Protein AF-A0A1H3SQE4-F1 (afdb_monomer_lite)

Radius of gyration: 28.83 Å; chains: 1; bounding box: 76×45×90 Å

Structure (mmCIF, N/CA/C/O backbone):
data_AF-A0A1H3SQE4-F1
#
_entry.id   AF-A0A1H3SQE4-F1
#
loop_
_atom_site.group_PDB
_atom_site.id
_atom_site.type_symbol
_atom_site.label_atom_id
_atom_site.label_alt_id
_atom_site.label_comp_id
_atom_site.label_asym_id
_atom_site.label_entity_id
_atom_site.label_seq_id
_atom_site.pdbx_PDB_ins_code
_atom_site.Cartn_x
_atom_site.Cartn_y
_atom_site.Cartn_z
_atom_site.occupancy
_atom_site.B_iso_or_equiv
_atom_site.auth_seq_id
_atom_site.auth_comp_id
_atom_site.auth_asym_id
_atom_site.auth_atom_id
_atom_site.pdbx_PDB_model_num
ATOM 1 N N . MET A 1 1 ? -21.180 -12.578 -6.111 1.00 83.44 1 MET A N 1
ATOM 2 C CA . MET A 1 1 ? -20.802 -11.579 -7.140 1.00 83.44 1 MET A CA 1
ATOM 3 C C . MET A 1 1 ? -21.033 -10.144 -6.654 1.00 83.44 1 MET A C 1
ATOM 5 O O . MET A 1 1 ? -21.928 -9.912 -5.852 1.00 83.44 1 MET A O 1
ATOM 9 N N . HIS A 1 2 ? -20.222 -9.181 -7.110 1.00 86.62 2 HIS A N 1
ATOM 10 C CA . HIS A 1 2 ? -20.328 -7.755 -6.744 1.00 86.62 2 HIS A CA 1
ATOM 11 C C . HIS A 1 2 ? -20.465 -6.895 -8.002 1.00 86.62 2 HIS A C 1
ATOM 13 O O . HIS A 1 2 ? -19.474 -6.661 -8.702 1.00 86.62 2 HIS A O 1
ATOM 19 N N . VAL A 1 3 ? -21.669 -6.400 -8.275 1.00 84.12 3 VAL A N 1
ATOM 20 C CA . VAL A 1 3 ? -21.997 -5.694 -9.519 1.00 84.12 3 VAL A CA 1
ATOM 21 C C . VAL A 1 3 ? -21.951 -4.180 -9.316 1.00 84.12 3 VAL A C 1
ATOM 23 O O . VAL A 1 3 ? -22.663 -3.661 -8.452 1.00 84.12 3 VAL A O 1
ATOM 26 N N . PRO A 1 4 ? -21.132 -3.443 -10.087 1.00 83.62 4 PRO A N 1
ATOM 27 C CA . PRO A 1 4 ? -21.186 -1.990 -10.089 1.00 83.62 4 PRO A CA 1
ATOM 28 C C . PRO A 1 4 ? -22.434 -1.515 -10.838 1.00 83.62 4 PRO A C 1
ATOM 30 O O . PRO A 1 4 ? -22.678 -1.924 -11.972 1.00 83.62 4 PRO A O 1
ATOM 33 N N . LEU A 1 5 ? -23.201 -0.628 -10.210 1.00 80.50 5 LEU A N 1
ATOM 34 C CA . LEU A 1 5 ? -24.327 0.062 -10.835 1.00 80.50 5 LEU A CA 1
ATOM 35 C C . LEU A 1 5 ? -23.960 1.537 -11.018 1.00 80.50 5 LEU A C 1
ATOM 37 O O . LEU A 1 5 ? -23.384 2.150 -10.120 1.00 80.50 5 LEU A O 1
ATOM 41 N N . ALA A 1 6 ? -24.287 2.104 -12.177 1.00 76.00 6 ALA A N 1
ATOM 42 C CA . ALA A 1 6 ? -24.036 3.506 -12.499 1.00 76.00 6 ALA A CA 1
ATOM 43 C C . ALA A 1 6 ? -25.198 4.110 -13.295 1.00 76.00 6 ALA A C 1
ATOM 45 O O . ALA A 1 6 ? -25.864 3.414 -14.065 1.00 76.00 6 ALA A O 1
ATOM 46 N N . THR A 1 7 ? -25.418 5.417 -13.149 1.00 72.75 7 THR A N 1
ATOM 47 C CA . THR A 1 7 ? -26.447 6.137 -13.917 1.00 72.75 7 THR A CA 1
ATOM 48 C C . THR A 1 7 ? -26.094 6.224 -15.401 1.00 72.75 7 THR A C 1
ATOM 50 O O . THR A 1 7 ? -24.940 6.425 -15.788 1.00 72.75 7 THR A O 1
ATOM 53 N N . ARG A 1 8 ? -27.097 6.065 -16.269 1.00 65.31 8 ARG A N 1
ATOM 54 C CA . ARG A 1 8 ? -26.907 6.128 -17.721 1.00 65.31 8 ARG A CA 1
ATOM 55 C C . ARG A 1 8 ? -26.590 7.564 -18.168 1.00 65.31 8 ARG A C 1
ATOM 57 O O . ARG A 1 8 ? -27.352 8.481 -17.894 1.00 65.31 8 ARG A O 1
ATOM 64 N N . GLY A 1 9 ? -25.489 7.755 -18.901 1.00 54.75 9 GLY A N 1
ATOM 65 C CA . GLY A 1 9 ? -25.169 9.021 -19.586 1.00 54.75 9 GLY A CA 1
ATOM 66 C C . GLY A 1 9 ? -24.426 10.081 -18.763 1.00 54.75 9 GLY A C 1
ATOM 67 O O . GLY A 1 9 ? -24.120 11.141 -19.302 1.00 54.75 9 GLY A O 1
ATOM 68 N N . ARG A 1 10 ? -24.090 9.810 -17.495 1.00 49.00 10 ARG A N 1
ATOM 69 C CA . ARG A 1 10 ? -23.266 10.703 -16.669 1.00 49.00 10 ARG A CA 1
ATOM 70 C C . ARG A 1 10 ? -21.958 9.997 -16.324 1.00 49.00 10 ARG A C 1
ATOM 72 O O . ARG A 1 10 ? -21.957 9.045 -15.545 1.00 49.00 10 ARG A O 1
ATOM 79 N N . ASP A 1 11 ? -20.848 10.440 -16.911 1.00 43.34 11 ASP A N 1
ATOM 80 C CA . ASP A 1 11 ? -19.529 9.929 -16.534 1.00 43.34 11 ASP A CA 1
ATOM 81 C C . ASP A 1 11 ? -19.298 10.209 -15.038 1.00 43.34 11 ASP A C 1
ATOM 83 O O . ASP A 1 11 ? -19.205 11.358 -14.610 1.00 43.34 11 ASP A O 1
ATOM 87 N N . GLY A 1 12 ? -19.276 9.143 -14.231 1.00 50.44 12 GLY A N 1
ATOM 88 C CA . GLY A 1 12 ? -19.008 9.208 -12.792 1.00 50.44 12 GLY A CA 1
ATOM 89 C C . GLY A 1 12 ? -20.213 9.448 -11.870 1.00 50.44 12 GLY A C 1
ATOM 90 O O . GLY A 1 12 ? -19.998 9.725 -10.693 1.00 50.44 12 GLY A O 1
ATOM 91 N N . GLY A 1 13 ? -21.461 9.350 -12.346 1.00 52.50 13 GLY A N 1
ATOM 92 C CA . GLY A 1 13 ? -22.640 9.493 -11.478 1.00 52.50 13 GLY A CA 1
ATOM 93 C C . GLY A 1 13 ? -22.903 8.251 -10.616 1.00 52.50 13 GLY A C 1
ATOM 94 O O . GLY A 1 13 ? -23.201 7.187 -11.164 1.00 52.50 13 GLY A O 1
ATOM 95 N N . GLU A 1 14 ? -22.830 8.393 -9.286 1.00 62.41 14 GLU A N 1
ATOM 96 C CA . GLU A 1 14 ? -23.226 7.354 -8.318 1.00 62.41 14 GLU A CA 1
ATOM 97 C C . GLU A 1 14 ? -24.650 6.856 -8.598 1.00 62.41 14 GLU A C 1
ATOM 99 O O . GLU A 1 14 ? -25.535 7.649 -8.931 1.00 62.41 14 GLU A O 1
ATOM 104 N N . ALA A 1 15 ? -24.878 5.543 -8.478 1.00 64.06 15 ALA A N 1
ATOM 105 C CA . ALA A 1 15 ? -26.232 5.008 -8.555 1.00 64.06 15 ALA A CA 1
ATOM 106 C C . ALA A 1 15 ? -27.072 5.593 -7.404 1.00 64.06 15 ALA A C 1
ATOM 108 O O . ALA A 1 15 ? -26.621 5.566 -6.253 1.00 64.06 15 ALA A O 1
ATOM 109 N N . PRO A 1 16 ? -28.288 6.105 -7.664 1.00 74.31 16 PRO A N 1
ATOM 110 C CA . PRO A 1 16 ? -29.170 6.566 -6.610 1.00 74.31 16 PRO A CA 1
ATOM 111 C C . PRO A 1 16 ? -29.445 5.403 -5.659 1.00 74.31 16 PRO A C 1
ATOM 113 O O . PRO A 1 16 ? -29.990 4.375 -6.057 1.00 74.31 16 PRO A O 1
ATOM 116 N N . LYS A 1 17 ? -29.068 5.574 -4.386 1.00 79.81 17 LYS A N 1
ATOM 117 C CA . LYS A 1 17 ? -29.170 4.540 -3.343 1.00 79.81 17 LYS A CA 1
ATOM 118 C C . LYS A 1 17 ? -30.525 3.818 -3.355 1.00 79.81 17 LYS A C 1
ATOM 120 O O . LYS A 1 17 ? -30.561 2.598 -3.290 1.00 79.81 17 LYS A O 1
ATOM 125 N N . ARG A 1 18 ? -31.620 4.572 -3.507 1.00 83.19 18 ARG A N 1
ATOM 126 C CA . ARG A 1 18 ? -32.992 4.038 -3.535 1.00 83.19 18 ARG A CA 1
ATOM 127 C C . ARG A 1 18 ? -33.244 3.072 -4.694 1.00 83.19 18 ARG A C 1
ATOM 129 O O . ARG A 1 18 ? -33.886 2.051 -4.497 1.00 83.19 18 ARG A O 1
ATOM 136 N N . GLU A 1 19 ? -32.750 3.387 -5.889 1.00 84.56 19 GLU A N 1
ATOM 137 C CA . GLU A 1 19 ? -32.930 2.542 -7.077 1.00 84.56 19 GLU A CA 1
ATOM 138 C C . GLU A 1 19 ? -32.110 1.256 -6.953 1.00 84.56 19 GLU A C 1
ATOM 140 O O . GLU A 1 19 ? -32.604 0.168 -7.239 1.00 84.56 19 GLU A O 1
ATOM 145 N N . ALA A 1 20 ? -30.879 1.362 -6.447 1.00 84.62 20 ALA A N 1
ATOM 146 C CA . ALA A 1 20 ? -30.032 0.202 -6.200 1.00 84.62 20 ALA A CA 1
ATOM 147 C C . ALA A 1 20 ? -30.594 -0.719 -5.098 1.00 84.62 20 ALA A C 1
ATOM 149 O O . ALA A 1 20 ? -30.540 -1.942 -5.227 1.00 84.62 20 ALA A O 1
ATOM 150 N N . GLU A 1 21 ? -31.169 -0.146 -4.035 1.00 86.12 21 GLU A N 1
ATOM 151 C CA . GLU A 1 21 ? -31.864 -0.893 -2.979 1.00 86.12 21 GLU A CA 1
ATOM 152 C C . GLU A 1 21 ? -33.134 -1.579 -3.496 1.00 86.12 21 GLU A C 1
ATOM 154 O O . GLU A 1 21 ? -33.384 -2.730 -3.141 1.00 86.12 21 GLU A O 1
ATOM 159 N N . ALA A 1 22 ? -33.898 -0.926 -4.376 1.00 86.69 22 ALA A N 1
ATOM 160 C CA . ALA A 1 22 ? -35.074 -1.526 -5.003 1.00 86.69 22 ALA A CA 1
ATOM 161 C C . ALA A 1 22 ? -34.704 -2.742 -5.872 1.00 86.69 22 ALA A C 1
ATOM 163 O O . ALA A 1 22 ? -35.339 -3.791 -5.761 1.00 86.69 22 ALA A O 1
ATOM 164 N N . ILE A 1 23 ? -33.632 -2.644 -6.671 1.00 86.62 23 ILE A N 1
ATOM 165 C CA . ILE A 1 23 ? -33.110 -3.778 -7.454 1.00 86.62 23 ILE A CA 1
ATOM 166 C C . ILE A 1 23 ? -32.680 -4.921 -6.526 1.00 86.62 23 ILE A C 1
ATOM 168 O O . ILE A 1 23 ? -32.975 -6.084 -6.798 1.00 86.62 23 ILE A O 1
ATOM 172 N N . ALA A 1 24 ? -32.010 -4.611 -5.412 1.00 88.00 24 ALA A N 1
ATOM 173 C CA . ALA A 1 24 ? -31.601 -5.623 -4.443 1.00 88.00 24 ALA A CA 1
ATOM 174 C C . ALA A 1 24 ? -32.800 -6.358 -3.823 1.00 88.00 24 ALA A C 1
ATOM 176 O O . ALA A 1 24 ? -32.787 -7.584 -3.739 1.00 88.00 24 ALA A O 1
ATOM 177 N N . GLN A 1 25 ? -33.850 -5.625 -3.441 1.00 87.62 25 GLN A N 1
ATOM 178 C CA . GLN A 1 25 ? -35.083 -6.203 -2.899 1.00 87.62 25 GLN A CA 1
ATOM 179 C C . GLN A 1 25 ? -35.808 -7.079 -3.925 1.00 87.62 25 GLN A C 1
ATOM 181 O O . GLN A 1 25 ? -36.270 -8.164 -3.580 1.00 87.62 25 GLN A O 1
ATOM 186 N N . GLN A 1 26 ? -35.863 -6.649 -5.189 1.00 87.50 26 GLN A N 1
ATOM 187 C CA . GLN A 1 26 ? -36.436 -7.447 -6.273 1.00 87.50 26 GLN A CA 1
ATOM 188 C C . GLN A 1 26 ? -35.680 -8.772 -6.459 1.00 87.50 26 GLN A C 1
ATOM 190 O O . GLN A 1 26 ? -36.299 -9.824 -6.605 1.00 87.50 26 GLN A O 1
ATOM 195 N N . LEU A 1 27 ? -34.345 -8.734 -6.434 1.00 86.44 27 LEU A N 1
ATOM 196 C CA . LEU A 1 27 ? -33.504 -9.921 -6.614 1.00 86.44 27 LEU A CA 1
ATOM 197 C C . LEU A 1 27 ? -33.542 -10.867 -5.415 1.00 86.44 27 LEU A C 1
ATOM 199 O O . LEU A 1 27 ? -33.447 -12.074 -5.608 1.00 86.44 27 LEU A O 1
ATOM 203 N N . ALA A 1 28 ? -33.713 -10.347 -4.198 1.00 85.06 28 ALA A N 1
ATOM 204 C CA . ALA A 1 28 ? -33.830 -11.166 -2.993 1.00 85.06 28 ALA A CA 1
ATOM 205 C C . ALA A 1 28 ? -35.051 -12.109 -3.021 1.00 85.06 28 ALA A C 1
ATOM 207 O O . ALA A 1 28 ? -35.060 -13.107 -2.310 1.00 85.06 28 ALA A O 1
ATOM 208 N N . GLY A 1 29 ? -36.067 -11.813 -3.842 1.00 81.88 29 GLY A N 1
ATOM 209 C CA . GLY A 1 29 ? -37.226 -12.685 -4.061 1.00 81.88 29 GLY A CA 1
ATOM 210 C C . GLY A 1 29 ? -37.044 -13.749 -5.152 1.00 81.88 29 GLY A C 1
ATOM 211 O O . GLY A 1 29 ? -37.969 -14.522 -5.393 1.00 81.88 29 GLY A O 1
ATOM 212 N N . HIS A 1 30 ? -35.901 -13.791 -5.844 1.00 84.56 30 HIS A N 1
ATOM 213 C CA . HIS A 1 30 ? -35.669 -14.718 -6.954 1.00 84.56 30 HIS A CA 1
ATOM 214 C C . HIS A 1 30 ? -35.151 -16.076 -6.459 1.00 84.56 30 HIS A C 1
ATOM 216 O O . HIS A 1 30 ? -34.243 -16.132 -5.637 1.00 84.56 30 HIS A O 1
ATOM 222 N N . SER A 1 31 ? -35.652 -17.178 -7.029 1.00 82.81 31 SER A N 1
ATOM 223 C CA . SER A 1 31 ? -35.279 -18.564 -6.667 1.00 82.81 31 SER A CA 1
ATOM 224 C C . SER A 1 31 ? -33.780 -18.879 -6.724 1.00 82.81 31 SER A C 1
ATOM 226 O O . SER A 1 31 ? -33.304 -19.773 -6.033 1.00 82.81 31 SER A O 1
ATOM 228 N N . ASP A 1 32 ? -33.047 -18.150 -7.561 1.00 83.75 32 ASP A N 1
ATOM 229 C CA . ASP A 1 32 ? -31.644 -18.396 -7.894 1.00 83.75 32 ASP A CA 1
ATOM 230 C C . ASP A 1 32 ? -30.703 -17.569 -6.998 1.00 83.75 32 ASP A C 1
ATOM 232 O O . ASP A 1 32 ? -29.484 -17.738 -7.040 1.00 83.75 32 ASP A O 1
ATOM 236 N N . VAL A 1 33 ? -31.260 -16.692 -6.155 1.00 85.88 33 VAL A N 1
ATOM 237 C CA . VAL A 1 33 ? -30.529 -15.745 -5.315 1.00 85.88 33 VAL A CA 1
ATOM 238 C C . VAL A 1 33 ? -30.731 -16.100 -3.846 1.00 85.88 33 VAL A C 1
ATOM 240 O O . VAL A 1 33 ? -31.835 -16.058 -3.317 1.00 85.88 33 VAL A O 1
ATOM 243 N N . ARG A 1 34 ? -29.632 -16.405 -3.155 1.00 86.06 34 ARG A N 1
ATOM 244 C CA . ARG A 1 34 ? -29.616 -16.636 -1.707 1.00 86.06 34 ARG A CA 1
ATOM 245 C C . ARG A 1 34 ? -29.625 -15.328 -0.921 1.00 86.06 34 ARG A C 1
ATOM 247 O O . ARG A 1 34 ? -30.224 -15.247 0.147 1.00 86.06 34 ARG A O 1
ATOM 254 N N . LEU A 1 35 ? -28.907 -14.325 -1.419 1.00 87.25 35 LEU A N 1
ATOM 255 C CA . LEU A 1 35 ? -28.771 -13.030 -0.767 1.00 87.25 35 LEU A CA 1
ATOM 256 C C . LEU A 1 35 ? -28.560 -11.934 -1.810 1.00 87.25 35 LEU A C 1
ATOM 258 O O . LEU A 1 35 ? -27.693 -12.067 -2.671 1.00 87.25 35 LEU A O 1
ATOM 262 N N . ALA A 1 36 ? -29.295 -10.829 -1.698 1.00 90.06 36 ALA A N 1
ATOM 263 C CA . ALA A 1 36 ? -29.045 -9.619 -2.472 1.00 90.06 36 ALA A CA 1
ATOM 264 C C . ALA A 1 36 ? -29.189 -8.380 -1.587 1.00 90.06 36 ALA A C 1
ATOM 266 O O . ALA A 1 36 ? -30.202 -8.203 -0.914 1.00 90.06 36 ALA A O 1
ATOM 267 N N . TYR A 1 37 ? -28.175 -7.516 -1.582 1.00 90.25 37 TYR A N 1
ATOM 268 C CA . TYR A 1 37 ? -28.231 -6.235 -0.880 1.00 90.25 37 TYR A CA 1
ATOM 269 C C . TYR A 1 37 ? -27.316 -5.198 -1.540 1.00 90.25 37 TYR A C 1
ATOM 271 O O . TYR A 1 37 ? -26.331 -5.523 -2.208 1.00 90.25 37 TYR A O 1
ATOM 279 N N . TRP A 1 38 ? -27.645 -3.922 -1.356 1.00 89.69 38 TRP A N 1
ATOM 280 C CA . TRP A 1 38 ? -26.792 -2.820 -1.786 1.00 89.69 38 TRP A CA 1
ATOM 281 C C . TRP A 1 38 ? -25.756 -2.504 -0.706 1.00 89.69 38 TRP A C 1
ATOM 283 O O . TRP A 1 38 ? -26.117 -2.202 0.431 1.00 89.69 38 TRP A O 1
ATOM 293 N N . ASN A 1 39 ? -24.469 -2.537 -1.058 1.00 88.06 39 ASN A N 1
ATOM 294 C CA . ASN A 1 39 ? -23.399 -2.084 -0.176 1.00 88.06 39 ASN A CA 1
ATOM 295 C C . ASN A 1 39 ? -23.022 -0.636 -0.538 1.00 88.06 39 ASN A C 1
ATOM 297 O O . ASN A 1 39 ? -22.370 -0.415 -1.564 1.00 88.06 39 ASN A O 1
ATOM 301 N N . PRO A 1 40 ? -23.391 0.360 0.286 1.00 81.44 40 PRO A N 1
ATOM 302 C CA . PRO A 1 40 ? -23.194 1.764 -0.054 1.00 81.44 40 PRO A CA 1
ATOM 303 C C . PRO A 1 40 ? -21.739 2.237 0.074 1.00 81.44 40 PRO A C 1
ATOM 305 O O . PRO A 1 40 ? -21.406 3.247 -0.536 1.00 81.44 40 PRO A O 1
ATOM 308 N N . GLY A 1 41 ? -20.861 1.549 0.812 1.00 82.00 41 GLY A N 1
ATOM 309 C CA . GLY A 1 41 ? -19.436 1.903 0.838 1.00 82.00 41 GLY A CA 1
ATOM 310 C C . GLY A 1 41 ? -18.655 1.308 -0.333 1.00 82.00 41 GLY A C 1
ATOM 311 O O . GLY A 1 41 ? -17.775 1.963 -0.878 1.00 82.00 41 GLY A O 1
ATOM 312 N N . LEU A 1 42 ? -19.015 0.103 -0.793 1.00 83.25 42 LEU A N 1
ATOM 313 C CA . LEU A 1 42 ? -18.479 -0.438 -2.051 1.00 83.25 42 LEU A CA 1
ATOM 314 C C . LEU A 1 42 ? -19.148 0.172 -3.290 1.00 83.25 42 LEU A C 1
ATOM 316 O O . LEU A 1 42 ? -18.587 0.073 -4.381 1.00 83.25 42 LEU A O 1
ATOM 320 N N . GLN A 1 43 ? -20.332 0.777 -3.132 1.00 82.38 43 GLN A N 1
ATOM 321 C CA . GLN A 1 43 ? -21.195 1.234 -4.227 1.00 82.38 43 GLN A CA 1
ATOM 322 C C . GLN A 1 43 ? -21.466 0.106 -5.228 1.00 82.38 43 GLN A C 1
ATOM 324 O O . GLN A 1 43 ? -21.367 0.270 -6.448 1.00 82.38 43 GLN A O 1
ATOM 329 N N . ARG A 1 44 ? -21.748 -1.081 -4.685 1.00 87.31 44 ARG A N 1
ATOM 330 C CA . ARG A 1 44 ? -22.017 -2.283 -5.466 1.00 87.31 44 ARG A CA 1
ATOM 331 C C . ARG A 1 44 ? -23.205 -3.039 -4.918 1.00 87.31 44 ARG A C 1
ATOM 333 O O . ARG A 1 44 ? -23.407 -3.136 -3.709 1.00 87.31 44 ARG A O 1
ATOM 340 N N . LEU A 1 45 ? -23.941 -3.623 -5.849 1.00 87.75 45 LEU A N 1
ATOM 341 C CA . LEU A 1 45 ? -24.945 -4.622 -5.563 1.00 87.75 45 LEU A CA 1
ATOM 342 C C . LEU A 1 45 ? -24.226 -5.947 -5.293 1.00 87.75 45 LEU A C 1
ATOM 344 O O . LEU A 1 45 ? -23.534 -6.480 -6.165 1.00 87.75 45 LEU A O 1
ATOM 348 N N . VAL A 1 46 ? -24.354 -6.454 -4.073 1.00 88.75 46 VAL A N 1
ATOM 349 C CA . VAL A 1 46 ? -23.803 -7.746 -3.668 1.00 88.75 46 VAL A CA 1
ATOM 350 C C . VAL A 1 46 ? -24.899 -8.782 -3.853 1.00 88.75 46 VAL A C 1
ATOM 352 O O . VAL A 1 46 ? -25.966 -8.658 -3.258 1.00 88.75 46 VAL A O 1
ATOM 355 N N . VAL A 1 47 ? -24.637 -9.782 -4.692 1.00 87.38 47 VAL A N 1
ATOM 356 C CA . VAL A 1 47 ? -25.559 -10.890 -4.967 1.00 87.38 47 VAL A CA 1
ATOM 357 C C . VAL A 1 47 ? -24.831 -12.200 -4.714 1.00 87.38 47 VAL A C 1
ATOM 359 O O . VAL A 1 47 ? -23.717 -12.396 -5.199 1.00 87.38 47 VAL A O 1
ATOM 362 N N . GLN A 1 48 ? -25.438 -13.100 -3.959 1.00 86.75 48 GLN A N 1
ATOM 363 C CA . GLN A 1 48 ? -24.964 -14.460 -3.749 1.00 86.75 48 GLN A CA 1
ATOM 364 C C . GLN A 1 48 ? -25.998 -15.408 -4.347 1.00 86.75 48 GLN A C 1
ATOM 366 O O . GLN A 1 48 ? -27.145 -15.412 -3.900 1.00 86.75 48 GLN A O 1
ATOM 371 N N . GLY A 1 49 ? -25.612 -16.167 -5.374 1.00 83.38 49 GLY A N 1
ATOM 372 C CA . GLY A 1 49 ? -26.462 -17.216 -5.928 1.00 83.38 49 GLY A CA 1
ATOM 373 C C . GLY A 1 49 ? -26.553 -18.422 -4.994 1.00 83.38 49 GLY A C 1
ATOM 374 O O . GLY A 1 49 ? -25.772 -18.552 -4.048 1.00 83.38 49 GLY A O 1
ATOM 375 N N . VAL A 1 50 ? -27.524 -19.298 -5.252 1.00 85.06 50 VAL A N 1
ATOM 376 C CA . VAL A 1 50 ? -27.642 -20.590 -4.550 1.00 85.06 50 VAL A CA 1
ATOM 377 C C . VAL A 1 50 ? -26.475 -21.519 -4.913 1.00 85.06 50 VAL A C 1
ATOM 379 O O . VAL A 1 50 ? -25.961 -22.228 -4.050 1.00 85.06 50 VAL A O 1
ATOM 382 N N . ASP A 1 51 ? -26.027 -21.448 -6.166 1.00 84.19 51 ASP A N 1
ATOM 383 C CA . ASP A 1 51 ? -24.826 -22.087 -6.696 1.00 84.19 51 ASP A CA 1
ATOM 384 C C . ASP A 1 51 ? -24.119 -21.162 -7.716 1.00 84.19 51 ASP A C 1
ATOM 386 O O . ASP A 1 51 ? -24.555 -20.031 -7.985 1.00 84.19 51 ASP A O 1
ATOM 390 N N . ASP A 1 52 ? -22.998 -21.624 -8.273 1.00 78.12 52 ASP A N 1
ATOM 391 C CA . ASP A 1 52 ? -22.217 -20.853 -9.246 1.00 78.12 52 ASP A CA 1
ATOM 392 C C . ASP A 1 52 ? -22.999 -20.615 -10.552 1.00 78.12 52 ASP A C 1
ATOM 394 O O . ASP A 1 52 ? -23.005 -19.503 -11.081 1.00 78.12 52 ASP A O 1
ATOM 398 N N . ALA A 1 53 ? -23.749 -21.612 -11.033 1.00 80.38 53 ALA A N 1
ATOM 399 C CA . ALA A 1 53 ? -24.527 -21.503 -12.270 1.00 80.38 53 ALA A CA 1
ATOM 400 C C . ALA A 1 53 ? -25.697 -20.506 -12.145 1.00 80.38 53 ALA A C 1
ATOM 402 O O . ALA A 1 53 ? -26.033 -19.797 -13.095 1.00 80.38 53 ALA A O 1
ATOM 403 N N . ALA A 1 54 ? -26.324 -20.441 -10.973 1.00 80.44 54 ALA A N 1
ATOM 404 C CA . ALA A 1 54 ? -27.354 -19.478 -10.608 1.00 80.44 54 ALA A CA 1
ATOM 405 C C . ALA A 1 54 ? -26.781 -18.061 -10.507 1.00 80.44 54 ALA A C 1
ATOM 407 O O . ALA A 1 54 ? -27.426 -17.101 -10.927 1.00 80.44 54 ALA A O 1
ATOM 408 N N . THR A 1 55 ? -25.545 -17.927 -10.018 1.00 78.25 55 THR A N 1
ATOM 409 C CA . THR A 1 55 ? -24.837 -16.640 -9.992 1.00 78.25 55 THR A CA 1
ATOM 410 C C . THR A 1 55 ? -24.606 -16.101 -11.408 1.00 78.25 55 THR A C 1
ATOM 412 O O . THR A 1 55 ? -24.826 -14.913 -11.641 1.00 78.25 55 THR A O 1
ATOM 415 N N . ASP A 1 56 ? -24.244 -16.957 -12.367 1.00 77.94 56 ASP A N 1
ATOM 416 C CA . ASP A 1 56 ? -24.066 -16.552 -13.768 1.00 77.94 56 ASP A CA 1
ATOM 417 C C . ASP A 1 56 ? -25.390 -16.119 -14.419 1.00 77.94 56 ASP A C 1
ATOM 419 O O . ASP A 1 56 ? -25.455 -15.060 -15.046 1.00 77.94 56 ASP A O 1
ATOM 423 N N . ARG A 1 57 ? -26.484 -16.865 -14.204 1.00 80.06 57 ARG A N 1
ATOM 424 C CA . ARG A 1 57 ? -27.828 -16.475 -14.686 1.00 80.06 57 ARG A CA 1
ATOM 425 C C . ARG A 1 57 ? -28.335 -15.176 -14.052 1.00 80.06 57 ARG A C 1
ATOM 427 O O . ARG A 1 57 ? -29.066 -14.407 -14.685 1.00 80.06 57 ARG A O 1
ATOM 434 N N . ALA A 1 58 ? -27.942 -14.900 -12.809 1.00 79.44 58 ALA A N 1
ATOM 435 C CA . ALA A 1 58 ? -28.306 -13.666 -12.127 1.00 79.44 58 ALA A CA 1
ATOM 436 C C . ALA A 1 58 ? -27.702 -12.424 -12.808 1.00 79.44 58 ALA A C 1
ATOM 438 O O . ALA A 1 58 ? -28.304 -11.357 -12.724 1.00 79.44 58 ALA A O 1
ATOM 439 N N . VAL A 1 59 ? -26.578 -12.537 -13.531 1.00 80.69 59 VAL A N 1
ATOM 440 C CA . VAL A 1 59 ? -25.939 -11.404 -14.234 1.00 80.69 59 VAL A CA 1
ATOM 441 C C . VAL A 1 59 ? -26.890 -10.755 -15.241 1.00 80.69 59 VAL A C 1
ATOM 443 O O . VAL A 1 59 ? -27.089 -9.539 -15.198 1.00 80.69 59 VAL A O 1
ATOM 446 N N . ASP A 1 60 ? -27.503 -11.553 -16.117 1.00 81.19 60 ASP A N 1
ATOM 447 C CA . ASP A 1 60 ? -28.422 -11.055 -17.148 1.00 81.19 60 ASP A CA 1
ATOM 448 C C . ASP A 1 60 ? -29.681 -10.448 -16.521 1.00 81.19 60 ASP A C 1
ATOM 450 O O . ASP A 1 60 ? -30.165 -9.395 -16.948 1.00 81.19 60 ASP A O 1
ATOM 454 N N . THR A 1 61 ? -30.159 -11.065 -15.439 1.00 83.12 61 THR A N 1
ATOM 455 C CA . THR A 1 61 ? -31.304 -10.583 -14.656 1.00 83.12 61 THR A CA 1
ATOM 456 C C . THR A 1 61 ? -31.002 -9.229 -14.006 1.00 83.12 61 THR A C 1
ATOM 458 O O . THR A 1 61 ? -31.810 -8.303 -14.088 1.00 83.12 61 THR A O 1
ATOM 461 N N . ILE A 1 62 ? -29.808 -9.070 -13.424 1.00 84.56 62 ILE A N 1
ATOM 462 C CA . ILE A 1 62 ? -29.332 -7.808 -12.842 1.00 84.56 62 ILE A CA 1
ATOM 463 C C . ILE A 1 62 ? -29.199 -6.737 -13.926 1.00 84.56 62 ILE A C 1
ATOM 465 O O . ILE A 1 62 ? -29.619 -5.600 -13.715 1.00 84.56 62 ILE A O 1
ATOM 469 N N . ALA A 1 63 ? -28.639 -7.074 -15.090 1.00 83.75 63 ALA A N 1
ATOM 470 C CA . ALA A 1 63 ? -28.487 -6.134 -16.196 1.00 83.75 63 ALA A CA 1
ATOM 471 C C . ALA A 1 63 ? -29.848 -5.659 -16.737 1.00 83.75 63 ALA A C 1
ATOM 473 O O . ALA A 1 63 ? -30.020 -4.469 -17.020 1.00 83.75 63 ALA A O 1
ATOM 474 N N . ALA A 1 64 ? -30.827 -6.563 -16.837 1.00 85.25 64 ALA A N 1
ATOM 475 C CA . ALA A 1 64 ? -32.193 -6.234 -17.229 1.00 85.25 64 ALA A CA 1
ATOM 476 C C . ALA A 1 64 ? -32.883 -5.328 -16.196 1.00 85.25 64 ALA A C 1
ATOM 478 O O . ALA A 1 64 ? -33.425 -4.287 -16.577 1.00 85.25 64 ALA A O 1
ATOM 479 N N . ALA A 1 65 ? -32.803 -5.669 -14.905 1.00 85.06 65 ALA A N 1
ATOM 480 C CA . ALA A 1 65 ? -33.357 -4.862 -13.816 1.00 85.06 65 ALA A CA 1
ATOM 481 C C . ALA A 1 65 ? -32.709 -3.468 -13.755 1.00 85.06 65 ALA A C 1
ATOM 483 O O . ALA A 1 65 ? -33.405 -2.456 -13.717 1.00 85.06 65 ALA A O 1
ATOM 484 N N . ALA A 1 66 ? -31.378 -3.394 -13.868 1.00 84.75 66 ALA A N 1
ATOM 485 C CA . ALA A 1 66 ? -30.652 -2.129 -13.929 1.00 84.75 66 ALA A CA 1
ATOM 486 C C . ALA A 1 66 ? -31.145 -1.260 -15.094 1.00 84.75 66 ALA A C 1
ATOM 488 O O . ALA A 1 66 ? -31.454 -0.086 -14.899 1.00 84.75 66 ALA A O 1
ATOM 489 N N . LYS A 1 67 ? -31.297 -1.840 -16.291 1.00 85.12 67 LYS A N 1
ATOM 490 C CA . LYS A 1 67 ? -31.772 -1.116 -17.477 1.00 85.12 67 LYS A CA 1
ATOM 491 C C . LYS A 1 67 ? -33.197 -0.578 -17.303 1.00 85.12 67 LYS A C 1
ATOM 493 O O . LYS A 1 67 ? -33.468 0.527 -17.772 1.00 85.12 67 LYS A O 1
ATOM 498 N N . GLN A 1 68 ? -34.083 -1.329 -16.643 1.00 83.44 68 GLN A N 1
ATOM 499 C CA . GLN A 1 68 ? -35.454 -0.899 -16.331 1.00 83.44 68 GLN A CA 1
ATOM 500 C C . GLN A 1 68 ? -35.475 0.287 -15.360 1.00 83.44 68 GLN A C 1
ATOM 502 O O . GLN A 1 68 ? -36.274 1.203 -15.534 1.00 83.44 68 GLN A O 1
ATOM 507 N N . SER A 1 69 ? -34.548 0.320 -14.402 1.00 81.12 69 SER A N 1
ATOM 508 C CA . SER A 1 69 ? -34.377 1.431 -13.458 1.00 81.12 69 SER A CA 1
ATOM 509 C C . SER A 1 69 ? -33.518 2.586 -13.995 1.00 81.12 69 SER A C 1
ATOM 511 O O . SER A 1 69 ? -33.159 3.476 -13.237 1.00 81.12 69 SER A O 1
ATOM 513 N N . GLY A 1 70 ? -33.147 2.597 -15.283 1.00 80.69 70 GLY A N 1
ATOM 514 C CA . GLY A 1 70 ? -32.305 3.657 -15.865 1.00 80.69 70 GLY A CA 1
ATOM 515 C C . GLY A 1 70 ? -30.819 3.592 -15.472 1.00 80.69 70 GLY A C 1
ATOM 516 O O . GLY A 1 70 ? -30.052 4.515 -15.767 1.00 80.69 70 GLY A O 1
ATOM 517 N N . LEU A 1 71 ? -30.395 2.490 -14.856 1.00 82.56 71 LEU A N 1
ATOM 518 C CA . LEU A 1 71 ? -29.020 2.198 -14.472 1.00 82.56 71 LEU A CA 1
ATOM 519 C C . LEU A 1 71 ? -28.316 1.330 -15.522 1.00 82.56 71 LEU A C 1
ATOM 521 O O . LEU A 1 71 ? -28.916 0.712 -16.403 1.00 82.56 71 LEU A O 1
ATOM 525 N N . THR A 1 72 ? -26.994 1.297 -15.433 1.00 79.94 72 THR A N 1
ATOM 526 C CA . THR A 1 72 ? -26.117 0.491 -16.279 1.00 79.94 72 THR A CA 1
ATOM 527 C C . THR A 1 72 ? -25.097 -0.240 -15.422 1.00 79.94 72 THR A C 1
ATOM 529 O O . THR A 1 72 ? -24.614 0.296 -14.423 1.00 79.94 72 THR A O 1
ATOM 532 N N . VAL A 1 73 ? -24.754 -1.460 -15.830 1.00 74.00 73 VAL A N 1
ATOM 533 C CA . VAL A 1 73 ? -23.611 -2.187 -15.278 1.00 74.00 73 VAL A CA 1
ATOM 534 C C . VAL A 1 73 ? -22.369 -1.683 -16.007 1.00 74.00 73 VAL A C 1
ATOM 536 O O . VAL A 1 73 ? -22.142 -2.039 -17.162 1.00 74.00 73 VAL A O 1
ATOM 539 N N . ARG A 1 74 ? -21.598 -0.794 -15.376 1.00 67.19 74 ARG A N 1
ATOM 540 C CA . ARG A 1 74 ? -20.381 -0.215 -15.969 1.00 67.19 74 ARG A CA 1
ATOM 541 C C . ARG A 1 74 ? -19.204 -0.367 -15.009 1.00 67.19 74 ARG A C 1
ATOM 543 O O . ARG A 1 74 ? -19.339 -0.111 -13.814 1.00 67.19 74 ARG A O 1
ATOM 550 N N . GLU A 1 75 ? -18.041 -0.763 -15.530 1.00 59.53 75 GLU A N 1
ATOM 551 C CA . GLU A 1 75 ? -16.791 -0.703 -14.766 1.00 59.53 75 GLU A CA 1
ATOM 552 C C . GLU A 1 75 ? -16.507 0.754 -14.360 1.00 59.53 75 GLU A C 1
ATOM 554 O O . GLU A 1 75 ? -16.556 1.664 -15.187 1.00 59.53 75 GLU A O 1
ATOM 559 N N . GLN A 1 76 ? -16.255 0.987 -13.069 1.00 56.50 76 GLN A N 1
ATOM 560 C CA . GLN A 1 76 ? -15.958 2.324 -12.552 1.00 56.50 76 GLN A CA 1
ATOM 561 C C . GLN A 1 76 ? -14.630 2.844 -13.121 1.00 56.50 76 GLN A C 1
ATOM 563 O O . GLN A 1 76 ? -13.582 2.223 -12.937 1.00 56.50 76 GLN A O 1
ATOM 568 N N . ASP A 1 77 ? -14.669 4.030 -13.733 1.00 51.38 77 ASP A N 1
ATOM 569 C CA . ASP A 1 77 ? -13.481 4.767 -14.157 1.00 51.38 77 ASP A CA 1
ATOM 570 C C . ASP A 1 77 ? -12.985 5.726 -13.055 1.00 51.38 77 ASP A C 1
ATOM 572 O O . ASP A 1 77 ? -13.670 6.652 -12.621 1.00 51.38 77 ASP A O 1
ATOM 576 N N . GLY A 1 78 ? -11.732 5.525 -12.640 1.00 53.78 78 GLY A N 1
ATOM 577 C CA . GLY A 1 78 ? -10.781 6.584 -12.273 1.00 53.78 78 GLY A CA 1
ATOM 578 C C . GLY A 1 78 ? -10.860 7.256 -10.894 1.00 53.78 78 GLY A C 1
ATOM 579 O O . GLY A 1 78 ? -9.796 7.607 -10.381 1.00 53.78 78 GLY A O 1
ATOM 580 N N . ALA A 1 79 ? -12.040 7.456 -10.295 1.00 51.00 79 ALA A N 1
ATOM 581 C CA . ALA A 1 79 ? -12.176 8.320 -9.107 1.00 51.00 79 ALA A CA 1
ATOM 582 C C . ALA A 1 79 ? -12.083 7.599 -7.744 1.00 51.00 79 ALA A C 1
ATOM 584 O O . ALA A 1 79 ? -11.581 8.185 -6.785 1.00 51.00 79 ALA A O 1
ATOM 585 N N . ARG A 1 80 ? -12.527 6.338 -7.653 1.00 59.97 80 ARG A N 1
ATOM 586 C CA . ARG A 1 80 ? -12.481 5.514 -6.429 1.00 59.97 80 ARG A CA 1
ATOM 587 C C . ARG A 1 80 ? -11.460 4.374 -6.542 1.00 59.97 80 ARG A C 1
ATOM 589 O O . ARG A 1 80 ? -11.097 3.999 -7.662 1.00 59.97 80 ARG A O 1
ATOM 596 N N . PRO A 1 81 ? -10.982 3.812 -5.413 1.00 62.41 81 PRO A N 1
ATOM 597 C CA . PRO A 1 81 ? -10.176 2.597 -5.446 1.00 62.41 81 PRO A CA 1
ATOM 598 C C . PRO A 1 81 ? -10.949 1.480 -6.157 1.00 62.41 81 PRO A C 1
ATOM 600 O O . PRO A 1 81 ? -12.144 1.300 -5.911 1.00 62.41 81 PRO A O 1
ATOM 603 N N . ALA A 1 82 ? -10.269 0.721 -7.025 1.00 73.56 82 ALA A N 1
ATOM 604 C CA . ALA A 1 82 ? -10.865 -0.439 -7.692 1.00 73.56 82 ALA A CA 1
ATOM 605 C C . ALA A 1 82 ? -11.466 -1.397 -6.655 1.00 73.56 82 ALA A C 1
ATOM 607 O O . ALA A 1 82 ? -11.065 -1.382 -5.494 1.00 73.56 82 ALA A O 1
ATOM 608 N N . HIS A 1 83 ? -12.440 -2.219 -7.030 1.00 83.00 83 HIS A N 1
ATOM 609 C CA . HIS A 1 83 ? -13.049 -3.165 -6.090 1.00 83.00 83 HIS A CA 1
ATOM 610 C C . HIS A 1 83 ? -12.002 -4.143 -5.522 1.00 83.00 83 HIS A C 1
ATOM 612 O O . HIS A 1 83 ? -11.084 -4.510 -6.252 1.00 83.00 83 HIS A O 1
ATOM 618 N N . PRO A 1 84 ? -12.068 -4.534 -4.231 1.00 84.88 84 PRO A N 1
ATOM 619 C CA . PRO A 1 84 ? -10.963 -5.274 -3.621 1.00 84.88 84 PRO A CA 1
ATOM 620 C C . PRO A 1 84 ? -10.781 -6.693 -4.181 1.00 84.88 84 PRO A C 1
ATOM 622 O O . PRO A 1 84 ? -9.678 -7.224 -4.119 1.00 84.88 84 PRO A O 1
ATOM 625 N N . GLY A 1 85 ? -11.831 -7.278 -4.761 1.00 83.88 85 GLY A N 1
ATOM 626 C CA . GLY A 1 85 ? -11.787 -8.549 -5.490 1.00 83.88 85 GLY A CA 1
ATOM 627 C C . GLY A 1 85 ? -11.628 -8.396 -7.007 1.00 83.88 85 GLY A C 1
ATOM 628 O O . GLY A 1 85 ? -11.835 -9.360 -7.738 1.00 83.88 85 GLY A O 1
ATOM 629 N N . ASP A 1 86 ? -11.316 -7.198 -7.512 1.00 84.19 86 ASP A N 1
ATOM 630 C CA . ASP A 1 86 ? -11.132 -6.974 -8.945 1.00 84.19 86 ASP A CA 1
ATOM 631 C C . ASP A 1 86 ? -9.823 -7.600 -9.449 1.00 84.19 86 ASP A C 1
ATOM 633 O O . ASP A 1 86 ? -8.726 -7.302 -8.974 1.00 84.19 86 ASP A O 1
ATOM 637 N N . LEU A 1 87 ? -9.936 -8.427 -10.487 1.00 87.00 87 LEU A N 1
ATOM 638 C CA . LEU A 1 87 ? -8.804 -9.063 -11.154 1.00 87.00 87 LEU A CA 1
ATOM 639 C C . LEU A 1 87 ? -8.114 -8.142 -12.172 1.00 87.00 87 LEU A C 1
ATOM 641 O O . LEU A 1 87 ? -7.133 -8.555 -12.788 1.00 87.00 87 LEU A O 1
ATOM 645 N N . GLY A 1 88 ? -8.596 -6.913 -12.382 1.00 85.56 88 GLY A N 1
ATOM 646 C CA . GLY A 1 88 ? -8.024 -5.960 -13.337 1.00 85.56 88 GLY A CA 1
ATOM 647 C C . GLY A 1 88 ? -6.518 -5.741 -13.156 1.00 85.56 88 GLY A C 1
ATOM 648 O O . GLY A 1 88 ? -5.762 -5.857 -14.122 1.00 85.56 88 GLY A O 1
ATOM 649 N N . ASP A 1 89 ? -6.061 -5.505 -11.924 1.00 87.00 89 ASP A N 1
ATOM 650 C CA . ASP A 1 89 ? -4.634 -5.302 -11.635 1.00 87.00 89 ASP A CA 1
ATOM 651 C C . ASP A 1 89 ? -3.816 -6.588 -11.847 1.00 87.00 89 ASP A C 1
ATOM 653 O O . ASP A 1 89 ? -2.715 -6.535 -12.398 1.00 87.00 89 ASP A O 1
ATOM 657 N N . VAL A 1 90 ? -4.380 -7.750 -11.486 1.00 92.06 90 VAL A N 1
ATOM 658 C CA . VAL A 1 90 ? -3.775 -9.076 -11.718 1.00 92.06 90 VAL A CA 1
ATOM 659 C C . VAL A 1 90 ? -3.589 -9.315 -13.216 1.00 92.06 90 VAL A C 1
ATOM 661 O O . VAL A 1 90 ? -2.495 -9.662 -13.657 1.00 92.06 90 VAL A O 1
ATOM 664 N N . ARG A 1 91 ? -4.627 -9.067 -14.023 1.00 91.44 91 ARG A N 1
ATOM 665 C CA . ARG A 1 91 ? -4.586 -9.223 -15.484 1.00 91.44 91 ARG A CA 1
ATOM 666 C C . ARG A 1 91 ? -3.545 -8.301 -16.114 1.00 91.44 91 ARG A C 1
ATOM 668 O O . ARG A 1 91 ? -2.751 -8.762 -16.927 1.00 91.44 91 ARG A O 1
ATOM 675 N N . ILE A 1 92 ? -3.500 -7.027 -15.718 1.00 88.81 92 ILE A N 1
ATOM 676 C CA . ILE A 1 92 ? -2.524 -6.058 -16.246 1.00 88.81 92 ILE A CA 1
ATOM 677 C C . ILE A 1 92 ? -1.091 -6.468 -15.885 1.00 88.81 92 ILE A C 1
ATOM 679 O O . ILE A 1 92 ? -0.207 -6.442 -16.748 1.00 88.81 92 ILE A O 1
ATOM 683 N N . ALA A 1 93 ? -0.845 -6.862 -14.633 1.00 90.44 93 ALA A N 1
ATOM 684 C CA . ALA A 1 93 ? 0.473 -7.310 -14.199 1.00 90.44 93 ALA A CA 1
ATOM 685 C C . ALA A 1 93 ? 0.897 -8.597 -14.932 1.00 90.44 93 ALA A C 1
ATOM 687 O O . ALA A 1 93 ? 2.009 -8.653 -15.458 1.00 90.44 93 ALA A O 1
ATOM 688 N N . ALA A 1 94 ? -0.005 -9.575 -15.070 1.00 94.50 94 ALA A N 1
ATOM 689 C CA . ALA A 1 94 ? 0.237 -10.822 -15.798 1.00 94.50 94 ALA A CA 1
ATOM 690 C C . ALA A 1 94 ? 0.517 -10.589 -17.291 1.00 94.50 94 ALA A C 1
ATOM 692 O O . ALA A 1 94 ? 1.493 -11.118 -17.822 1.00 94.50 94 ALA A O 1
ATOM 693 N N . MET A 1 95 ? -0.274 -9.742 -17.962 1.00 93.94 95 MET A N 1
ATOM 694 C CA . MET A 1 95 ? -0.028 -9.346 -19.354 1.00 93.94 95 MET A CA 1
ATOM 695 C C . MET A 1 95 ? 1.334 -8.668 -19.511 1.00 93.94 95 MET A C 1
ATOM 697 O O . MET A 1 95 ? 2.058 -8.952 -20.460 1.00 93.94 95 MET A O 1
ATOM 701 N N . THR A 1 96 ? 1.718 -7.803 -18.569 1.00 92.44 96 THR A N 1
ATOM 702 C CA . THR A 1 96 ? 3.024 -7.130 -18.609 1.00 92.44 96 THR A CA 1
ATOM 703 C C . THR A 1 96 ? 4.176 -8.127 -18.451 1.00 92.44 96 THR A C 1
ATOM 705 O O . THR A 1 96 ? 5.158 -8.041 -19.186 1.00 92.44 96 THR A O 1
ATOM 708 N N . VAL A 1 97 ? 4.052 -9.100 -17.539 1.00 95.62 97 VAL A N 1
ATOM 709 C CA . VAL A 1 97 ? 5.017 -10.205 -17.394 1.00 95.62 97 VAL A CA 1
ATOM 710 C C . VAL A 1 97 ? 5.118 -11.001 -18.697 1.00 95.62 97 VAL A C 1
ATOM 712 O O . VAL A 1 97 ? 6.224 -11.209 -19.187 1.00 95.62 97 VAL A O 1
ATOM 715 N N . ALA A 1 98 ? 3.988 -11.385 -19.298 1.00 95.75 98 ALA A N 1
ATOM 716 C CA . ALA A 1 98 ? 3.963 -12.132 -20.555 1.00 95.75 98 ALA A CA 1
ATOM 717 C C . ALA A 1 98 ? 4.633 -11.359 -21.706 1.00 95.75 98 ALA A C 1
ATOM 719 O O . ALA A 1 98 ? 5.498 -11.905 -22.391 1.00 95.75 98 ALA A O 1
ATOM 720 N N . LEU A 1 99 ? 4.300 -10.073 -21.875 1.00 94.31 99 LEU A N 1
ATOM 721 C CA . LEU A 1 99 ? 4.905 -9.196 -22.883 1.00 94.31 99 LEU A CA 1
ATOM 722 C C . LEU A 1 99 ? 6.420 -9.075 -22.698 1.00 94.31 99 LEU A C 1
ATOM 724 O O . LEU A 1 99 ? 7.169 -9.178 -23.671 1.00 94.31 99 LEU A O 1
ATOM 728 N N . ASN A 1 100 ? 6.891 -8.891 -21.462 1.00 94.00 100 ASN A N 1
ATOM 729 C CA . ASN A 1 100 ? 8.323 -8.819 -21.196 1.00 94.00 100 ASN A CA 1
ATOM 730 C C . ASN A 1 100 ? 9.019 -10.154 -21.475 1.00 94.00 100 ASN A C 1
ATOM 732 O O . ASN A 1 100 ? 10.099 -10.142 -22.055 1.00 94.00 100 ASN A O 1
ATOM 736 N N . THR A 1 101 ? 8.413 -11.293 -21.128 1.00 94.69 101 THR A N 1
ATOM 737 C CA . THR A 1 101 ? 8.957 -12.625 -21.441 1.00 94.69 101 THR A CA 1
ATOM 738 C C . THR A 1 101 ? 9.088 -12.834 -22.949 1.00 94.69 101 THR A C 1
ATOM 740 O O . THR A 1 101 ? 10.150 -13.243 -23.412 1.00 94.69 101 THR A O 1
ATOM 743 N N . VAL A 1 102 ? 8.068 -12.465 -23.734 1.00 96.00 102 VAL A N 1
ATOM 744 C CA . VAL A 1 102 ? 8.149 -12.467 -25.207 1.00 96.00 102 VAL A CA 1
ATOM 745 C C . VAL A 1 102 ? 9.285 -11.563 -25.689 1.00 96.00 102 VAL A C 1
ATOM 747 O O . VAL A 1 102 ? 10.076 -11.966 -26.541 1.00 96.00 102 VAL A O 1
ATOM 750 N N . GLY A 1 103 ? 9.417 -10.366 -25.115 1.00 93.62 103 GLY A N 1
ATOM 751 C CA . GLY A 1 103 ? 10.512 -9.448 -25.422 1.00 93.62 103 GLY A CA 1
ATOM 752 C C . GLY A 1 103 ? 11.896 -10.021 -25.091 1.00 93.62 103 GLY A C 1
ATOM 753 O O . GLY A 1 103 ? 12.822 -9.843 -25.879 1.00 93.62 103 GLY A O 1
ATOM 754 N N . VAL A 1 104 ? 12.053 -10.722 -23.959 1.00 94.19 104 VAL A N 1
ATOM 755 C CA . VAL A 1 104 ? 13.306 -11.398 -23.576 1.00 94.19 104 VAL A CA 1
ATOM 756 C C . VAL A 1 104 ? 13.648 -12.453 -24.617 1.00 94.19 104 VAL A C 1
ATOM 758 O O . VAL A 1 104 ? 14.766 -12.453 -25.128 1.00 94.19 104 VAL A O 1
ATOM 761 N N . THR A 1 105 ? 12.684 -13.301 -24.983 1.00 94.12 105 THR A N 1
ATOM 762 C CA . THR A 1 105 ? 12.868 -14.325 -26.017 1.00 94.12 105 THR A CA 1
ATOM 763 C C . THR A 1 105 ? 13.267 -13.693 -27.347 1.00 94.12 105 THR A C 1
ATOM 765 O O . THR A 1 105 ? 14.264 -14.104 -27.933 1.00 94.12 105 THR A O 1
ATOM 768 N N . ALA A 1 106 ? 12.574 -12.640 -27.791 1.00 93.19 106 ALA A N 1
ATOM 769 C CA . ALA A 1 106 ? 12.911 -11.920 -29.018 1.00 93.19 106 ALA A CA 1
ATOM 770 C C . ALA A 1 106 ? 14.320 -11.302 -28.970 1.00 93.19 106 ALA A C 1
ATOM 772 O O . ALA A 1 106 ? 15.056 -11.380 -29.952 1.00 93.19 106 ALA A O 1
ATOM 773 N N . ALA A 1 107 ? 14.729 -10.740 -27.828 1.00 91.62 107 ALA A N 1
ATOM 774 C CA . ALA A 1 107 ? 16.072 -10.195 -27.638 1.00 91.62 107 ALA A CA 1
ATOM 775 C C . ALA A 1 107 ? 17.157 -11.277 -27.715 1.00 91.62 107 ALA A C 1
ATOM 777 O O . ALA A 1 107 ? 18.190 -11.063 -28.352 1.00 91.62 107 ALA A O 1
ATOM 778 N N . VAL A 1 108 ? 16.938 -12.430 -27.075 1.00 91.62 108 VAL A N 1
ATOM 779 C CA . VAL A 1 108 ? 17.883 -13.556 -27.097 1.00 91.62 108 VAL A CA 1
ATOM 780 C C . VAL A 1 108 ? 17.968 -14.164 -28.495 1.00 91.62 108 VAL A C 1
ATOM 782 O O . VAL A 1 108 ? 19.068 -14.298 -29.023 1.00 91.62 108 VAL A O 1
ATOM 785 N N . VAL A 1 109 ? 16.826 -14.459 -29.122 1.00 93.25 109 VAL A N 1
ATOM 786 C CA . VAL A 1 109 ? 16.759 -15.023 -30.478 1.00 93.25 109 VAL A CA 1
ATOM 787 C C . VAL A 1 109 ? 17.363 -14.063 -31.498 1.00 93.25 109 VAL A C 1
ATOM 789 O O . VAL A 1 109 ? 18.199 -14.474 -32.293 1.00 93.25 109 VAL A O 1
ATOM 792 N N . GLY A 1 110 ? 17.026 -12.771 -31.446 1.00 90.62 110 GLY A N 1
ATOM 793 C CA . GLY A 1 110 ? 17.599 -11.772 -32.350 1.00 90.62 110 GLY A CA 1
ATOM 794 C C . GLY A 1 110 ? 19.118 -11.661 -32.222 1.00 90.62 110 GLY A C 1
ATOM 795 O O . GLY A 1 110 ? 19.808 -11.514 -33.228 1.00 90.62 110 GLY A O 1
ATOM 796 N N . ARG A 1 111 ? 19.651 -11.814 -31.002 1.00 87.19 111 ARG A N 1
ATOM 797 C CA . ARG A 1 111 ? 21.096 -11.849 -30.752 1.00 87.19 111 ARG A CA 1
ATOM 798 C C . ARG A 1 111 ? 21.748 -13.139 -31.257 1.00 87.19 111 ARG A C 1
ATOM 800 O O . ARG A 1 111 ? 22.849 -13.074 -31.794 1.00 87.19 111 ARG A O 1
ATOM 807 N N . MET A 1 112 ? 21.084 -14.288 -31.105 1.00 91.12 112 MET A N 1
ATOM 808 C CA . MET A 1 112 ? 21.545 -15.580 -31.637 1.00 91.12 112 MET A CA 1
ATOM 809 C C . MET A 1 112 ? 21.555 -15.601 -33.170 1.00 91.12 112 MET A C 1
ATOM 811 O O . MET A 1 112 ? 22.487 -16.126 -33.767 1.00 91.12 112 MET A O 1
ATOM 815 N N . LEU A 1 113 ? 20.554 -14.981 -33.797 1.00 94.00 113 LEU A N 1
ATOM 816 C CA . LEU A 1 113 ? 20.434 -14.838 -35.249 1.00 94.00 113 LEU A CA 1
ATOM 817 C C . LEU A 1 113 ? 21.256 -13.668 -35.820 1.00 94.00 113 LEU A C 1
ATOM 819 O O . LEU A 1 113 ? 21.147 -13.380 -37.008 1.00 94.00 113 LEU A O 1
ATOM 823 N N . LEU A 1 114 ? 22.057 -12.980 -34.994 1.00 89.00 114 LEU A N 1
ATOM 824 C CA . LEU A 1 114 ? 22.899 -11.840 -35.388 1.00 89.00 114 LEU A CA 1
ATOM 825 C C . LEU A 1 114 ? 22.129 -10.715 -36.110 1.00 89.00 114 LEU A C 1
ATOM 827 O O . LEU A 1 114 ? 22.683 -10.013 -36.957 1.00 89.00 114 LEU A O 1
ATOM 831 N N . LEU A 1 115 ? 20.852 -10.515 -35.767 1.00 91.69 115 LEU A N 1
ATOM 832 C CA . LEU A 1 115 ? 20.042 -9.446 -36.347 1.00 91.69 115 LEU A CA 1
ATOM 833 C C . LEU A 1 115 ? 20.572 -8.070 -35.907 1.00 91.69 115 LEU A C 1
ATOM 835 O O . LEU A 1 115 ? 21.018 -7.919 -34.764 1.00 91.69 115 LEU A O 1
ATOM 839 N N . PRO A 1 116 ? 20.494 -7.036 -36.763 1.00 88.81 116 PRO A N 1
ATOM 840 C CA . PRO A 1 116 ? 20.873 -5.685 -36.371 1.00 88.81 116 PRO A CA 1
ATOM 841 C C . PRO A 1 116 ? 19.916 -5.150 -35.285 1.00 88.81 116 PRO A C 1
ATOM 843 O O . PRO A 1 116 ? 18.696 -5.233 -35.450 1.00 88.81 116 PRO A O 1
ATOM 846 N N . PRO A 1 117 ? 20.426 -4.593 -34.168 1.00 87.62 117 PRO A N 1
ATOM 847 C CA . PRO A 1 117 ? 19.579 -4.048 -33.112 1.00 87.62 117 PRO A CA 1
ATOM 848 C C . PRO A 1 117 ? 18.946 -2.716 -33.529 1.00 87.62 117 PRO A C 1
ATOM 850 O O . PRO A 1 117 ? 19.481 -1.985 -34.366 1.00 87.62 117 PRO A O 1
ATOM 853 N N . LEU A 1 118 ? 17.842 -2.348 -32.870 1.00 88.94 118 LEU A N 1
ATOM 854 C CA . LEU A 1 118 ? 17.217 -1.038 -33.073 1.00 88.94 118 LEU A CA 1
ATOM 855 C C . LEU A 1 118 ? 18.202 0.135 -32.869 1.00 88.94 118 LEU A C 1
ATOM 857 O O . LEU A 1 118 ? 19.014 0.109 -31.930 1.00 88.94 118 LEU A O 1
ATOM 861 N N . PRO A 1 119 ? 18.073 1.218 -33.663 1.00 88.44 119 PRO A N 1
ATOM 862 C CA . PRO A 1 119 ? 18.859 2.433 -33.483 1.00 88.44 119 PRO A CA 1
ATOM 863 C C . PRO A 1 119 ? 18.731 3.026 -32.072 1.00 88.44 119 PRO A C 1
ATOM 865 O O . PRO A 1 119 ? 17.657 3.037 -31.467 1.00 88.44 119 PRO A O 1
ATOM 868 N N . ARG A 1 120 ? 19.823 3.607 -31.555 1.00 85.19 120 ARG A N 1
ATOM 869 C CA . ARG A 1 120 ? 19.884 4.160 -30.184 1.00 85.19 120 ARG A CA 1
ATOM 870 C C . ARG A 1 120 ? 18.845 5.255 -29.916 1.00 85.19 120 ARG A C 1
ATOM 872 O O . ARG A 1 120 ? 18.357 5.357 -28.794 1.00 85.19 120 ARG A O 1
ATOM 879 N N . TRP A 1 121 ? 18.474 6.042 -30.925 1.00 85.44 121 TRP A N 1
ATOM 880 C CA . TRP A 1 121 ? 17.469 7.100 -30.779 1.00 85.44 121 TRP A CA 1
ATOM 881 C C . TRP A 1 121 ? 16.075 6.541 -30.454 1.00 85.44 121 TRP A C 1
ATOM 883 O O . TRP A 1 121 ? 15.353 7.156 -29.676 1.00 85.44 121 TRP A O 1
ATOM 893 N N . VAL A 1 122 ? 15.727 5.345 -30.951 1.00 89.81 122 VAL A N 1
ATOM 894 C CA . VAL A 1 122 ? 14.457 4.668 -30.626 1.00 89.81 122 VAL A CA 1
ATOM 895 C C . VAL A 1 122 ? 14.423 4.306 -29.139 1.00 89.81 122 VAL A C 1
ATOM 897 O O . VAL A 1 122 ? 13.416 4.503 -28.457 1.00 89.81 122 VAL A O 1
ATOM 900 N N . LYS A 1 123 ? 15.557 3.838 -28.598 1.00 85.88 123 LYS A N 1
ATOM 901 C CA . LYS A 1 123 ? 15.707 3.542 -27.164 1.00 85.88 123 LYS A CA 1
ATOM 902 C C . LYS A 1 123 ? 15.574 4.813 -26.316 1.00 85.88 123 LYS A C 1
ATOM 904 O O . LYS A 1 123 ? 14.846 4.805 -25.326 1.00 85.88 123 LYS A O 1
ATOM 909 N N . ALA A 1 124 ? 16.210 5.909 -26.732 1.00 85.81 124 ALA A N 1
ATOM 910 C CA . ALA A 1 124 ? 16.100 7.206 -26.063 1.00 85.81 124 ALA A CA 1
ATOM 911 C C . ALA A 1 124 ? 14.665 7.761 -26.091 1.00 85.81 124 ALA A C 1
ATOM 913 O O . ALA A 1 124 ? 14.159 8.214 -25.065 1.00 85.81 124 ALA A O 1
ATOM 914 N N . ALA A 1 125 ? 13.972 7.648 -27.227 1.00 88.62 125 ALA A N 1
ATOM 915 C CA . ALA A 1 125 ? 12.571 8.039 -27.359 1.00 88.62 125 ALA A CA 1
ATOM 916 C C . ALA A 1 125 ? 11.664 7.249 -26.399 1.00 88.62 125 ALA A C 1
ATOM 918 O O . ALA A 1 125 ? 10.790 7.831 -25.761 1.00 88.62 125 ALA A O 1
ATOM 919 N N . ASN A 1 126 ? 11.912 5.947 -26.216 1.00 89.81 126 ASN A N 1
ATOM 920 C CA . ASN A 1 126 ? 11.191 5.130 -25.235 1.00 89.81 126 ASN A CA 1
ATOM 921 C C . ASN A 1 126 ? 11.443 5.584 -23.784 1.00 89.81 126 ASN A C 1
ATOM 923 O O . ASN A 1 126 ? 10.520 5.585 -22.970 1.00 89.81 126 ASN A O 1
ATOM 927 N N . VAL A 1 127 ? 12.670 5.999 -23.443 1.00 85.75 127 VAL A N 1
ATOM 928 C CA . VAL A 1 127 ? 12.964 6.582 -22.119 1.00 85.75 127 VAL A CA 1
ATOM 929 C C . VAL A 1 127 ? 12.165 7.872 -21.917 1.00 85.75 127 VAL A C 1
ATOM 931 O O . VAL A 1 127 ? 11.490 8.008 -20.900 1.00 85.75 127 VAL A O 1
ATOM 934 N N . LEU A 1 128 ? 12.143 8.772 -22.903 1.00 85.00 128 LEU A N 1
ATOM 935 C CA . LEU A 1 128 ? 11.357 10.009 -22.826 1.00 85.00 128 LEU A CA 1
ATOM 936 C C . LEU A 1 128 ? 9.854 9.736 -22.728 1.00 85.00 128 LEU A C 1
ATOM 938 O O . LEU A 1 128 ? 9.184 10.321 -21.884 1.00 85.00 128 LEU A O 1
ATOM 942 N N . LEU A 1 129 ? 9.327 8.800 -23.517 1.00 87.88 129 LEU A N 1
ATOM 943 C CA . LEU A 1 129 ? 7.925 8.388 -23.446 1.00 87.88 129 LEU A CA 1
ATOM 944 C C . LEU A 1 129 ? 7.545 7.887 -22.042 1.00 87.88 129 LEU A C 1
ATOM 946 O O . LEU A 1 129 ? 6.459 8.192 -21.546 1.00 87.88 129 LEU A O 1
ATOM 950 N N . ARG A 1 130 ? 8.429 7.116 -21.390 1.00 83.31 130 ARG A N 1
ATOM 951 C CA . ARG A 1 130 ? 8.169 6.544 -20.058 1.00 83.31 130 ARG A CA 1
ATOM 952 C C . ARG A 1 130 ? 8.324 7.552 -18.927 1.00 83.31 130 ARG A C 1
ATOM 954 O O . ARG A 1 130 ? 7.553 7.467 -17.968 1.00 83.31 130 ARG A O 1
ATOM 961 N N . GLU A 1 131 ? 9.315 8.433 -19.008 1.00 84.19 131 GLU A N 1
ATOM 962 C CA . GLU A 1 131 ? 9.718 9.280 -17.881 1.00 84.19 131 GLU A CA 1
ATOM 963 C C . GLU A 1 131 ? 9.192 10.720 -17.983 1.00 84.19 131 GLU A C 1
ATOM 965 O O . GLU A 1 131 ? 8.987 11.367 -16.958 1.00 84.19 131 GLU A O 1
ATOM 970 N N . HIS A 1 132 ? 8.898 11.228 -19.184 1.00 83.88 132 HIS A N 1
ATOM 971 C CA . HIS A 1 132 ? 8.473 12.616 -19.349 1.00 83.88 132 HIS A CA 1
ATOM 972 C C . HIS A 1 132 ? 7.019 12.834 -18.871 1.00 83.88 132 HIS A C 1
ATOM 974 O O . HIS A 1 132 ? 6.096 12.137 -19.314 1.00 83.88 132 HIS A O 1
ATOM 980 N N . PRO A 1 133 ? 6.754 13.833 -18.004 1.00 79.06 133 PRO A N 1
ATOM 981 C CA . PRO A 1 133 ? 5.446 14.012 -17.372 1.00 79.06 133 PRO A CA 1
ATOM 982 C C . PRO A 1 133 ? 4.327 14.329 -18.372 1.00 79.06 133 PRO A C 1
ATOM 984 O O . PRO A 1 133 ? 3.198 13.870 -18.196 1.00 79.06 133 PRO A O 1
ATOM 987 N N . VAL A 1 134 ? 4.627 15.071 -19.444 1.00 83.88 134 VAL A N 1
ATOM 988 C CA . VAL A 1 134 ? 3.636 15.430 -20.476 1.00 83.88 134 VAL A CA 1
ATOM 989 C C . VAL A 1 134 ? 3.170 14.196 -21.245 1.00 83.88 134 VAL A C 1
ATOM 991 O O . VAL A 1 134 ? 1.968 14.017 -21.417 1.00 83.88 134 VAL A O 1
ATOM 994 N N . ALA A 1 135 ? 4.094 13.307 -21.620 1.00 83.06 135 ALA A N 1
ATOM 995 C CA . ALA A 1 135 ? 3.782 12.088 -22.362 1.00 83.06 135 ALA A CA 1
ATOM 996 C C . ALA A 1 135 ? 2.905 11.131 -21.538 1.00 83.06 135 ALA A C 1
ATOM 998 O O . ALA A 1 135 ? 1.950 10.537 -22.036 1.00 83.06 135 ALA A O 1
ATOM 999 N N . ARG A 1 136 ? 3.171 11.037 -20.229 1.00 81.75 136 ARG A N 1
ATOM 1000 C CA . ARG A 1 136 ? 2.337 10.247 -19.312 1.00 81.75 136 ARG A CA 1
ATOM 1001 C C . ARG A 1 136 ? 0.926 10.820 -19.189 1.00 81.75 136 ARG A C 1
ATOM 1003 O O . ARG A 1 136 ? -0.035 10.056 -19.135 1.00 81.75 136 ARG A O 1
ATOM 1010 N N . ARG A 1 137 ? 0.789 12.150 -19.135 1.00 83.81 137 ARG A N 1
ATOM 1011 C CA . ARG A 1 137 ? -0.517 12.824 -19.048 1.00 83.81 137 ARG A CA 1
ATOM 1012 C C . ARG A 1 137 ? -1.322 12.662 -20.336 1.00 83.81 137 ARG A C 1
ATOM 1014 O O . ARG A 1 137 ? -2.507 12.360 -20.252 1.00 83.81 137 ARG A O 1
ATOM 1021 N N . THR A 1 138 ? -0.702 12.826 -21.502 1.00 86.06 138 THR A N 1
ATOM 1022 C CA . THR A 1 138 ? -1.381 12.677 -22.800 1.00 86.06 138 THR A CA 1
ATOM 1023 C C . THR A 1 138 ? -1.845 11.241 -23.022 1.00 86.06 138 THR A C 1
ATOM 1025 O O . THR A 1 138 ? -3.010 11.030 -23.347 1.00 86.06 138 THR A O 1
ATOM 1028 N N . LEU A 1 139 ? -0.994 10.249 -22.737 1.00 84.56 139 LEU A N 1
ATOM 1029 C CA . LEU A 1 139 ? -1.359 8.838 -22.877 1.00 84.56 139 LEU A CA 1
ATOM 1030 C C . LEU A 1 139 ? -2.493 8.436 -21.922 1.00 84.56 139 LEU A C 1
ATOM 1032 O O . LEU A 1 139 ? -3.399 7.709 -22.317 1.00 84.56 139 LEU A O 1
ATOM 1036 N N . ARG A 1 140 ? -2.483 8.949 -20.684 1.00 83.19 140 ARG A N 1
ATOM 1037 C CA . ARG A 1 140 ? -3.577 8.730 -19.724 1.00 83.19 140 ARG A CA 1
ATOM 1038 C C . ARG A 1 140 ? -4.893 9.369 -20.157 1.00 83.19 140 ARG A C 1
ATOM 1040 O O . ARG A 1 140 ? -5.935 8.776 -19.915 1.00 83.19 140 ARG A O 1
ATOM 1047 N N . ARG A 1 141 ? -4.853 10.555 -20.775 1.00 84.38 141 ARG A N 1
ATOM 1048 C CA . ARG A 1 141 ? -6.053 11.218 -21.314 1.00 84.38 141 ARG A CA 1
ATOM 1049 C C . ARG A 1 141 ? -6.639 10.456 -22.502 1.00 84.38 141 ARG A C 1
ATOM 1051 O O . ARG A 1 141 ? -7.851 10.399 -22.620 1.00 84.38 141 ARG A O 1
ATOM 1058 N N . ALA A 1 142 ? -5.791 9.877 -23.352 1.00 83.62 142 ALA A N 1
ATOM 1059 C CA . ALA A 1 142 ? -6.229 9.192 -24.567 1.00 83.62 142 ALA A CA 1
ATOM 1060 C C . ALA A 1 142 ? -6.686 7.741 -24.332 1.00 83.62 142 ALA A C 1
ATOM 1062 O O . ALA A 1 142 ? -7.688 7.320 -24.892 1.00 83.62 142 ALA A O 1
ATOM 1063 N N . ALA A 1 143 ? -5.954 6.970 -23.520 1.00 81.69 143 ALA A N 1
ATOM 1064 C CA . ALA A 1 143 ? -6.161 5.524 -23.361 1.00 81.69 143 ALA A CA 1
ATOM 1065 C C . ALA A 1 143 ? -6.672 5.116 -21.964 1.00 81.69 143 ALA A C 1
ATOM 1067 O O . ALA A 1 143 ? -6.708 3.929 -21.632 1.00 81.69 143 ALA A O 1
ATOM 1068 N N . GLY A 1 144 ? -7.001 6.085 -21.106 1.00 82.06 144 GLY A N 1
ATOM 1069 C CA . GLY A 1 144 ? -7.347 5.839 -19.707 1.00 82.06 144 GLY A CA 1
ATOM 1070 C C . GLY A 1 144 ? -6.177 5.282 -18.881 1.00 82.06 144 GLY A C 1
ATOM 1071 O O . GLY A 1 144 ? -5.049 5.117 -19.354 1.00 82.06 144 GLY A O 1
ATOM 1072 N N . ARG A 1 145 ? -6.426 4.979 -17.600 1.00 78.00 145 ARG A N 1
ATOM 1073 C CA . ARG A 1 145 ? -5.381 4.478 -16.685 1.00 78.00 145 ARG A CA 1
ATOM 1074 C C . ARG A 1 145 ? -4.873 3.097 -17.111 1.00 78.00 145 ARG A C 1
ATOM 1076 O O . ARG A 1 145 ? -3.669 2.942 -17.305 1.00 78.00 145 ARG A O 1
ATOM 1083 N N . ARG A 1 146 ? -5.777 2.127 -17.292 1.00 78.56 146 ARG A N 1
ATOM 1084 C CA . ARG A 1 146 ? -5.441 0.731 -17.631 1.00 78.56 146 ARG A CA 1
ATOM 1085 C C . ARG A 1 146 ? -4.841 0.603 -19.033 1.00 78.56 146 ARG A C 1
ATOM 1087 O O . ARG A 1 146 ? -3.771 0.017 -19.183 1.00 78.56 146 ARG A O 1
ATOM 1094 N N . GLY A 1 147 ? -5.462 1.227 -20.038 1.00 81.56 147 GLY A N 1
ATOM 1095 C CA . GLY A 1 147 ? -4.960 1.199 -21.415 1.00 81.56 147 GLY A CA 1
ATOM 1096 C C . GLY A 1 147 ? -3.578 1.843 -21.553 1.00 81.56 147 GLY A C 1
ATOM 1097 O O . GLY A 1 147 ? -2.707 1.280 -22.215 1.00 81.56 147 GLY A O 1
ATOM 1098 N N . SER A 1 148 ? -3.316 2.955 -20.849 1.00 85.94 148 SER A N 1
ATOM 1099 C CA . SER A 1 148 ? -1.987 3.589 -20.866 1.00 85.94 148 SER A CA 1
ATOM 1100 C C . SER A 1 148 ? -0.866 2.680 -20.343 1.00 85.94 148 SER A C 1
ATOM 1102 O O . SER A 1 148 ? 0.253 2.731 -20.858 1.00 85.94 148 SER A O 1
ATOM 1104 N N . GLU A 1 149 ? -1.147 1.826 -19.354 1.00 85.69 149 GLU A N 1
ATOM 1105 C CA . GLU A 1 149 ? -0.167 0.872 -18.825 1.00 85.69 149 GLU A CA 1
ATOM 1106 C C . GLU A 1 149 ? 0.126 -0.249 -19.828 1.00 85.69 149 GLU A C 1
ATOM 1108 O O . GLU A 1 149 ? 1.298 -0.548 -20.056 1.00 85.69 149 GLU A O 1
ATOM 1113 N N . ILE A 1 150 ? -0.899 -0.795 -20.494 1.00 87.44 150 ILE A N 1
ATOM 1114 C CA . ILE A 1 150 ? -0.742 -1.844 -21.517 1.00 87.44 150 ILE A CA 1
ATOM 1115 C C . ILE A 1 150 ? 0.030 -1.318 -22.732 1.00 87.44 150 ILE A C 1
ATOM 1117 O O . ILE A 1 150 ? 0.984 -1.957 -23.181 1.00 87.44 150 ILE A O 1
ATOM 1121 N N . VAL A 1 151 ? -0.326 -0.133 -23.242 1.00 91.00 151 VAL A N 1
ATOM 1122 C CA . VAL A 1 151 ? 0.386 0.497 -24.368 1.00 91.00 151 VAL A CA 1
ATOM 1123 C C . VAL A 1 151 ? 1.854 0.707 -24.006 1.00 91.00 151 VAL A C 1
ATOM 1125 O O . VAL A 1 151 ? 2.750 0.336 -24.763 1.00 91.00 151 VAL A O 1
ATOM 1128 N N . ARG A 1 152 ? 2.124 1.239 -22.809 1.00 88.75 152 ARG A N 1
ATOM 1129 C CA . ARG A 1 152 ? 3.491 1.479 -22.343 1.00 88.75 152 ARG A CA 1
ATOM 1130 C C . ARG A 1 152 ? 4.275 0.182 -22.147 1.00 88.75 152 ARG A C 1
ATOM 1132 O O . ARG A 1 152 ? 5.453 0.153 -22.494 1.00 88.75 152 ARG A O 1
ATOM 1139 N N . ALA A 1 153 ? 3.653 -0.866 -21.606 1.00 89.12 153 ALA A N 1
ATOM 1140 C CA . ALA A 1 153 ? 4.258 -2.189 -21.464 1.00 89.12 153 ALA A CA 1
ATOM 1141 C C . ALA A 1 153 ? 4.619 -2.786 -22.829 1.00 89.12 153 ALA A C 1
ATOM 1143 O O . ALA A 1 153 ? 5.749 -3.220 -23.028 1.00 89.12 153 ALA A O 1
ATOM 1144 N N . THR A 1 154 ? 3.700 -2.713 -23.791 1.00 94.06 154 THR A N 1
ATOM 1145 C CA . THR A 1 154 ? 3.888 -3.234 -25.152 1.00 94.06 154 THR A CA 1
ATOM 1146 C C . THR A 1 154 ? 5.022 -2.512 -25.876 1.00 94.06 154 THR A C 1
ATOM 1148 O O . THR A 1 154 ? 5.945 -3.153 -26.374 1.00 94.06 154 THR A O 1
ATOM 1151 N N . VAL A 1 155 ? 5.016 -1.172 -25.875 1.00 93.75 155 VAL A N 1
ATOM 1152 C CA . VAL A 1 155 ? 6.099 -0.367 -26.468 1.00 93.75 155 VAL A CA 1
ATOM 1153 C C . VAL A 1 155 ? 7.428 -0.654 -25.771 1.00 93.75 155 VAL A C 1
ATOM 1155 O O . VAL A 1 155 ? 8.460 -0.795 -26.427 1.00 93.75 155 VAL A O 1
ATOM 1158 N N . HIS A 1 156 ? 7.423 -0.786 -24.441 1.00 91.62 156 HIS A N 1
ATOM 1159 C CA . HIS A 1 156 ? 8.630 -1.103 -23.690 1.00 91.62 156 HIS A CA 1
ATOM 1160 C C . HIS A 1 156 ? 9.201 -2.477 -24.068 1.00 91.62 156 HIS A C 1
ATOM 1162 O O . HIS A 1 156 ? 10.399 -2.562 -24.354 1.00 91.62 156 HIS A O 1
ATOM 1168 N N . ALA A 1 157 ? 8.358 -3.509 -24.125 1.00 93.00 157 ALA A N 1
ATOM 1169 C CA . ALA A 1 157 ? 8.731 -4.861 -24.521 1.00 93.00 157 ALA A CA 1
ATOM 1170 C C . ALA A 1 157 ? 9.260 -4.906 -25.961 1.00 93.00 157 ALA A C 1
ATOM 1172 O O . ALA A 1 157 ? 10.344 -5.435 -26.193 1.00 93.00 157 ALA A O 1
ATOM 1173 N N . ALA A 1 158 ? 8.566 -4.271 -26.911 1.00 94.19 158 ALA A N 1
ATOM 1174 C CA . ALA A 1 158 ? 8.974 -4.228 -28.314 1.00 94.19 158 ALA A CA 1
ATOM 1175 C C . ALA A 1 158 ? 10.324 -3.517 -28.507 1.00 94.19 158 ALA A C 1
ATOM 1177 O O . ALA A 1 158 ? 11.235 -4.071 -29.121 1.00 94.19 158 ALA A O 1
ATOM 1178 N N . VAL A 1 159 ? 10.493 -2.317 -27.934 1.00 93.44 159 VAL A N 1
ATOM 1179 C CA . VAL A 1 159 ? 11.726 -1.524 -28.094 1.00 93.44 159 VAL A CA 1
ATOM 1180 C C . VAL A 1 159 ? 12.936 -2.219 -27.471 1.00 93.44 159 VAL A C 1
ATOM 1182 O O . VAL A 1 159 ? 14.023 -2.169 -28.040 1.00 93.44 159 VAL A O 1
ATOM 1185 N N . ASN A 1 160 ? 12.789 -2.864 -26.310 1.00 89.56 160 ASN A N 1
ATOM 1186 C CA . ASN A 1 160 ? 13.920 -3.545 -25.665 1.00 89.56 160 ASN A CA 1
ATOM 1187 C C . ASN A 1 160 ? 14.133 -4.968 -26.202 1.00 89.56 160 ASN A C 1
ATOM 1189 O O . ASN A 1 160 ? 15.272 -5.427 -26.210 1.00 89.56 160 ASN A O 1
ATOM 1193 N N . GLY A 1 161 ? 13.086 -5.625 -26.708 1.00 91.31 161 GLY A N 1
ATOM 1194 C CA . GLY A 1 161 ? 13.170 -6.917 -27.388 1.00 91.31 161 GLY A CA 1
ATOM 1195 C C . GLY A 1 161 ? 13.931 -6.797 -28.705 1.00 91.31 161 GLY A C 1
ATOM 1196 O O . GLY A 1 161 ? 15.016 -7.351 -28.857 1.00 91.31 161 GLY A O 1
ATOM 1197 N N . LEU A 1 162 ? 13.433 -5.957 -29.616 1.00 92.81 162 LEU A N 1
ATOM 1198 C CA . LEU A 1 162 ? 14.103 -5.643 -30.888 1.00 92.81 162 LEU A CA 1
ATOM 1199 C C . LEU A 1 162 ? 15.420 -4.873 -30.682 1.00 92.81 162 LEU A C 1
ATOM 1201 O O . LEU A 1 162 ? 16.332 -4.917 -31.505 1.00 92.81 162 LEU A O 1
ATOM 1205 N N . GLY A 1 163 ? 15.542 -4.163 -29.560 1.00 89.25 163 GLY A N 1
ATOM 1206 C CA . GLY A 1 163 ? 16.776 -3.514 -29.128 1.00 89.25 163 GLY A CA 1
ATOM 1207 C C . GLY A 1 163 ? 17.825 -4.463 -28.541 1.00 89.25 163 GLY A C 1
ATOM 1208 O O . GLY A 1 163 ? 18.924 -3.987 -28.251 1.00 89.25 163 GLY A O 1
ATOM 1209 N N . GLN A 1 164 ? 17.500 -5.750 -28.369 1.00 89.31 164 GLN A N 1
ATOM 1210 C CA . GLN A 1 164 ? 18.353 -6.799 -27.798 1.00 89.31 164 GLN A CA 1
ATOM 1211 C C . GLN A 1 164 ? 18.890 -6.479 -26.387 1.00 89.31 164 GLN A C 1
ATOM 1213 O O . GLN A 1 164 ? 20.067 -6.692 -26.090 1.00 89.31 164 GLN A O 1
ATOM 1218 N N . GLU A 1 165 ? 18.022 -5.984 -25.493 1.00 88.75 165 GLU A N 1
ATOM 1219 C CA . GLU A 1 165 ? 18.334 -5.617 -24.097 1.00 88.75 165 GLU A CA 1
ATOM 1220 C C . GLU A 1 165 ? 17.693 -6.590 -23.077 1.00 88.75 165 GLU A C 1
ATOM 1222 O O . GLU A 1 165 ? 16.818 -6.194 -22.295 1.00 88.75 165 GLU A O 1
ATOM 1227 N N . PRO A 1 166 ? 18.108 -7.873 -23.034 1.00 89.62 166 PRO A N 1
ATOM 1228 C CA . PRO A 1 166 ? 17.436 -8.890 -22.225 1.00 89.62 166 PRO A CA 1
ATOM 1229 C C . PRO A 1 166 ? 17.511 -8.593 -20.723 1.00 89.62 166 PRO A C 1
ATOM 1231 O O . PRO A 1 166 ? 16.537 -8.805 -20.013 1.00 89.62 166 PRO A O 1
ATOM 1234 N N . VAL A 1 167 ? 18.620 -8.025 -20.229 1.00 90.06 167 VAL A N 1
ATOM 1235 C CA . VAL A 1 167 ? 18.783 -7.690 -18.800 1.00 90.06 167 VAL A CA 1
ATOM 1236 C C . VAL A 1 167 ? 17.765 -6.638 -18.348 1.00 90.06 167 VAL A C 1
ATOM 1238 O O . VAL A 1 167 ? 17.215 -6.742 -17.257 1.00 90.06 167 VAL A O 1
ATOM 1241 N N . THR A 1 168 ? 17.480 -5.637 -19.187 1.00 89.81 168 THR A N 1
ATOM 1242 C CA . THR A 1 168 ? 16.456 -4.624 -18.879 1.00 89.81 168 THR A CA 1
ATOM 1243 C C . THR A 1 168 ? 15.077 -5.257 -18.744 1.00 89.81 168 THR A C 1
ATOM 1245 O O . THR A 1 168 ? 14.360 -4.945 -17.795 1.00 89.81 168 THR A O 1
ATOM 1248 N N . LEU A 1 169 ? 14.719 -6.139 -19.678 1.00 91.94 169 LEU A N 1
ATOM 1249 C CA . LEU A 1 169 ? 13.424 -6.808 -19.660 1.00 91.94 169 LEU A CA 1
ATOM 1250 C C . LEU A 1 169 ? 13.311 -7.787 -18.496 1.00 91.94 169 LEU A C 1
ATOM 1252 O O . LEU A 1 169 ? 12.292 -7.773 -17.826 1.00 91.94 169 LEU A O 1
ATOM 1256 N N . LEU A 1 170 ? 14.362 -8.554 -18.192 1.00 93.69 170 LEU A N 1
ATOM 1257 C CA . LEU A 1 170 ? 14.393 -9.451 -17.035 1.00 93.69 170 LEU A CA 1
ATOM 1258 C C . LEU A 1 170 ? 14.157 -8.699 -15.722 1.00 93.69 170 LEU A C 1
ATOM 1260 O O . LEU A 1 170 ? 13.347 -9.137 -14.910 1.00 93.69 170 LEU A O 1
ATOM 1264 N N . LEU A 1 171 ? 14.815 -7.553 -15.516 1.00 93.75 171 LEU A N 1
ATOM 1265 C CA . LEU A 1 171 ? 14.603 -6.743 -14.313 1.00 93.75 171 LEU A CA 1
ATOM 1266 C C . LEU A 1 171 ? 13.166 -6.213 -14.220 1.00 93.75 171 LEU A C 1
ATOM 1268 O O . LEU A 1 171 ? 12.581 -6.242 -13.137 1.00 93.75 171 LEU A O 1
ATOM 1272 N N . ASP A 1 172 ? 12.589 -5.745 -15.332 1.00 93.00 172 ASP A N 1
ATOM 1273 C CA . ASP A 1 172 ? 11.183 -5.321 -15.360 1.00 93.00 172 ASP A CA 1
ATOM 1274 C C . ASP A 1 172 ? 10.266 -6.528 -15.082 1.00 93.00 172 ASP A C 1
ATOM 1276 O O . ASP A 1 172 ? 9.408 -6.433 -14.213 1.00 93.00 172 ASP A O 1
ATOM 1280 N N . THR A 1 173 ? 10.504 -7.698 -15.689 1.00 95.75 173 THR A N 1
ATOM 1281 C CA . THR A 1 173 ? 9.765 -8.944 -15.411 1.00 95.75 173 THR A CA 1
ATOM 1282 C C . THR A 1 173 ? 9.788 -9.315 -13.934 1.00 95.75 173 THR A C 1
ATOM 1284 O O . THR A 1 173 ? 8.731 -9.605 -13.385 1.00 95.75 173 THR A O 1
ATOM 1287 N N . VAL A 1 174 ? 10.947 -9.271 -13.266 1.00 96.56 174 VAL A N 1
ATOM 1288 C CA . VAL A 1 174 ? 11.053 -9.575 -11.826 1.00 96.56 174 VAL A CA 1
ATOM 1289 C C . VAL A 1 174 ? 10.205 -8.607 -10.999 1.00 96.56 174 VAL A C 1
ATOM 1291 O O . VAL A 1 174 ? 9.437 -9.037 -10.139 1.00 96.56 174 VAL A O 1
ATOM 1294 N N . LEU A 1 175 ? 10.281 -7.302 -11.283 1.00 95.19 175 LEU A N 1
ATOM 1295 C CA . LEU A 1 175 ? 9.459 -6.307 -10.590 1.00 95.19 175 LEU A CA 1
ATOM 1296 C C . LEU A 1 175 ? 7.957 -6.532 -10.838 1.00 95.19 175 LEU A C 1
ATOM 1298 O O . LEU A 1 175 ? 7.153 -6.441 -9.912 1.00 95.19 175 LEU A O 1
ATOM 1302 N N . ARG A 1 176 ? 7.570 -6.839 -12.081 1.00 94.69 176 ARG A N 1
ATOM 1303 C CA . ARG A 1 176 ? 6.173 -7.080 -12.468 1.00 94.69 176 ARG A CA 1
ATOM 1304 C C . ARG A 1 176 ? 5.626 -8.389 -11.914 1.00 94.69 176 ARG A C 1
ATOM 1306 O O . ARG A 1 176 ? 4.456 -8.432 -11.558 1.00 94.69 176 ARG A O 1
ATOM 1313 N N . ALA A 1 177 ? 6.460 -9.414 -11.771 1.00 96.62 177 ALA A N 1
ATOM 1314 C CA . ALA A 1 177 ? 6.103 -10.647 -11.082 1.00 96.62 177 ALA A CA 1
ATOM 1315 C C . ALA A 1 177 ? 5.818 -10.387 -9.595 1.00 96.62 177 ALA A C 1
ATOM 1317 O O . ALA A 1 177 ? 4.843 -10.915 -9.066 1.00 96.62 177 ALA A O 1
ATOM 1318 N N . ASN A 1 178 ? 6.597 -9.515 -8.941 1.00 96.19 178 ASN A N 1
ATOM 1319 C CA . ASN A 1 178 ? 6.316 -9.107 -7.563 1.00 96.19 178 ASN A CA 1
ATOM 1320 C C . ASN A 1 178 ? 4.973 -8.356 -7.446 1.00 96.19 178 ASN A C 1
ATOM 1322 O O . ASN A 1 178 ? 4.151 -8.684 -6.600 1.00 96.19 178 ASN A O 1
ATOM 1326 N N . GLN A 1 179 ? 4.698 -7.410 -8.352 1.00 95.50 179 GLN A N 1
ATOM 1327 C CA . GLN A 1 179 ? 3.411 -6.691 -8.405 1.00 95.50 179 GLN A CA 1
ATOM 1328 C C . GLN A 1 179 ? 2.223 -7.609 -8.733 1.00 95.50 179 GLN A C 1
ATOM 1330 O O . GLN A 1 179 ? 1.119 -7.404 -8.235 1.00 95.50 179 GLN A O 1
ATOM 1335 N N . LEU A 1 180 ? 2.439 -8.636 -9.559 1.00 96.94 180 LEU A N 1
ATOM 1336 C CA . LEU A 1 180 ? 1.441 -9.669 -9.824 1.00 96.94 180 LEU A CA 1
ATOM 1337 C C . LEU A 1 180 ? 1.144 -10.478 -8.557 1.00 96.94 180 LEU A C 1
ATOM 1339 O O . LEU A 1 180 ? -0.023 -10.686 -8.230 1.00 96.94 180 LEU A O 1
ATOM 1343 N N . ALA A 1 181 ? 2.184 -10.901 -7.832 1.00 96.56 181 ALA A N 1
ATOM 1344 C CA . ALA A 1 181 ? 2.036 -11.618 -6.571 1.00 96.56 181 ALA A CA 1
ATOM 1345 C C . ALA A 1 181 ? 1.325 -10.760 -5.513 1.00 96.56 181 ALA A C 1
ATOM 1347 O O . ALA A 1 181 ? 0.424 -11.256 -4.840 1.00 96.56 181 ALA A O 1
ATOM 1348 N N . GLU A 1 182 ? 1.672 -9.477 -5.398 1.00 96.75 182 GLU A N 1
ATOM 1349 C CA . GLU A 1 182 ? 0.958 -8.503 -4.568 1.00 96.75 182 GLU A CA 1
ATOM 1350 C C . GLU A 1 182 ? -0.529 -8.444 -4.940 1.00 96.75 182 GLU A C 1
ATOM 1352 O O . GLU A 1 182 ? -1.381 -8.672 -4.086 1.00 96.75 182 GLU A O 1
ATOM 1357 N N . ALA A 1 183 ? -0.857 -8.185 -6.211 1.00 95.31 183 ALA A N 1
ATOM 1358 C CA . ALA A 1 183 ? -2.240 -8.070 -6.668 1.00 95.31 183 ALA A CA 1
ATOM 1359 C C . ALA A 1 183 ? -3.049 -9.350 -6.402 1.00 95.31 183 ALA A C 1
ATOM 1361 O O . ALA A 1 183 ? -4.177 -9.268 -5.920 1.00 95.31 183 ALA A O 1
ATOM 1362 N N . ALA A 1 184 ? -2.460 -10.524 -6.646 1.00 96.31 184 ALA A N 1
ATOM 1363 C CA . ALA A 1 184 ? -3.094 -11.805 -6.354 1.00 96.31 184 ALA A CA 1
ATOM 1364 C C . ALA A 1 184 ? -3.342 -12.000 -4.848 1.00 96.31 184 ALA A C 1
ATOM 1366 O O . ALA A 1 184 ? -4.429 -12.422 -4.462 1.00 96.31 184 ALA A O 1
ATOM 1367 N N . ASN A 1 185 ? -2.379 -11.643 -3.987 1.00 96.38 185 ASN A N 1
ATOM 1368 C CA . ASN A 1 185 ? -2.545 -11.747 -2.533 1.00 96.38 185 ASN A CA 1
ATOM 1369 C C . ASN A 1 185 ? -3.565 -10.737 -1.993 1.00 96.38 185 ASN A C 1
ATOM 1371 O O . ASN A 1 185 ? -4.286 -11.075 -1.066 1.00 96.38 185 ASN A O 1
ATOM 1375 N N . ARG A 1 186 ? -3.696 -9.539 -2.579 1.00 94.62 186 ARG A N 1
ATOM 1376 C CA . ARG A 1 186 ? -4.755 -8.580 -2.203 1.00 94.62 186 ARG A CA 1
ATOM 1377 C C . ARG A 1 186 ? -6.151 -9.137 -2.486 1.00 94.62 186 ARG A C 1
ATOM 1379 O O . ARG A 1 186 ? -7.025 -9.044 -1.629 1.00 94.62 186 ARG A O 1
ATOM 1386 N N . VAL A 1 187 ? -6.336 -9.748 -3.658 1.00 94.56 187 VAL A N 1
ATOM 1387 C CA . VAL A 1 187 ? -7.601 -10.401 -4.031 1.00 94.56 187 VAL A CA 1
ATOM 1388 C C . VAL A 1 187 ? -7.874 -11.605 -3.125 1.00 94.56 187 VAL A C 1
ATOM 1390 O O . VAL A 1 187 ? -8.981 -11.744 -2.611 1.00 94.56 187 VAL A O 1
ATOM 1393 N N . ALA A 1 188 ? -6.864 -12.440 -2.862 1.00 94.94 188 ALA A N 1
ATOM 1394 C CA . ALA A 1 188 ? -6.990 -13.575 -1.948 1.00 94.94 188 ALA A CA 1
ATOM 1395 C C . ALA A 1 188 ? -7.326 -13.133 -0.513 1.00 94.94 188 ALA A C 1
ATOM 1397 O O . ALA A 1 188 ? -8.213 -13.710 0.108 1.00 94.94 188 ALA A O 1
ATOM 1398 N N . ALA A 1 189 ? -6.675 -12.078 -0.016 1.00 94.12 189 ALA A N 1
ATOM 1399 C CA . ALA A 1 189 ? -6.953 -11.502 1.294 1.00 94.12 189 ALA A CA 1
ATOM 1400 C C . ALA A 1 189 ? -8.394 -10.998 1.381 1.00 94.12 189 ALA A C 1
ATOM 1402 O O . ALA A 1 189 ? -9.071 -11.298 2.355 1.00 94.12 189 ALA A O 1
ATOM 1403 N N . PHE A 1 190 ? -8.894 -10.307 0.348 1.00 93.81 190 PHE A N 1
ATOM 1404 C CA . PHE A 1 190 ? -10.300 -9.908 0.293 1.00 93.81 190 PHE A CA 1
ATOM 1405 C C . PHE A 1 190 ? -11.246 -11.104 0.333 1.00 93.81 190 PHE A C 1
ATOM 1407 O O . PHE A 1 190 ? -12.204 -11.077 1.095 1.00 93.81 190 PHE A O 1
ATOM 1414 N N . HIS A 1 191 ? -10.987 -12.144 -0.462 1.00 92.31 191 HIS A N 1
ATOM 1415 C CA . HIS A 1 191 ? -11.819 -13.346 -0.461 1.00 92.31 191 HIS A CA 1
ATOM 1416 C C . HIS A 1 191 ? -11.830 -14.045 0.902 1.00 92.31 191 HIS A C 1
ATOM 1418 O O . HIS A 1 191 ? -12.888 -14.497 1.323 1.00 92.31 191 HIS A O 1
ATOM 1424 N N . ALA A 1 192 ? -10.700 -14.070 1.614 1.00 91.75 192 ALA A N 1
ATOM 1425 C CA . ALA A 1 192 ? -10.603 -14.681 2.939 1.00 91.75 192 ALA A CA 1
ATOM 1426 C C . ALA A 1 192 ? -11.471 -13.979 3.999 1.00 91.75 192 ALA A C 1
ATOM 1428 O O . ALA A 1 192 ? -12.004 -14.643 4.881 1.00 91.75 192 ALA A O 1
ATOM 1429 N N . VAL A 1 193 ? -11.639 -12.655 3.904 1.00 90.19 193 VAL A N 1
ATOM 1430 C CA . VAL A 1 193 ? -12.458 -11.854 4.841 1.00 90.19 193 VAL A CA 1
ATOM 1431 C C . VAL A 1 193 ? -13.802 -11.433 4.236 1.00 90.19 193 VAL A C 1
ATOM 1433 O O . VAL A 1 193 ? -14.525 -10.624 4.818 1.00 90.19 193 VAL A O 1
ATOM 1436 N N . HIS A 1 194 ? -14.138 -11.935 3.044 1.00 89.69 194 HIS A N 1
ATOM 1437 C CA . HIS A 1 194 ? -15.289 -11.467 2.277 1.00 89.69 194 HIS A CA 1
ATOM 1438 C C . HIS A 1 194 ? -16.583 -11.641 3.066 1.00 89.69 194 HIS A C 1
ATOM 1440 O O . HIS A 1 194 ? -17.341 -10.686 3.181 1.00 89.69 194 HIS A O 1
ATOM 1446 N N . ASP A 1 195 ? -16.814 -12.820 3.638 1.00 86.00 195 ASP A N 1
ATOM 1447 C CA . ASP A 1 195 ? -18.077 -13.135 4.312 1.00 86.00 195 ASP A CA 1
ATOM 1448 C C . ASP A 1 195 ? -18.219 -12.410 5.660 1.00 86.00 195 ASP A C 1
ATOM 1450 O O . ASP A 1 195 ? -19.328 -12.094 6.087 1.00 86.00 195 ASP A O 1
ATOM 1454 N N . GLU A 1 196 ? -17.098 -12.070 6.299 1.00 86.75 196 GLU A N 1
ATOM 1455 C CA . GLU A 1 196 ? -17.065 -11.295 7.544 1.00 86.75 196 GLU A CA 1
ATOM 1456 C C . GLU A 1 196 ? -17.326 -9.799 7.296 1.00 86.75 196 GLU A C 1
ATOM 1458 O O . GLU A 1 196 ? -18.023 -9.128 8.065 1.00 86.75 196 GLU A O 1
ATOM 1463 N N . LEU A 1 197 ? -16.764 -9.251 6.215 1.00 85.81 197 LEU A N 1
ATOM 1464 C CA . LEU A 1 197 ? -16.853 -7.824 5.896 1.00 85.81 197 LEU A CA 1
ATOM 1465 C C . LEU A 1 197 ? -18.042 -7.483 4.986 1.00 85.81 197 LEU A C 1
ATOM 1467 O O . LEU A 1 197 ? -18.557 -6.367 5.015 1.00 85.81 197 LEU A O 1
ATOM 1471 N N . CYS A 1 198 ? -18.499 -8.413 4.155 1.00 87.12 198 CYS A N 1
ATOM 1472 C CA . CYS A 1 198 ? -19.599 -8.218 3.215 1.00 87.12 198 CYS A CA 1
ATOM 1473 C C . CYS A 1 198 ? -20.822 -9.021 3.662 1.00 87.12 198 CYS A C 1
ATOM 1475 O O . CYS A 1 198 ? -21.212 -9.990 3.015 1.00 87.12 198 CYS A O 1
ATOM 1477 N N . ALA A 1 199 ? -21.467 -8.554 4.733 1.00 85.81 199 ALA A N 1
ATOM 1478 C CA . ALA A 1 199 ? -22.763 -9.062 5.169 1.00 85.81 199 ALA A CA 1
ATOM 1479 C C . ALA A 1 199 ? -23.818 -7.939 5.244 1.00 85.81 199 ALA A C 1
ATOM 1481 O O . ALA A 1 199 ? -23.458 -6.779 5.459 1.00 85.81 199 ALA A O 1
ATOM 1482 N N . PRO A 1 200 ? -25.123 -8.252 5.110 1.00 82.69 200 PRO A N 1
ATOM 1483 C CA . PRO A 1 200 ? -26.202 -7.256 5.164 1.00 82.69 200 PRO A CA 1
ATOM 1484 C C . PRO A 1 200 ? -26.295 -6.535 6.511 1.00 82.69 200 PRO A C 1
ATOM 1486 O O . PRO A 1 200 ? -26.755 -5.400 6.583 1.00 82.69 200 PRO A O 1
ATOM 1489 N N . THR A 1 201 ? -25.864 -7.201 7.584 1.00 80.44 201 THR A N 1
ATOM 1490 C CA . THR A 1 201 ? -25.836 -6.668 8.950 1.00 80.44 201 THR A CA 1
ATOM 1491 C C . THR A 1 201 ? -24.681 -5.695 9.183 1.00 80.44 201 THR A C 1
ATOM 1493 O O . THR A 1 201 ? -24.697 -4.958 10.168 1.00 80.44 201 THR A O 1
ATOM 1496 N N . ARG A 1 202 ? -23.675 -5.669 8.298 1.00 80.94 202 ARG A N 1
ATOM 1497 C CA . ARG A 1 202 ? -22.512 -4.789 8.435 1.00 80.94 202 ARG A CA 1
ATOM 1498 C C . ARG A 1 202 ? -22.869 -3.397 7.947 1.00 80.94 202 ARG A C 1
ATOM 1500 O O . ARG A 1 202 ? -23.269 -3.199 6.799 1.00 80.94 202 ARG A O 1
ATOM 1507 N N . VAL A 1 203 ? -22.671 -2.408 8.812 1.00 78.38 203 VAL A N 1
ATOM 1508 C CA . VAL A 1 203 ? -22.858 -1.014 8.425 1.00 78.38 203 VAL A CA 1
ATOM 1509 C C . VAL A 1 203 ? -21.705 -0.614 7.515 1.00 78.38 203 VAL A C 1
ATOM 1511 O O . VAL A 1 203 ? -20.527 -0.759 7.843 1.00 78.38 2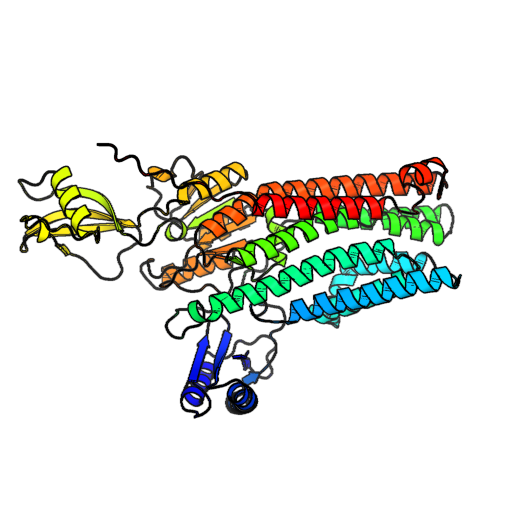03 VAL A O 1
ATOM 1514 N N . SER A 1 204 ? -22.048 -0.068 6.359 1.00 80.12 204 SER A N 1
ATOM 1515 C CA . SER A 1 204 ? -21.104 0.594 5.478 1.00 80.12 204 SER A CA 1
ATOM 1516 C C . SER A 1 204 ? -21.693 1.928 5.047 1.00 80.12 204 SER A C 1
ATOM 1518 O O . SER A 1 204 ? -22.914 2.079 4.987 1.00 80.12 204 SER A O 1
ATOM 1520 N N . ALA A 1 205 ? -20.842 2.911 4.785 1.00 73.25 205 ALA A N 1
ATOM 1521 C CA . ALA A 1 205 ? -21.261 4.236 4.363 1.00 73.25 205 ALA A CA 1
ATOM 1522 C C . ALA A 1 205 ? -20.477 4.630 3.111 1.00 73.25 205 ALA A C 1
ATOM 1524 O O . ALA A 1 205 ? -19.292 4.294 3.018 1.00 73.25 205 ALA A O 1
ATOM 1525 N N . PRO A 1 206 ? -21.111 5.342 2.165 1.00 70.56 206 PRO A N 1
ATOM 1526 C CA . PRO A 1 206 ? -20.363 5.978 1.097 1.00 70.56 206 PRO A CA 1
ATOM 1527 C C . PRO A 1 206 ? -19.450 7.023 1.727 1.00 70.56 206 PRO A C 1
ATOM 1529 O O . PRO A 1 206 ? -19.931 7.856 2.501 1.00 70.56 206 PRO A O 1
ATOM 1532 N N . ALA A 1 207 ? -18.154 7.004 1.416 1.00 65.69 207 ALA A N 1
ATOM 1533 C CA . ALA A 1 207 ? -17.322 8.111 1.845 1.00 65.69 207 ALA A CA 1
ATOM 1534 C C . ALA A 1 207 ? -17.564 9.329 0.942 1.00 65.69 207 ALA A C 1
ATOM 1536 O O . ALA A 1 207 ? -17.791 9.173 -0.270 1.00 65.69 207 ALA A O 1
ATOM 1537 N N . PRO A 1 208 ? -17.496 10.546 1.514 1.00 65.75 208 PRO A N 1
ATOM 1538 C CA . PRO A 1 208 ? -17.499 11.764 0.725 1.00 65.75 208 PRO A CA 1
ATOM 1539 C C . PRO A 1 208 ? -16.325 11.764 -0.267 1.00 65.75 208 PRO A C 1
ATOM 1541 O O . PRO A 1 208 ? -15.309 11.095 -0.043 1.00 65.75 208 PRO A O 1
ATOM 1544 N N . PRO A 1 209 ? -16.438 12.510 -1.379 1.00 66.56 209 PRO A N 1
ATOM 1545 C CA . PRO A 1 209 ? -15.359 12.608 -2.349 1.00 66.56 209 PRO A CA 1
ATOM 1546 C C . PRO A 1 209 ? -14.083 13.118 -1.674 1.00 66.56 209 PRO A C 1
ATOM 1548 O O . PRO A 1 209 ? -14.083 14.157 -1.015 1.00 66.56 209 PRO A O 1
ATOM 1551 N N . ARG A 1 210 ? -12.984 12.383 -1.872 1.00 72.75 210 ARG A N 1
ATOM 1552 C CA . ARG A 1 210 ? -11.660 12.760 -1.369 1.00 72.75 210 ARG A CA 1
ATOM 1553 C C . ARG A 1 210 ? -11.246 14.122 -1.920 1.00 72.75 210 ARG A C 1
ATOM 1555 O O . ARG A 1 210 ? -11.308 14.348 -3.133 1.00 72.75 210 ARG A O 1
ATOM 1562 N N . ARG A 1 211 ? -10.722 14.994 -1.054 1.00 71.12 211 ARG A N 1
ATOM 1563 C CA . ARG A 1 211 ? -10.050 16.229 -1.486 1.00 71.12 211 ARG A CA 1
ATOM 1564 C C . ARG A 1 211 ? -8.836 15.854 -2.343 1.00 71.12 211 ARG A C 1
ATOM 1566 O O . ARG A 1 211 ? -7.937 15.146 -1.895 1.00 71.12 211 ARG A O 1
ATOM 1573 N N . GLN A 1 212 ? -8.804 16.305 -3.596 1.00 65.62 212 GLN A N 1
ATOM 1574 C CA . GLN A 1 212 ? -7.635 16.095 -4.450 1.00 65.62 212 GLN A CA 1
ATOM 1575 C C . GLN A 1 212 ? -6.549 17.102 -4.075 1.00 65.62 212 GLN A C 1
ATOM 1577 O O . GLN A 1 212 ? -6.690 18.296 -4.330 1.00 65.62 212 GLN A O 1
ATOM 1582 N N . ARG A 1 213 ? -5.453 16.611 -3.495 1.00 73.06 213 ARG A N 1
ATOM 1583 C CA . ARG A 1 213 ? -4.256 17.402 -3.209 1.00 73.06 213 ARG A CA 1
ATOM 1584 C C . ARG A 1 213 ? -3.063 16.852 -3.997 1.00 73.06 213 ARG A C 1
ATOM 1586 O O . ARG A 1 213 ? -2.933 15.630 -4.113 1.00 73.06 213 ARG A O 1
ATOM 1593 N N . PRO A 1 214 ? -2.178 17.710 -4.536 1.00 71.88 214 PRO A N 1
ATOM 1594 C CA . PRO A 1 214 ? -0.868 17.261 -4.985 1.00 71.88 214 PRO A CA 1
ATOM 1595 C C . PRO A 1 214 ? -0.131 16.620 -3.806 1.00 71.88 214 PRO A C 1
ATOM 1597 O O . PRO A 1 214 ? 0.065 17.264 -2.779 1.00 71.88 214 PRO A O 1
ATOM 1600 N N . SER A 1 215 ? 0.260 15.354 -3.938 1.00 73.38 215 SER A N 1
ATOM 1601 C CA . SER A 1 215 ? 1.086 14.701 -2.924 1.00 73.38 215 SER A CA 1
ATOM 1602 C C . SER A 1 215 ? 2.431 15.413 -2.803 1.00 73.38 215 SER A C 1
ATOM 1604 O O . SER A 1 215 ? 2.985 15.853 -3.816 1.00 73.38 215 SER A O 1
ATOM 1606 N N . ARG A 1 216 ? 2.980 15.479 -1.585 1.00 82.19 216 ARG A N 1
ATOM 1607 C CA . ARG A 1 216 ? 4.359 15.925 -1.370 1.00 82.19 216 ARG A CA 1
ATOM 1608 C C . ARG A 1 216 ? 5.296 15.071 -2.218 1.00 82.19 216 ARG A C 1
ATOM 1610 O O . ARG A 1 216 ? 5.201 13.845 -2.209 1.00 82.19 216 ARG A O 1
ATOM 1617 N N . GLU A 1 217 ? 6.168 15.729 -2.972 1.00 82.88 217 GLU A N 1
ATOM 1618 C CA . GLU A 1 217 ? 7.099 15.021 -3.841 1.00 82.88 217 GLU A CA 1
ATOM 1619 C C . GLU A 1 217 ? 8.144 14.286 -3.008 1.00 82.88 217 GLU A C 1
ATOM 1621 O O . GLU A 1 217 ? 8.768 14.848 -2.105 1.00 82.88 217 GLU A O 1
ATOM 1626 N N . SER A 1 218 ? 8.338 13.020 -3.343 1.00 85.06 218 SER A N 1
ATOM 1627 C CA . SER A 1 218 ? 9.339 12.168 -2.710 1.00 85.06 218 SER A CA 1
ATOM 1628 C C . SER A 1 218 ? 10.744 12.438 -3.282 1.00 85.06 218 SER A C 1
ATOM 1630 O O . SER A 1 218 ? 10.900 13.018 -4.365 1.00 85.06 218 SER A O 1
ATOM 1632 N N . ALA A 1 219 ? 11.806 12.036 -2.576 1.00 85.50 219 ALA A N 1
ATOM 1633 C CA . ALA A 1 219 ? 13.188 12.270 -3.018 1.00 85.50 219 ALA A CA 1
ATOM 1634 C C . ALA A 1 219 ? 13.480 11.632 -4.392 1.00 85.50 219 ALA A C 1
ATOM 1636 O O . ALA A 1 219 ? 14.202 12.198 -5.222 1.00 85.50 219 ALA A O 1
ATOM 1637 N N . SER A 1 220 ? 12.885 10.468 -4.644 1.00 85.44 220 SER A N 1
ATOM 1638 C CA . SER A 1 220 ? 12.958 9.730 -5.900 1.00 85.44 220 SER A CA 1
ATOM 1639 C C . SER A 1 220 ? 12.219 10.441 -7.036 1.00 85.44 220 SER A C 1
ATOM 1641 O O . SER A 1 220 ? 12.722 10.460 -8.163 1.00 85.44 220 SER A O 1
ATOM 1643 N N . GLU A 1 221 ? 11.074 11.075 -6.768 1.00 87.44 221 GLU A N 1
ATOM 1644 C CA . GLU A 1 221 ? 10.320 11.870 -7.746 1.00 87.44 221 GLU A CA 1
ATOM 1645 C C . GLU A 1 221 ? 11.058 13.155 -8.121 1.00 87.44 221 GLU A C 1
ATOM 1647 O O . GLU A 1 221 ? 11.219 13.442 -9.313 1.00 87.44 221 GLU A O 1
ATOM 1652 N N . ILE A 1 222 ? 11.588 13.871 -7.124 1.00 88.62 222 ILE A N 1
ATOM 1653 C CA . ILE A 1 222 ? 12.421 15.060 -7.337 1.00 88.62 222 ILE A CA 1
ATOM 1654 C C . ILE A 1 222 ? 13.629 14.692 -8.199 1.00 88.62 222 ILE A C 1
ATOM 1656 O O . ILE A 1 222 ? 13.883 15.332 -9.221 1.00 88.62 222 ILE A O 1
ATOM 1660 N N . TYR A 1 223 ? 14.356 13.629 -7.833 1.00 89.56 223 TYR A N 1
ATOM 1661 C CA . TYR A 1 223 ? 15.502 13.169 -8.614 1.00 89.56 223 TYR A CA 1
ATOM 1662 C C . TYR A 1 223 ? 15.102 12.762 -10.035 1.00 89.56 223 TYR A C 1
ATOM 1664 O O . TYR A 1 223 ? 15.765 13.180 -10.980 1.00 89.56 223 TYR A O 1
ATOM 1672 N N . SER A 1 224 ? 14.012 12.003 -10.199 1.00 87.56 224 SER A N 1
ATOM 1673 C CA . SER A 1 224 ? 13.527 11.551 -11.509 1.00 87.56 224 SER A CA 1
ATOM 1674 C C . SER A 1 224 ? 13.216 12.719 -12.442 1.00 87.56 224 SER A C 1
ATOM 1676 O O . SER A 1 224 ? 13.613 12.697 -13.605 1.00 87.56 224 SER A O 1
ATOM 1678 N N . ARG A 1 225 ? 12.557 13.768 -11.935 1.00 87.88 225 ARG A N 1
ATOM 1679 C CA . ARG A 1 225 ? 12.284 14.982 -12.713 1.00 87.88 225 ARG A CA 1
ATOM 1680 C C . ARG A 1 225 ? 13.576 15.699 -13.101 1.00 87.88 225 ARG A C 1
ATOM 1682 O O . ARG A 1 225 ? 13.751 16.066 -14.261 1.00 87.88 225 ARG A O 1
ATOM 1689 N N . THR A 1 226 ? 14.483 15.882 -12.144 1.00 89.38 226 THR A N 1
ATOM 1690 C CA . THR A 1 226 ? 15.734 16.616 -12.362 1.00 89.38 226 THR A CA 1
ATOM 1691 C C . THR A 1 226 ? 16.660 15.894 -13.338 1.00 89.38 226 THR A C 1
ATOM 1693 O O . THR A 1 226 ? 17.200 16.528 -14.242 1.00 89.38 226 THR A O 1
ATOM 1696 N N . ILE A 1 227 ? 16.828 14.573 -13.206 1.00 89.88 227 ILE A N 1
ATOM 1697 C CA . ILE A 1 227 ? 17.773 13.819 -14.036 1.00 89.88 227 ILE A CA 1
ATOM 1698 C C . ILE A 1 227 ? 17.318 13.730 -15.494 1.00 89.88 227 ILE A C 1
ATOM 1700 O O . ILE A 1 227 ? 18.147 13.882 -16.385 1.00 89.88 227 ILE A O 1
ATOM 1704 N N . VAL A 1 228 ? 16.015 13.569 -15.754 1.00 85.62 228 VAL A N 1
ATOM 1705 C CA . VAL A 1 228 ? 15.467 13.530 -17.122 1.00 85.62 228 VAL A CA 1
ATOM 1706 C C . VAL A 1 228 ? 15.692 14.866 -17.831 1.00 85.62 228 VAL A C 1
ATOM 1708 O O . VAL A 1 228 ? 16.145 14.889 -18.976 1.00 85.62 228 VAL A O 1
ATOM 1711 N N . ASN A 1 229 ? 15.455 15.984 -17.138 1.00 87.56 229 ASN A N 1
ATOM 1712 C CA . ASN A 1 229 ? 15.728 17.317 -17.678 1.00 87.56 229 ASN A CA 1
ATOM 1713 C C . ASN A 1 229 ? 17.231 17.536 -17.908 1.00 87.56 229 ASN A C 1
ATOM 1715 O O . ASN A 1 229 ? 17.624 18.037 -18.959 1.00 87.56 229 ASN A O 1
ATOM 1719 N N . ALA A 1 230 ? 18.079 17.105 -16.969 1.00 86.94 230 ALA A N 1
ATOM 1720 C CA . ALA A 1 230 ? 19.530 17.170 -17.127 1.00 86.94 230 ALA A CA 1
ATOM 1721 C C . ALA A 1 230 ? 20.019 16.338 -18.328 1.00 86.94 230 ALA A C 1
ATOM 1723 O O . ALA A 1 230 ? 20.889 16.786 -19.071 1.00 86.94 230 ALA A O 1
ATOM 1724 N N . GLY A 1 231 ? 19.430 15.163 -18.568 1.00 84.88 231 GLY A N 1
ATOM 1725 C CA . GLY A 1 231 ? 19.727 14.326 -19.732 1.00 84.88 231 GLY A CA 1
ATOM 1726 C C . GLY A 1 231 ? 19.343 14.975 -21.060 1.00 84.88 231 GLY A C 1
ATOM 1727 O O . GLY A 1 231 ? 20.111 14.899 -22.017 1.00 84.88 231 GLY A O 1
ATOM 1728 N N . LEU A 1 232 ? 18.194 15.658 -21.115 1.00 87.56 232 LEU A N 1
ATOM 1729 C CA . LEU A 1 232 ? 17.777 16.443 -22.283 1.00 87.56 232 LEU A CA 1
ATOM 1730 C C . LEU A 1 232 ? 18.732 17.612 -22.556 1.00 87.56 232 LEU A C 1
ATOM 1732 O O . LEU A 1 232 ? 19.137 17.812 -23.700 1.00 87.56 232 LEU A O 1
ATOM 1736 N N . LEU A 1 233 ? 19.138 18.343 -21.514 1.00 88.00 233 LEU A N 1
ATOM 1737 C CA . LEU A 1 233 ? 20.120 19.424 -21.636 1.00 88.00 233 LEU A CA 1
ATOM 1738 C C . LEU A 1 233 ? 21.479 18.899 -22.117 1.00 88.00 233 LEU A C 1
ATOM 1740 O O . LEU A 1 233 ? 22.064 19.469 -23.035 1.00 88.00 233 LEU A O 1
ATOM 1744 N N . ALA A 1 234 ? 21.953 17.781 -21.562 1.00 84.06 234 ALA A N 1
ATOM 1745 C CA . ALA A 1 234 ? 23.193 17.140 -21.993 1.00 84.06 234 ALA A CA 1
ATOM 1746 C C . ALA A 1 234 ? 23.124 16.666 -23.455 1.00 84.06 234 ALA A C 1
ATOM 1748 O O . ALA A 1 234 ? 24.098 16.796 -24.199 1.00 84.06 234 ALA A O 1
ATOM 1749 N N . ALA A 1 235 ? 21.971 16.151 -23.889 1.00 85.00 235 ALA A N 1
ATOM 1750 C CA . ALA A 1 235 ? 21.741 15.752 -25.272 1.00 85.00 235 ALA A CA 1
ATOM 1751 C C . ALA A 1 235 ? 21.766 16.953 -26.232 1.00 85.00 235 ALA A C 1
ATOM 1753 O O . ALA A 1 235 ? 22.420 16.877 -27.272 1.00 85.00 235 ALA A O 1
ATOM 1754 N N . ALA A 1 236 ? 21.116 18.063 -25.867 1.00 86.88 236 ALA A N 1
ATOM 1755 C CA . ALA A 1 236 ? 21.128 19.298 -26.649 1.00 86.88 236 ALA A CA 1
ATOM 1756 C C . ALA A 1 236 ? 22.541 19.898 -26.742 1.00 86.88 236 ALA A C 1
ATOM 1758 O O . ALA A 1 236 ? 23.005 20.199 -27.839 1.00 86.88 236 ALA A O 1
ATOM 1759 N N . ALA A 1 237 ? 23.259 19.990 -25.618 1.00 85.50 237 ALA A N 1
ATOM 1760 C CA . ALA A 1 237 ? 24.639 20.472 -25.585 1.00 85.50 237 ALA A CA 1
ATOM 1761 C C . ALA A 1 237 ? 25.569 19.604 -26.448 1.00 85.50 237 ALA A C 1
ATOM 1763 O O . ALA A 1 237 ? 26.358 20.131 -27.229 1.00 85.50 237 ALA A O 1
ATOM 1764 N N . SER A 1 238 ? 25.429 18.275 -26.370 1.00 81.00 238 SER A N 1
ATOM 1765 C CA . SER A 1 238 ? 26.202 17.350 -27.208 1.00 81.00 238 SER A CA 1
ATOM 1766 C C . SER A 1 238 ? 25.945 17.589 -28.695 1.00 81.00 238 SER A C 1
ATOM 1768 O O . SER A 1 238 ? 26.890 17.570 -29.472 1.00 81.00 238 SER A O 1
ATOM 1770 N N . TRP A 1 239 ? 24.690 17.843 -29.086 1.00 81.12 239 TRP A N 1
ATOM 1771 C CA . TRP A 1 239 ? 24.318 18.103 -30.479 1.00 81.12 239 TRP A CA 1
ATOM 1772 C C . TRP A 1 239 ? 24.872 19.433 -31.010 1.00 81.12 239 TRP A C 1
ATOM 1774 O O . TRP A 1 239 ? 25.306 19.481 -32.157 1.00 81.12 239 TRP A O 1
ATOM 1784 N N . VAL A 1 240 ? 24.912 20.478 -30.173 1.00 86.56 240 VAL A N 1
ATOM 1785 C CA . VAL A 1 240 ? 25.521 21.778 -30.514 1.00 86.56 240 VAL A CA 1
ATOM 1786 C C . VAL A 1 240 ? 27.035 21.656 -30.701 1.00 86.56 240 VAL A C 1
ATOM 1788 O O . VAL A 1 240 ? 27.580 22.234 -31.635 1.00 86.56 240 VAL A O 1
ATOM 1791 N N . VAL A 1 241 ? 27.714 20.897 -29.833 1.00 83.62 241 VAL A N 1
ATOM 1792 C CA . VAL A 1 241 ? 29.169 20.686 -29.923 1.00 83.62 241 VAL A CA 1
ATOM 1793 C C . VAL A 1 241 ? 29.528 19.820 -31.133 1.00 83.62 241 VAL A C 1
ATOM 1795 O O . VAL A 1 241 ? 30.483 20.120 -31.846 1.00 83.62 241 VAL A O 1
ATOM 1798 N N . ALA A 1 242 ? 28.772 18.747 -31.374 1.00 78.38 242 ALA A N 1
ATOM 1799 C CA . ALA A 1 242 ? 28.923 17.891 -32.542 1.00 78.38 242 ALA A CA 1
ATOM 1800 C C . ALA A 1 242 ? 27.579 17.218 -32.881 1.00 78.38 242 ALA A C 1
ATOM 1802 O O . ALA A 1 242 ? 27.069 16.448 -32.059 1.00 78.38 242 ALA A O 1
ATOM 1803 N N . PRO A 1 243 ? 27.005 17.419 -34.083 1.00 75.88 243 PRO A N 1
ATOM 1804 C CA . PRO A 1 243 ? 25.685 16.895 -34.429 1.00 75.88 243 PRO A CA 1
ATOM 1805 C C . PRO A 1 243 ? 25.709 15.367 -34.607 1.00 75.88 243 PRO A C 1
ATOM 1807 O O . PRO A 1 243 ? 25.741 14.834 -35.713 1.00 75.88 243 PRO A O 1
ATOM 1810 N N . ASN A 1 244 ? 25.679 14.636 -33.489 1.00 81.56 244 ASN A N 1
ATOM 1811 C CA . ASN A 1 244 ? 25.688 13.180 -33.438 1.00 81.56 244 ASN A CA 1
ATOM 1812 C C . ASN A 1 244 ? 24.520 12.658 -32.590 1.00 81.56 244 ASN A C 1
ATOM 1814 O O . ASN A 1 244 ? 24.569 12.607 -31.357 1.00 81.56 244 ASN A O 1
ATOM 1818 N N . ILE A 1 245 ? 23.475 12.190 -33.277 1.00 84.88 245 ILE A N 1
ATOM 1819 C CA . ILE A 1 245 ? 22.257 11.660 -32.652 1.00 84.88 245 ILE A CA 1
ATOM 1820 C C . ILE A 1 245 ? 22.528 10.458 -31.734 1.00 84.88 245 ILE A C 1
ATOM 1822 O O . ILE A 1 245 ? 21.795 10.229 -30.774 1.00 84.88 245 ILE A O 1
ATOM 1826 N N . SER A 1 246 ? 23.599 9.696 -31.980 1.00 82.31 246 SER A N 1
ATOM 1827 C CA . SER A 1 246 ? 23.949 8.537 -31.155 1.00 82.31 246 SER A CA 1
ATOM 1828 C C . SER A 1 246 ? 24.514 8.936 -29.789 1.00 82.31 246 SER A C 1
ATOM 1830 O O . SER A 1 246 ? 24.286 8.221 -28.810 1.00 82.31 246 SER A O 1
ATOM 1832 N N . VAL A 1 247 ? 25.217 10.070 -29.703 1.00 80.69 247 VAL A N 1
ATOM 1833 C CA . VAL A 1 247 ? 25.742 10.628 -28.446 1.00 80.69 247 VAL A CA 1
ATOM 1834 C C . VAL A 1 247 ? 24.596 11.243 -27.646 1.00 80.69 247 VAL A C 1
ATOM 1836 O O . VAL A 1 247 ? 24.417 10.904 -26.477 1.00 80.69 247 VAL A O 1
ATOM 1839 N N . ALA A 1 248 ? 23.736 12.026 -28.305 1.00 83.88 248 ALA A N 1
ATOM 1840 C CA . ALA A 1 248 ? 22.524 12.576 -27.699 1.00 83.88 248 ALA A CA 1
ATOM 1841 C C . ALA A 1 248 ? 21.598 11.474 -27.139 1.00 83.88 248 ALA A C 1
ATOM 1843 O O . ALA A 1 248 ? 21.155 11.542 -25.992 1.00 83.88 248 ALA A O 1
ATOM 1844 N N . ALA A 1 249 ? 21.364 10.399 -27.901 1.00 84.31 249 ALA A N 1
ATOM 1845 C CA . ALA A 1 249 ? 20.546 9.267 -27.460 1.00 84.31 249 ALA A CA 1
ATOM 1846 C C . ALA A 1 249 ? 21.138 8.519 -26.251 1.00 84.31 249 ALA A C 1
ATOM 1848 O O . ALA A 1 249 ? 20.404 8.021 -25.391 1.00 84.31 249 ALA A O 1
ATOM 1849 N N . GLN A 1 250 ? 22.467 8.436 -26.169 1.00 81.69 250 GLN A N 1
ATOM 1850 C CA . GLN A 1 250 ? 23.146 7.837 -25.025 1.00 81.69 250 GLN A CA 1
ATOM 1851 C C . GLN A 1 250 ? 23.035 8.703 -23.768 1.00 81.69 250 GLN A C 1
ATOM 1853 O O . GLN A 1 250 ? 22.775 8.152 -22.701 1.00 81.69 250 GLN A O 1
ATOM 1858 N N . ALA A 1 251 ? 23.149 10.030 -23.889 1.00 83.69 251 ALA A N 1
ATOM 1859 C CA . ALA A 1 251 ? 22.947 10.954 -22.772 1.00 83.69 251 ALA A CA 1
ATOM 1860 C C . ALA A 1 251 ? 21.532 10.822 -22.176 1.00 83.69 251 ALA A C 1
ATOM 1862 O O . ALA A 1 251 ? 21.372 10.652 -20.966 1.00 83.69 251 ALA A O 1
ATOM 1863 N N . VAL A 1 252 ? 20.504 10.772 -23.033 1.00 86.31 252 VAL A N 1
ATOM 1864 C CA . VAL A 1 252 ? 19.113 10.533 -22.606 1.00 86.31 252 VAL A CA 1
ATOM 1865 C C . VAL A 1 252 ? 18.963 9.163 -21.938 1.00 86.31 252 VAL A C 1
ATOM 1867 O O . VAL A 1 252 ? 18.340 9.045 -20.886 1.00 86.31 252 VAL A O 1
ATOM 1870 N N . SER A 1 253 ? 19.573 8.114 -22.486 1.00 83.44 253 SER A N 1
ATOM 1871 C CA . SER A 1 253 ? 19.486 6.770 -21.896 1.00 83.44 253 SER A CA 1
ATOM 1872 C C . SER A 1 253 ? 20.195 6.676 -20.536 1.00 83.44 253 SER A C 1
ATOM 1874 O O . SER A 1 253 ? 19.711 5.985 -19.638 1.00 83.44 253 SER A O 1
ATOM 1876 N N . ALA A 1 254 ? 21.307 7.397 -20.361 1.00 83.19 254 ALA A N 1
ATOM 1877 C CA . ALA A 1 254 ? 22.046 7.487 -19.102 1.00 83.19 254 ALA A CA 1
ATOM 1878 C C . ALA A 1 254 ? 21.267 8.240 -18.009 1.00 83.19 254 ALA A C 1
ATOM 1880 O O . ALA A 1 254 ? 21.431 7.941 -16.829 1.00 83.19 254 ALA A O 1
ATOM 1881 N N . SER A 1 255 ? 20.368 9.153 -18.390 1.00 84.44 255 SER A N 1
ATOM 1882 C CA . SER A 1 255 ? 19.486 9.879 -17.462 1.00 84.44 255 SER A CA 1
ATOM 1883 C C . SER A 1 255 ? 18.279 9.087 -16.942 1.00 84.44 255 SER A C 1
ATOM 1885 O O . SER A 1 255 ? 17.344 9.661 -16.389 1.00 84.44 255 SER A O 1
ATOM 1887 N N . SER A 1 256 ? 18.254 7.764 -17.109 1.00 86.19 256 SER A N 1
ATOM 1888 C CA . SER A 1 256 ? 17.124 6.953 -16.661 1.00 86.19 256 SER A CA 1
ATOM 1889 C C . SER A 1 256 ? 17.089 6.831 -15.126 1.00 86.19 256 SER A C 1
ATOM 1891 O O . SER A 1 256 ? 18.012 6.258 -14.543 1.00 86.19 256 SER A O 1
ATOM 1893 N N . PRO A 1 257 ? 16.006 7.248 -14.440 1.00 89.19 257 PRO A N 1
ATOM 1894 C CA . PRO A 1 257 ? 15.894 7.155 -12.983 1.00 89.19 257 PRO A CA 1
ATOM 1895 C C . PRO A 1 257 ? 15.481 5.753 -12.503 1.00 89.19 257 PRO A C 1
ATOM 1897 O O . PRO A 1 257 ? 14.845 5.605 -11.459 1.00 89.19 257 PRO A O 1
ATOM 1900 N N . ARG A 1 258 ? 15.799 4.696 -13.264 1.00 90.19 258 ARG A N 1
ATOM 1901 C CA . ARG A 1 258 ? 15.305 3.334 -13.000 1.00 90.19 258 ARG A CA 1
ATOM 1902 C C . ARG A 1 258 ? 15.623 2.857 -11.594 1.00 90.19 258 ARG A C 1
ATOM 1904 O O . ARG A 1 258 ? 14.708 2.407 -10.918 1.00 90.19 258 ARG A O 1
ATOM 1911 N N . ALA A 1 259 ? 16.861 3.009 -11.129 1.00 91.38 259 ALA A N 1
ATOM 1912 C CA . ALA A 1 259 ? 17.231 2.577 -9.782 1.00 91.38 259 ALA A CA 1
ATOM 1913 C C . ALA A 1 259 ? 16.398 3.286 -8.700 1.00 91.38 259 ALA A C 1
ATOM 1915 O O . ALA A 1 259 ? 15.868 2.614 -7.818 1.00 91.38 259 ALA A O 1
ATOM 1916 N N . ALA A 1 260 ? 16.174 4.600 -8.838 1.00 93.00 260 ALA A N 1
ATOM 1917 C CA . ALA A 1 260 ? 15.351 5.391 -7.918 1.00 93.00 260 ALA A CA 1
ATOM 1918 C C . ALA A 1 260 ? 13.881 4.938 -7.889 1.00 93.00 260 ALA A C 1
ATOM 1920 O O . ALA A 1 260 ? 13.206 5.133 -6.886 1.00 93.00 260 ALA A O 1
ATOM 1921 N N . ARG A 1 261 ? 13.387 4.304 -8.963 1.00 90.81 261 ARG A N 1
ATOM 1922 C CA . ARG A 1 261 ? 12.017 3.776 -9.052 1.00 90.81 261 ARG A CA 1
ATOM 1923 C C . ARG A 1 261 ? 11.907 2.308 -8.640 1.00 90.81 261 ARG A C 1
ATOM 1925 O O . ARG A 1 261 ? 10.929 1.935 -7.997 1.00 90.81 261 ARG A O 1
ATOM 1932 N N . PHE A 1 262 ? 12.874 1.475 -9.022 1.00 94.38 262 PHE A N 1
ATOM 1933 C CA . PHE A 1 262 ? 12.833 0.023 -8.830 1.00 94.38 262 PHE A CA 1
ATOM 1934 C C . PHE A 1 262 ? 12.881 -0.357 -7.351 1.00 94.38 262 PHE A C 1
ATOM 1936 O O . PHE A 1 262 ? 12.104 -1.211 -6.939 1.00 94.38 262 PHE A O 1
ATOM 1943 N N . GLY A 1 263 ? 13.721 0.309 -6.550 1.00 95.19 263 GLY A N 1
ATOM 1944 C CA . GLY A 1 263 ? 13.813 0.031 -5.114 1.00 95.19 263 GLY A CA 1
ATOM 1945 C C . GLY A 1 263 ? 12.499 0.270 -4.366 1.00 95.19 263 GLY A C 1
ATOM 1946 O O . GLY A 1 263 ? 11.937 -0.690 -3.838 1.00 95.19 263 GLY A O 1
ATOM 1947 N N . PRO A 1 264 ? 11.945 1.498 -4.379 1.00 95.31 264 PRO A N 1
ATOM 1948 C CA . PRO A 1 264 ? 10.664 1.784 -3.736 1.00 95.31 264 PRO A CA 1
ATOM 1949 C C . PRO A 1 264 ? 9.512 0.936 -4.283 1.00 95.31 264 PRO A C 1
ATOM 1951 O O . PRO A 1 264 ? 8.701 0.450 -3.505 1.00 95.31 264 PRO A O 1
ATOM 1954 N N . SER A 1 265 ? 9.461 0.693 -5.600 1.00 95.62 265 SER A N 1
ATOM 1955 C CA . SER A 1 265 ? 8.399 -0.136 -6.196 1.00 95.62 265 SER A CA 1
ATOM 1956 C C . SER A 1 265 ? 8.475 -1.596 -5.736 1.00 95.62 265 SER A C 1
ATOM 1958 O O . SER A 1 265 ? 7.440 -2.218 -5.516 1.00 95.62 265 SER A O 1
ATOM 1960 N N . ALA A 1 266 ? 9.683 -2.152 -5.595 1.00 97.44 266 ALA A N 1
ATOM 1961 C CA . ALA A 1 266 ? 9.877 -3.514 -5.104 1.00 97.44 266 ALA A CA 1
ATOM 1962 C C . ALA A 1 266 ? 9.530 -3.636 -3.615 1.00 97.44 266 ALA A C 1
ATOM 1964 O O . ALA A 1 266 ? 8.872 -4.600 -3.231 1.00 97.44 266 ALA A O 1
ATOM 1965 N N . PHE A 1 267 ? 9.920 -2.642 -2.808 1.00 98.00 267 PHE A N 1
ATOM 1966 C CA . PHE A 1 267 ? 9.541 -2.552 -1.398 1.00 98.00 267 PHE A CA 1
ATOM 1967 C C . PHE A 1 267 ? 8.023 -2.481 -1.228 1.00 98.00 267 PHE A C 1
ATOM 1969 O O . PHE A 1 267 ? 7.462 -3.264 -0.476 1.00 98.00 267 PHE A O 1
ATOM 1976 N N . GLN A 1 268 ? 7.349 -1.589 -1.959 1.00 96.62 268 GLN A N 1
ATOM 1977 C CA . GLN A 1 268 ? 5.896 -1.407 -1.872 1.00 96.62 268 GLN A CA 1
ATOM 1978 C C . GLN A 1 268 ? 5.139 -2.672 -2.269 1.00 96.62 268 GLN A C 1
ATOM 1980 O O . GLN A 1 268 ? 4.238 -3.075 -1.543 1.00 96.62 268 GLN A O 1
ATOM 1985 N N . ALA A 1 269 ? 5.532 -3.315 -3.374 1.00 97.25 269 ALA A N 1
ATOM 1986 C CA . ALA A 1 269 ? 4.859 -4.524 -3.832 1.00 97.25 269 ALA A CA 1
ATOM 1987 C C . ALA A 1 269 ? 5.027 -5.690 -2.849 1.00 97.25 269 ALA A C 1
ATOM 1989 O O . ALA A 1 269 ? 4.062 -6.374 -2.514 1.00 97.25 269 ALA A O 1
ATOM 1990 N N . GLU A 1 270 ? 6.237 -5.882 -2.319 1.00 98.06 270 GLU A N 1
ATOM 1991 C CA . GLU A 1 270 ? 6.483 -6.926 -1.322 1.00 98.06 270 GLU A CA 1
ATOM 1992 C C . GLU A 1 270 ? 5.803 -6.609 0.021 1.00 98.06 270 GLU A C 1
ATOM 1994 O O . GLU A 1 270 ? 5.223 -7.501 0.632 1.00 98.06 270 GLU A O 1
ATOM 1999 N N . LEU A 1 271 ? 5.808 -5.345 0.461 1.00 98.12 271 LEU A N 1
ATOM 2000 C CA . LEU A 1 271 ? 5.105 -4.912 1.670 1.00 98.12 271 LEU A CA 1
ATOM 2001 C C . LEU A 1 271 ? 3.596 -5.121 1.527 1.00 98.12 271 LEU A C 1
ATOM 2003 O O . LEU A 1 271 ? 2.985 -5.702 2.415 1.00 98.12 271 LEU A O 1
ATOM 2007 N N . GLY A 1 272 ? 2.999 -4.699 0.409 1.00 97.00 272 GLY A N 1
ATOM 2008 C CA . GLY A 1 272 ? 1.576 -4.892 0.130 1.00 97.00 272 GLY A CA 1
ATOM 2009 C C . GLY A 1 272 ? 1.189 -6.371 0.102 1.00 97.00 272 GLY A C 1
ATOM 2010 O O . GLY A 1 272 ? 0.153 -6.749 0.649 1.00 97.00 272 GLY A O 1
ATOM 2011 N N . ARG A 1 273 ? 2.059 -7.225 -0.454 1.00 97.06 273 ARG A N 1
ATOM 2012 C CA . ARG A 1 273 ? 1.901 -8.683 -0.439 1.00 97.06 273 ARG A CA 1
ATOM 2013 C C . ARG A 1 273 ? 1.914 -9.238 0.989 1.00 97.06 273 ARG A C 1
ATOM 2015 O O . ARG A 1 273 ? 1.025 -10.012 1.329 1.00 97.06 273 ARG A O 1
ATOM 2022 N N . CYS A 1 274 ? 2.889 -8.856 1.814 1.00 96.62 274 CYS A N 1
ATOM 2023 C CA . CYS A 1 274 ? 2.991 -9.315 3.204 1.00 96.62 274 CYS A CA 1
ATOM 2024 C C . CYS A 1 274 ? 1.832 -8.800 4.070 1.00 96.62 274 CYS A C 1
ATOM 2026 O O . CYS A 1 274 ? 1.228 -9.577 4.798 1.00 96.62 274 CYS A O 1
ATOM 2028 N N . LEU A 1 275 ? 1.460 -7.524 3.935 1.00 96.62 275 LEU A N 1
ATOM 2029 C CA . LEU A 1 275 ? 0.305 -6.936 4.621 1.00 96.62 275 LEU A CA 1
ATOM 2030 C C . LEU A 1 275 ? -0.986 -7.697 4.294 1.00 96.62 275 LEU A C 1
ATOM 2032 O O . LEU A 1 275 ? -1.728 -8.058 5.204 1.00 96.62 275 LEU A O 1
ATOM 2036 N N . ALA A 1 276 ? -1.216 -8.016 3.017 1.00 95.38 276 ALA A N 1
ATOM 2037 C CA . ALA A 1 276 ? -2.368 -8.812 2.599 1.00 95.38 276 ALA A CA 1
ATOM 2038 C C . ALA A 1 276 ? -2.376 -10.213 3.237 1.00 95.38 276 ALA A C 1
ATOM 2040 O O . ALA A 1 276 ? -3.419 -10.669 3.699 1.00 95.38 276 ALA A O 1
ATOM 2041 N N . GLN A 1 277 ? -1.216 -10.871 3.319 1.00 94.44 277 GLN A N 1
ATOM 2042 C CA . GLN A 1 277 ? -1.075 -12.184 3.965 1.00 94.44 277 GLN A CA 1
ATOM 2043 C C . GLN A 1 277 ? -1.321 -12.145 5.478 1.00 94.44 277 GLN A C 1
ATOM 2045 O O . GLN A 1 277 ? -1.738 -13.145 6.053 1.00 94.44 277 GLN A O 1
ATOM 2050 N N . GLU A 1 278 ? -1.092 -11.001 6.115 1.00 92.56 278 GLU A N 1
ATOM 2051 C CA . GLU A 1 278 ? -1.274 -10.811 7.555 1.00 92.56 278 GLU A CA 1
ATOM 2052 C C . GLU A 1 278 ? -2.666 -10.285 7.940 1.00 92.56 278 GLU A C 1
ATOM 2054 O O . GLU A 1 278 ? -2.896 -9.974 9.107 1.00 92.56 278 GLU A O 1
ATOM 2059 N N . GLY A 1 279 ? -3.608 -10.185 6.995 1.00 92.06 279 GLY A N 1
ATOM 2060 C CA . GLY A 1 279 ? -4.963 -9.692 7.272 1.00 92.06 279 GLY A CA 1
ATOM 2061 C C . GLY A 1 279 ? -5.101 -8.167 7.202 1.00 92.06 279 GLY A C 1
ATOM 2062 O O . GLY A 1 279 ? -5.963 -7.582 7.855 1.00 92.06 279 GLY A O 1
ATOM 2063 N N . VAL A 1 280 ? -4.257 -7.494 6.415 1.00 95.62 280 VAL A N 1
ATOM 2064 C CA . VAL A 1 280 ? -4.429 -6.078 6.067 1.00 95.62 280 VAL A CA 1
ATOM 2065 C C . VAL A 1 280 ? -4.813 -5.962 4.596 1.00 95.62 280 VAL A C 1
ATOM 2067 O O . VAL A 1 280 ? -4.005 -6.159 3.689 1.00 95.62 280 VAL A O 1
ATOM 2070 N N . LEU A 1 281 ? -6.065 -5.595 4.343 1.00 95.00 281 LEU A N 1
ATOM 2071 C CA . LEU A 1 281 ? -6.589 -5.374 3.006 1.00 95.00 281 LEU A CA 1
ATOM 2072 C C . LEU A 1 281 ? -6.044 -4.058 2.431 1.00 95.00 281 LEU A C 1
ATOM 2074 O O . LEU A 1 281 ? -6.478 -2.964 2.796 1.00 95.00 281 LEU A O 1
ATOM 2078 N N . VAL A 1 282 ? -5.114 -4.167 1.481 1.00 94.69 282 VAL A N 1
ATOM 2079 C CA . VAL A 1 282 ? -4.560 -3.021 0.748 1.00 94.69 282 VAL A CA 1
ATOM 2080 C C . VAL A 1 282 ? -5.489 -2.646 -0.412 1.00 94.69 282 VAL A C 1
ATOM 2082 O O . VAL A 1 282 ? -5.543 -3.321 -1.442 1.00 94.69 282 VAL A O 1
ATOM 2085 N N . ARG A 1 283 ? -6.240 -1.553 -0.263 1.00 91.19 283 ARG A N 1
ATOM 2086 C CA . ARG A 1 283 ? -7.188 -1.064 -1.280 1.00 91.19 283 ARG A CA 1
ATOM 2087 C C . ARG A 1 283 ? -6.476 -0.263 -2.366 1.00 91.19 283 ARG A C 1
ATOM 2089 O O . ARG A 1 283 ? -6.725 -0.481 -3.550 1.00 91.19 283 ARG A O 1
ATOM 2096 N N . THR A 1 284 ? -5.567 0.622 -1.958 1.00 88.25 284 THR A N 1
ATOM 2097 C CA . THR A 1 284 ? -4.862 1.546 -2.858 1.00 88.25 284 THR A CA 1
ATOM 2098 C C . THR A 1 284 ? -3.347 1.328 -2.765 1.00 88.25 284 THR A C 1
ATOM 2100 O O . THR A 1 284 ? -2.668 2.072 -2.052 1.00 88.25 284 THR A O 1
ATOM 2103 N N . PRO A 1 285 ? -2.773 0.336 -3.474 1.00 89.50 285 PRO A N 1
ATOM 2104 C CA . PRO A 1 285 ? -1.344 0.025 -3.371 1.00 89.50 285 PRO A CA 1
ATOM 2105 C C . PRO A 1 285 ? -0.456 1.207 -3.784 1.00 89.50 285 PRO A C 1
ATOM 2107 O O . PRO A 1 285 ? 0.631 1.397 -3.245 1.00 89.50 285 PRO A O 1
ATOM 2110 N N . GLU A 1 286 ? -0.936 2.097 -4.663 1.00 87.81 286 GLU A N 1
ATOM 2111 C CA . GLU A 1 286 ? -0.175 3.288 -5.045 1.00 87.81 286 GLU A CA 1
ATOM 2112 C C . GLU A 1 286 ? 0.021 4.290 -3.906 1.00 87.81 286 GLU A C 1
ATOM 2114 O O . GLU A 1 286 ? 0.935 5.108 -3.997 1.00 87.81 286 GLU A O 1
ATOM 2119 N N . ARG A 1 287 ? -0.809 4.257 -2.853 1.00 90.38 287 ARG A N 1
ATOM 2120 C CA . ARG A 1 287 ? -0.653 5.123 -1.674 1.00 90.38 287 ARG A CA 1
ATOM 2121 C C . ARG A 1 287 ? 0.490 4.663 -0.769 1.00 90.38 287 ARG A C 1
ATOM 2123 O O . ARG A 1 287 ? 1.056 5.498 -0.073 1.00 90.38 287 ARG A O 1
ATOM 2130 N N . LEU A 1 288 ? 0.926 3.401 -0.856 1.00 93.19 288 LEU A N 1
ATOM 2131 C CA . LEU A 1 288 ? 2.081 2.903 -0.094 1.00 93.19 288 LEU A CA 1
ATOM 2132 C C . LEU A 1 288 ? 3.379 3.654 -0.422 1.00 93.19 288 LEU A C 1
ATOM 2134 O O . LEU A 1 288 ? 4.298 3.687 0.392 1.00 93.19 288 LEU A O 1
ATOM 2138 N N . ARG A 1 289 ? 3.463 4.320 -1.582 1.00 91.00 289 ARG A N 1
ATOM 2139 C CA . ARG A 1 289 ? 4.611 5.180 -1.909 1.00 91.00 289 ARG A CA 1
ATOM 2140 C C . ARG A 1 289 ? 4.760 6.389 -0.998 1.00 91.00 289 ARG A C 1
ATOM 2142 O O . ARG A 1 289 ? 5.869 6.886 -0.847 1.00 91.00 289 ARG A O 1
ATOM 2149 N N . LEU A 1 290 ? 3.661 6.846 -0.401 1.00 92.81 290 LEU A N 1
ATOM 2150 C CA . LEU A 1 290 ? 3.667 7.999 0.487 1.00 92.81 290 LEU A CA 1
ATOM 2151 C C . LEU A 1 290 ? 4.267 7.663 1.854 1.00 92.81 290 LEU A C 1
ATOM 2153 O O . LEU A 1 290 ? 4.656 8.586 2.559 1.00 92.81 290 LEU A O 1
ATOM 2157 N N . LEU A 1 291 ? 4.430 6.380 2.212 1.00 95.06 291 LEU A N 1
ATOM 2158 C CA . LEU A 1 291 ? 5.032 5.967 3.489 1.00 95.06 291 LEU A CA 1
ATOM 2159 C C . LEU A 1 291 ? 6.425 6.571 3.710 1.00 95.06 291 LEU A C 1
ATOM 2161 O O . LEU A 1 291 ? 6.778 6.909 4.834 1.00 95.06 291 LEU A O 1
ATOM 2165 N N . ALA A 1 292 ? 7.199 6.762 2.639 1.00 94.88 292 ALA A N 1
ATOM 2166 C CA . ALA A 1 292 ? 8.512 7.393 2.723 1.00 94.88 292 ALA A CA 1
ATOM 2167 C C . ALA A 1 292 ? 8.451 8.925 2.942 1.00 94.88 292 ALA A C 1
ATOM 2169 O O . ALA A 1 292 ? 9.451 9.555 3.279 1.00 94.88 292 ALA A O 1
ATOM 2170 N N . THR A 1 293 ? 7.278 9.534 2.780 1.00 94.62 293 THR A N 1
ATOM 2171 C CA . THR A 1 293 ? 7.050 10.978 2.948 1.00 94.62 293 THR A CA 1
ATOM 2172 C C . THR A 1 293 ? 6.189 11.336 4.155 1.00 94.62 293 THR A C 1
ATOM 2174 O O . THR A 1 293 ? 6.179 12.503 4.529 1.00 94.62 293 THR A O 1
ATOM 2177 N N . VAL A 1 294 ? 5.486 10.366 4.757 1.00 95.94 294 VAL A N 1
ATOM 2178 C CA . VAL A 1 294 ? 4.684 10.574 5.973 1.00 95.94 294 VAL A CA 1
ATOM 2179 C C . VAL A 1 294 ? 5.583 11.099 7.086 1.00 95.94 294 VAL A C 1
ATOM 2181 O O . VAL A 1 294 ? 6.648 10.533 7.341 1.00 95.94 294 VAL A O 1
ATOM 2184 N N . ASP A 1 295 ? 5.144 12.162 7.748 1.00 96.38 295 ASP A N 1
ATOM 2185 C CA . ASP A 1 295 ? 5.829 12.779 8.889 1.00 96.38 295 ASP A CA 1
ATOM 2186 C C . ASP A 1 295 ? 4.930 12.903 10.127 1.00 96.38 295 ASP A C 1
ATOM 2188 O O . ASP A 1 295 ? 5.430 13.132 11.226 1.00 96.38 295 ASP A O 1
ATOM 2192 N N . THR A 1 296 ? 3.625 12.681 9.968 1.00 97.56 296 THR A N 1
ATOM 2193 C CA . THR A 1 296 ? 2.637 12.857 11.031 1.00 97.56 296 THR A CA 1
ATOM 2194 C C . THR A 1 296 ? 1.660 11.690 11.039 1.00 97.56 296 THR A C 1
ATOM 2196 O O . THR A 1 296 ? 1.147 11.293 9.987 1.00 97.56 296 THR A O 1
ATOM 2199 N N . VAL A 1 297 ? 1.388 11.148 12.226 1.00 97.69 297 VAL A N 1
ATOM 2200 C CA . VAL A 1 297 ? 0.315 10.177 12.445 1.00 97.69 297 VAL A CA 1
ATOM 2201 C C . VAL A 1 297 ? -0.773 10.799 13.310 1.00 97.69 297 VAL A C 1
ATOM 2203 O O . VAL A 1 297 ? -0.497 11.355 14.369 1.00 97.69 297 VAL A O 1
ATOM 2206 N N . VAL A 1 298 ? -2.018 10.697 12.851 1.00 96.62 298 VAL A N 1
ATOM 2207 C CA . VAL A 1 298 ? -3.196 11.139 13.598 1.00 96.62 298 VAL A CA 1
ATOM 2208 C C . VAL A 1 298 ? -3.984 9.910 14.027 1.00 96.62 298 VAL A C 1
ATOM 2210 O O . VAL A 1 298 ? -4.432 9.113 13.197 1.00 96.62 298 VAL A O 1
ATOM 2213 N N . LEU A 1 299 ? -4.132 9.742 15.334 1.00 94.00 299 LEU A N 1
ATOM 2214 C CA . LEU A 1 299 ? -4.781 8.597 15.953 1.00 94.00 299 LEU A CA 1
ATOM 2215 C C . LEU A 1 299 ? -6.141 9.018 16.497 1.00 94.00 299 LEU A C 1
ATOM 2217 O O . LEU A 1 299 ? -6.253 10.009 17.217 1.00 94.00 299 LEU A O 1
ATOM 2221 N N . HIS A 1 300 ? -7.172 8.236 16.187 1.00 90.12 300 HIS A N 1
ATOM 2222 C CA . HIS A 1 300 ? -8.440 8.326 16.900 1.00 90.12 300 HIS A CA 1
ATOM 2223 C C . HIS A 1 300 ? -8.455 7.283 18.036 1.00 90.12 300 HIS A C 1
ATOM 2225 O O . HIS A 1 300 ? -8.181 6.109 17.753 1.00 90.12 300 HIS A O 1
ATOM 2231 N N . PRO A 1 301 ? -8.814 7.640 19.284 1.00 85.06 301 PRO A N 1
ATOM 2232 C CA . PRO A 1 301 ? -8.779 6.749 20.446 1.00 85.06 301 PRO A CA 1
ATOM 2233 C C . PRO A 1 301 ? -9.502 5.415 20.212 1.00 85.06 301 PRO A C 1
ATOM 2235 O O . PRO A 1 301 ? -8.989 4.363 20.591 1.00 85.06 301 PRO A O 1
ATOM 2238 N N . SER A 1 302 ? -10.583 5.426 19.424 1.00 83.31 302 SER A N 1
ATOM 2239 C CA . SER A 1 302 ? -11.310 4.222 18.985 1.00 83.31 302 SER A CA 1
ATOM 2240 C C . SER A 1 302 ? -10.442 3.107 18.380 1.00 83.31 302 SER A C 1
ATOM 2242 O O . SER A 1 302 ? -10.834 1.943 18.402 1.00 83.31 302 SER A O 1
ATOM 2244 N N . ALA A 1 303 ? -9.295 3.452 17.780 1.00 89.12 303 ALA A N 1
ATOM 2245 C CA . ALA A 1 303 ? -8.377 2.483 17.196 1.00 89.12 303 ALA A CA 1
ATOM 2246 C C . ALA A 1 303 ? -7.489 1.824 18.254 1.00 89.12 303 ALA A C 1
ATOM 2248 O O . ALA A 1 303 ? -7.063 0.694 18.046 1.00 89.12 303 ALA A O 1
ATOM 2249 N N . LEU A 1 304 ? -7.226 2.523 19.363 1.00 88.81 304 LEU A N 1
ATOM 2250 C CA . LEU A 1 304 ? -6.340 2.118 20.457 1.00 88.81 304 LEU A CA 1
ATOM 2251 C C . LEU A 1 304 ? -7.065 1.344 21.564 1.00 88.81 304 LEU A C 1
ATOM 2253 O O . LEU A 1 304 ? -6.420 0.771 22.432 1.00 88.81 304 LEU A O 1
ATOM 2257 N N . CYS A 1 305 ? -8.392 1.358 21.568 1.00 85.44 305 CYS A N 1
ATOM 2258 C CA . CYS A 1 305 ? -9.236 0.785 22.614 1.00 85.44 305 CYS A CA 1
ATOM 2259 C C . CYS A 1 305 ? -9.728 -0.610 22.236 1.00 85.44 305 CYS A C 1
ATOM 2261 O O . CYS A 1 305 ? -10.276 -0.725 21.161 1.00 85.44 305 CYS A O 1
ATOM 2263 N N . GLY A 1 306 ? -9.644 -1.643 23.072 1.00 82.00 306 GLY A N 1
ATOM 2264 C CA . GLY A 1 306 ? -10.161 -2.996 22.817 1.00 82.00 306 GLY A CA 1
ATOM 2265 C C . GLY A 1 306 ? -11.696 -3.137 22.852 1.00 82.00 306 GLY A C 1
ATOM 2266 O O . GLY A 1 306 ? -12.440 -2.189 22.607 1.00 82.00 306 GLY A O 1
ATOM 2267 N N . LYS A 1 307 ? -12.178 -4.360 23.133 1.00 79.50 307 LYS A N 1
ATOM 2268 C CA . LYS A 1 307 ? -13.616 -4.721 23.195 1.00 79.50 307 LYS A CA 1
ATOM 2269 C C . LYS A 1 307 ? -14.205 -4.720 24.612 1.00 79.50 307 LYS A C 1
ATOM 2271 O O . LYS A 1 307 ? -15.384 -5.013 24.776 1.00 79.50 307 LYS A O 1
ATOM 2276 N N . ARG A 1 308 ? -13.402 -4.475 25.649 1.00 82.69 308 ARG A N 1
ATOM 2277 C CA . ARG A 1 308 ? -13.838 -4.553 27.052 1.00 82.69 308 ARG A CA 1
ATOM 2278 C C . ARG A 1 308 ? -13.965 -3.166 27.656 1.00 82.69 308 ARG A C 1
ATOM 2280 O O . ARG A 1 308 ? -13.215 -2.260 27.302 1.00 82.69 308 ARG A O 1
ATOM 2287 N N . ARG A 1 309 ? -14.913 -3.007 28.575 1.00 84.69 309 ARG A N 1
ATOM 2288 C CA . ARG A 1 309 ? -15.050 -1.799 29.391 1.00 84.69 309 ARG A CA 1
ATOM 2289 C C . ARG A 1 309 ? -14.279 -1.969 30.692 1.00 84.69 309 ARG A C 1
ATOM 2291 O O . ARG A 1 309 ? -14.289 -3.050 31.272 1.00 84.69 309 ARG A O 1
ATOM 2298 N N . VAL A 1 310 ? -13.645 -0.896 31.141 1.00 86.94 310 VAL A N 1
ATOM 2299 C CA . VAL A 1 310 ? -12.910 -0.838 32.405 1.00 86.94 310 VAL A CA 1
ATOM 2300 C C . VAL A 1 310 ? -13.332 0.386 33.195 1.00 86.94 310 VAL A C 1
ATOM 2302 O O . VAL A 1 310 ? -13.739 1.408 32.633 1.00 86.94 310 VAL A O 1
ATOM 2305 N N . VAL A 1 311 ? -13.242 0.263 34.515 1.00 88.88 311 VAL A N 1
ATOM 2306 C CA . VAL A 1 311 ? -13.357 1.410 35.406 1.00 88.88 311 VAL A CA 1
ATOM 2307 C C . VAL A 1 311 ? -12.064 2.206 35.303 1.00 88.88 311 VAL A C 1
ATOM 2309 O O . VAL A 1 311 ? -10.981 1.631 35.317 1.00 88.88 311 VAL A O 1
ATOM 2312 N N . ARG A 1 312 ? -12.189 3.523 35.165 1.00 86.44 312 ARG A N 1
ATOM 2313 C CA . ARG A 1 312 ? -11.064 4.454 35.058 1.00 86.44 312 ARG A CA 1
ATOM 2314 C C . ARG A 1 312 ? -10.932 5.337 36.290 1.00 86.44 312 ARG A C 1
ATOM 2316 O O . ARG A 1 312 ? -9.826 5.632 36.728 1.00 86.44 312 ARG A O 1
ATOM 2323 N N . ASP A 1 313 ? -12.061 5.753 36.847 1.00 88.19 313 ASP A N 1
ATOM 2324 C CA . ASP A 1 313 ? -12.121 6.505 38.094 1.00 88.19 313 ASP A CA 1
ATOM 2325 C C . ASP A 1 313 ? -13.458 6.255 38.796 1.00 88.19 313 ASP A C 1
ATOM 2327 O O . ASP A 1 313 ? -14.435 5.847 38.169 1.00 88.19 313 ASP A O 1
ATOM 2331 N N . VAL A 1 314 ? -13.523 6.499 40.101 1.00 91.50 314 VAL A N 1
ATOM 2332 C CA . VAL A 1 314 ? -14.756 6.406 40.881 1.00 91.50 314 VAL A CA 1
ATOM 2333 C C . VAL A 1 314 ? -14.854 7.541 41.890 1.00 91.50 314 VAL A C 1
ATOM 2335 O O . VAL A 1 314 ? -13.886 7.902 42.558 1.00 91.50 314 VAL A O 1
ATOM 2338 N N . GLN A 1 315 ? -16.063 8.072 42.023 1.00 92.69 315 GLN A N 1
ATOM 2339 C CA . GLN A 1 315 ? -16.435 9.126 42.954 1.00 92.69 315 GLN A CA 1
ATOM 2340 C C . GLN A 1 315 ? -17.588 8.618 43.828 1.00 92.69 315 GLN A C 1
ATOM 2342 O O . GLN A 1 315 ? -18.745 8.671 43.398 1.00 92.69 315 GLN A O 1
ATOM 2347 N N . PRO A 1 316 ? -17.302 8.081 45.029 1.00 91.31 316 PRO A N 1
ATOM 2348 C CA . PRO A 1 316 ? -18.349 7.671 45.955 1.00 91.31 316 PRO A CA 1
ATOM 2349 C C . PRO A 1 316 ? -19.177 8.884 46.388 1.00 91.31 316 PRO A C 1
ATOM 2351 O O . PRO A 1 316 ? -18.654 9.985 46.545 1.00 91.31 316 PRO A O 1
ATOM 2354 N N . THR A 1 317 ? -20.487 8.693 46.527 1.00 88.25 317 THR A N 1
ATOM 2355 C CA . THR A 1 317 ? -21.431 9.757 46.920 1.00 88.25 317 THR A CA 1
ATOM 2356 C C . THR A 1 317 ? -22.254 9.362 48.145 1.00 88.25 317 THR A C 1
ATOM 2358 O O . THR A 1 317 ? -22.718 10.239 48.862 1.00 88.25 317 THR A O 1
ATOM 2361 N N . ALA A 1 318 ? -22.417 8.062 48.406 1.00 84.88 318 ALA A N 1
ATOM 2362 C CA . ALA A 1 318 ? -23.110 7.558 49.586 1.00 84.88 318 ALA A CA 1
ATOM 2363 C C . ALA A 1 318 ? -22.154 7.303 50.762 1.00 84.88 318 ALA A C 1
ATOM 2365 O O . ALA A 1 318 ? -21.039 6.806 50.577 1.00 84.88 318 ALA A O 1
ATOM 2366 N N . ASP A 1 319 ? -22.635 7.562 51.978 1.00 78.31 319 ASP A N 1
ATOM 2367 C CA . ASP A 1 319 ? -21.911 7.258 53.211 1.00 78.31 319 ASP A CA 1
ATOM 2368 C C . ASP A 1 319 ? -21.656 5.747 53.351 1.00 78.31 319 ASP A C 1
ATOM 2370 O O . ASP A 1 319 ? -22.497 4.909 53.019 1.00 78.31 319 ASP A O 1
ATOM 2374 N N . GLY A 1 320 ? -20.457 5.381 53.816 1.00 81.62 320 GLY A N 1
ATOM 2375 C CA . GLY A 1 320 ? -20.028 3.980 53.944 1.00 81.62 320 GLY A CA 1
ATOM 2376 C C . GLY A 1 320 ? -19.443 3.349 52.669 1.00 81.62 320 GLY A C 1
ATOM 2377 O O . GLY A 1 320 ? -19.020 2.189 52.706 1.00 81.62 320 GLY A O 1
ATOM 2378 N N . TRP A 1 321 ? -19.357 4.096 51.560 1.00 86.38 321 TRP A N 1
ATOM 2379 C CA . TRP A 1 321 ? -18.658 3.676 50.340 1.00 86.38 321 TRP A CA 1
ATOM 2380 C C . TRP A 1 321 ? -17.266 4.302 50.238 1.00 86.38 321 TRP A C 1
ATOM 2382 O O . TRP A 1 321 ? -17.120 5.504 50.037 1.00 86.38 321 TRP A O 1
ATOM 2392 N N . SER A 1 322 ? -16.220 3.474 50.322 1.00 89.56 322 SER A N 1
ATOM 2393 C CA . SER A 1 322 ? -14.855 3.905 50.001 1.00 89.56 322 SER A CA 1
ATOM 2394 C C . SER A 1 322 ? -14.611 3.883 48.488 1.00 89.56 322 SER A C 1
ATOM 2396 O O . SER A 1 322 ? -15.260 3.136 47.750 1.00 89.56 322 SER A O 1
ATOM 2398 N N . ARG A 1 323 ? -13.626 4.666 48.018 1.00 90.94 323 ARG A N 1
ATOM 2399 C CA . ARG A 1 323 ? -13.196 4.670 46.608 1.00 90.94 323 ARG A CA 1
ATOM 2400 C C . ARG A 1 323 ? -12.813 3.262 46.137 1.00 90.94 323 ARG A C 1
ATOM 2402 O O . ARG A 1 323 ? -13.281 2.818 45.099 1.00 90.94 323 ARG A O 1
ATOM 2409 N N . GLN A 1 324 ? -12.034 2.532 46.936 1.00 89.75 324 GLN A N 1
ATOM 2410 C CA . GLN A 1 324 ? -11.611 1.163 46.622 1.00 89.75 324 GLN A CA 1
ATOM 2411 C C . GLN A 1 324 ? -12.793 0.191 46.526 1.00 89.75 324 GLN A C 1
ATOM 2413 O O . GLN A 1 324 ? -12.858 -0.603 45.592 1.00 89.75 324 GLN A O 1
ATOM 2418 N N . ARG A 1 325 ? -13.757 0.279 47.451 1.00 89.12 325 ARG A N 1
ATOM 2419 C CA . ARG A 1 325 ? -14.934 -0.596 47.445 1.00 89.12 325 ARG A CA 1
ATOM 2420 C C . ARG A 1 325 ? -15.824 -0.341 46.231 1.00 89.12 325 ARG A C 1
ATOM 2422 O O . ARG A 1 325 ? -16.262 -1.286 45.581 1.00 89.12 325 ARG A O 1
ATOM 2429 N N . LEU A 1 326 ? -16.059 0.931 45.899 1.00 89.50 326 LEU A N 1
ATOM 2430 C CA . LEU A 1 326 ? -16.813 1.307 44.703 1.00 89.50 326 LEU A CA 1
ATOM 2431 C C . LEU A 1 326 ? -16.094 0.855 43.425 1.00 89.50 326 LEU A C 1
ATOM 2433 O O . LEU A 1 326 ? -16.742 0.341 42.519 1.00 89.50 326 LEU A O 1
ATOM 2437 N N . TRP A 1 327 ? -14.765 0.987 43.372 1.00 89.69 327 TRP A N 1
ATOM 2438 C CA . TRP A 1 327 ? -13.950 0.504 42.258 1.00 89.69 327 TRP A CA 1
ATOM 2439 C C . TRP A 1 327 ? -14.063 -1.007 42.067 1.00 89.69 327 TRP A C 1
ATOM 2441 O O . TRP A 1 327 ? -14.319 -1.460 40.954 1.00 89.69 327 TRP A O 1
ATOM 2451 N N . GLN A 1 328 ? -13.881 -1.790 43.135 1.00 89.25 328 GLN A N 1
ATOM 2452 C CA . GLN A 1 328 ? -13.947 -3.252 43.084 1.00 89.25 328 GLN A CA 1
ATOM 2453 C C . GLN A 1 328 ? -15.335 -3.729 42.647 1.00 89.25 328 GLN A C 1
ATOM 2455 O O . GLN A 1 328 ? -15.434 -4.536 41.723 1.00 89.25 328 GLN A O 1
ATOM 2460 N N . ALA A 1 329 ? -16.399 -3.173 43.235 1.00 86.69 329 ALA A N 1
ATOM 2461 C CA . ALA A 1 329 ? -17.771 -3.506 42.866 1.00 86.69 329 ALA A CA 1
ATOM 2462 C C . ALA A 1 329 ? -18.075 -3.139 41.401 1.00 86.69 329 ALA A C 1
ATOM 2464 O O . ALA A 1 329 ? -18.594 -3.962 40.651 1.00 86.69 329 ALA A O 1
ATOM 2465 N N . ALA A 1 330 ? -17.689 -1.941 40.953 1.00 87.81 330 ALA A N 1
ATOM 2466 C CA . ALA A 1 330 ? -17.896 -1.516 39.570 1.00 87.81 330 ALA A CA 1
ATOM 2467 C C . ALA A 1 330 ? -17.058 -2.328 38.564 1.00 87.81 330 ALA A C 1
ATOM 2469 O O . ALA A 1 330 ? -17.536 -2.654 37.480 1.00 87.81 330 ALA A O 1
ATOM 2470 N N . SER A 1 331 ? -15.829 -2.702 38.926 1.00 87.94 331 SER A N 1
ATOM 2471 C CA . SER A 1 331 ? -14.951 -3.528 38.087 1.00 87.94 331 SER A CA 1
ATOM 2472 C C . SER A 1 331 ? -15.468 -4.958 37.954 1.00 87.94 331 SER A C 1
ATOM 2474 O O . SER A 1 331 ? -15.372 -5.541 36.874 1.00 87.94 331 SER A O 1
ATOM 2476 N N . ALA A 1 332 ? -16.057 -5.504 39.023 1.00 84.50 332 ALA A N 1
ATOM 2477 C CA . ALA A 1 332 ? -16.722 -6.802 38.996 1.00 84.50 332 ALA A CA 1
ATOM 2478 C C . ALA A 1 332 ? -17.937 -6.793 38.055 1.00 84.50 332 ALA A C 1
ATOM 2480 O O . ALA A 1 332 ? -18.110 -7.729 37.285 1.00 84.50 332 ALA A O 1
ATOM 2481 N N . VAL A 1 333 ? -18.722 -5.706 38.033 1.00 84.50 333 VAL A N 1
ATOM 2482 C CA . VAL A 1 333 ? -19.854 -5.550 37.097 1.00 84.50 333 VAL A CA 1
ATOM 2483 C C . VAL A 1 333 ? -19.397 -5.515 35.630 1.00 84.50 333 VAL A C 1
ATOM 2485 O O . VAL A 1 333 ? -20.109 -6.006 34.756 1.00 84.50 333 VAL A O 1
ATOM 2488 N N . LEU A 1 334 ? -18.223 -4.944 35.338 1.00 81.44 334 LEU A N 1
ATOM 2489 C CA . LEU A 1 334 ? -17.696 -4.826 33.971 1.00 81.44 334 LEU A CA 1
ATOM 2490 C C . LEU A 1 334 ? -16.874 -6.043 33.499 1.00 81.44 334 LEU A C 1
ATOM 2492 O O . LEU A 1 334 ? -16.604 -6.162 32.301 1.00 81.44 334 LEU A O 1
ATOM 2496 N N . SER A 1 335 ? -16.472 -6.951 34.396 1.00 76.56 335 SER A N 1
ATOM 2497 C CA . SER A 1 335 ? -15.715 -8.159 34.040 1.00 76.56 335 SER A CA 1
ATOM 2498 C C . SER A 1 335 ? -16.632 -9.378 33.886 1.00 76.56 335 SER A C 1
ATOM 2500 O O . SER A 1 335 ? -17.248 -9.789 34.860 1.00 76.56 335 SER A O 1
ATOM 2502 N N . PRO A 1 336 ? -16.676 -10.039 32.714 1.00 54.25 336 PRO A N 1
ATOM 2503 C CA . PRO A 1 336 ? -17.528 -11.209 32.474 1.00 54.25 336 PRO A CA 1
ATOM 2504 C C . PRO A 1 336 ? -17.010 -12.507 33.123 1.00 54.25 336 PRO A C 1
ATOM 2506 O O . PRO A 1 336 ? -17.414 -13.594 32.720 1.00 54.25 336 PRO A O 1
ATOM 2509 N N . VAL A 1 337 ? -16.093 -12.432 34.093 1.00 52.38 337 VAL A N 1
ATOM 2510 C CA . VAL A 1 337 ? -15.654 -13.634 34.811 1.00 52.38 337 VAL A CA 1
ATOM 2511 C C . VAL A 1 337 ? -16.802 -14.049 35.719 1.00 52.38 337 VAL A C 1
ATOM 2513 O O . VAL A 1 337 ? -17.273 -13.233 36.506 1.00 52.38 337 VAL A O 1
ATOM 2516 N N . GLU A 1 338 ? -17.248 -15.301 35.603 1.00 45.34 338 GLU A N 1
ATOM 2517 C CA . GLU A 1 338 ? -18.184 -15.951 36.524 1.00 45.34 338 GLU A CA 1
ATOM 2518 C C . GLU A 1 338 ? -17.582 -15.989 37.938 1.00 45.34 338 GLU A C 1
ATOM 2520 O O . GLU A 1 338 ? -17.133 -17.021 38.435 1.00 45.34 338 GLU A O 1
ATOM 2525 N N . SER A 1 339 ? -17.532 -14.847 38.621 1.00 44.66 339 SER A N 1
ATOM 2526 C CA . SER A 1 339 ? -17.250 -14.799 40.042 1.00 44.66 339 SER A CA 1
ATOM 2527 C C . SER A 1 339 ? -18.496 -15.314 40.750 1.00 44.66 339 SER A C 1
ATOM 2529 O O . SER A 1 339 ? -19.412 -14.560 41.085 1.00 44.66 339 SER A O 1
ATOM 2531 N N . SER A 1 340 ? -18.533 -16.632 40.939 1.00 42.19 340 SER A N 1
ATOM 2532 C CA . SER A 1 340 ? -19.393 -17.316 41.899 1.00 42.19 340 SER A CA 1
ATOM 2533 C C . SER A 1 340 ? -19.061 -16.799 43.298 1.00 42.19 340 SER A C 1
ATOM 2535 O O . SER A 1 340 ? -18.253 -17.364 44.027 1.00 42.19 340 SER A O 1
ATOM 2537 N N . GLY A 1 341 ? -19.647 -15.661 43.646 1.00 42.09 341 GLY A N 1
ATOM 2538 C CA . GLY A 1 341 ? -19.475 -14.992 44.922 1.00 42.09 341 GLY A CA 1
ATOM 2539 C C . GLY A 1 341 ? -20.732 -14.197 45.214 1.00 42.09 341 GLY A C 1
ATOM 2540 O O . GLY A 1 341 ? -20.843 -13.032 44.845 1.00 42.09 341 GLY A O 1
ATOM 2541 N N . SER A 1 342 ? -21.699 -14.850 45.857 1.00 46.72 342 SER A N 1
ATOM 2542 C CA . SER A 1 342 ? -22.894 -14.219 46.413 1.00 46.72 342 SER A CA 1
ATOM 2543 C C . SER A 1 342 ? -22.492 -13.247 47.531 1.00 46.72 342 SER A C 1
ATOM 2545 O O . SER A 1 342 ? -22.565 -13.581 48.711 1.00 46.72 342 SER A O 1
ATOM 2547 N N . SER A 1 343 ? -22.059 -12.043 47.160 1.00 53.38 343 SER A N 1
ATOM 2548 C CA . SER A 1 343 ? -21.885 -10.899 48.057 1.00 53.38 343 SER A CA 1
ATOM 2549 C C . SER A 1 343 ? -22.877 -9.799 47.669 1.00 53.38 343 SER A C 1
ATOM 2551 O O . SER A 1 343 ? -23.293 -9.717 46.513 1.00 53.38 343 SER A O 1
ATOM 2553 N N . ALA A 1 344 ? -23.268 -8.936 48.613 1.00 50.28 344 ALA A N 1
ATOM 2554 C CA . ALA A 1 344 ? -24.209 -7.823 48.397 1.00 50.28 344 ALA A CA 1
ATOM 2555 C C . ALA A 1 344 ? -23.797 -6.875 47.241 1.00 50.28 344 ALA A C 1
ATOM 2557 O O . ALA A 1 344 ? -24.624 -6.160 46.681 1.00 50.28 344 ALA A O 1
ATOM 2558 N N . GLU A 1 345 ? -22.525 -6.926 46.845 1.00 53.25 345 GLU A N 1
ATOM 2559 C CA . GLU A 1 345 ? -21.906 -6.213 45.724 1.00 53.25 345 GLU A CA 1
ATOM 2560 C C . GLU A 1 345 ? -22.330 -6.750 44.339 1.00 53.25 345 GLU A C 1
ATOM 2562 O O . GLU A 1 345 ? -22.323 -5.994 43.370 1.00 53.25 345 GLU A O 1
ATOM 2567 N N . ALA A 1 346 ? -22.831 -7.991 44.248 1.00 56.81 346 ALA A N 1
ATOM 2568 C CA . ALA A 1 346 ? -23.371 -8.590 43.018 1.00 56.81 346 ALA A CA 1
ATOM 2569 C C . ALA A 1 346 ? -24.696 -7.953 42.540 1.00 56.81 346 ALA A C 1
ATOM 2571 O O . ALA A 1 346 ? -25.183 -8.264 41.454 1.00 56.81 346 ALA A O 1
ATOM 2572 N N . ARG A 1 347 ? -25.301 -7.061 43.341 1.00 65.06 347 ARG A N 1
ATOM 2573 C CA . ARG A 1 347 ? -26.527 -6.318 42.990 1.00 65.06 347 ARG A CA 1
ATOM 2574 C C . ARG A 1 347 ? -26.256 -4.914 42.450 1.00 65.06 347 ARG A C 1
ATOM 2576 O O . ARG A 1 347 ? -27.208 -4.192 42.149 1.00 65.06 347 ARG A O 1
ATOM 2583 N N . MET A 1 348 ? -24.987 -4.511 42.333 1.00 76.62 348 MET A N 1
ATOM 2584 C CA . MET A 1 348 ? -24.637 -3.216 41.757 1.00 76.62 348 MET A CA 1
ATOM 2585 C C . MET A 1 348 ? -25.041 -3.155 40.286 1.00 76.62 348 MET A C 1
ATOM 2587 O O . MET A 1 348 ? -24.679 -3.999 39.472 1.00 76.62 348 MET A O 1
ATOM 2591 N N . ARG A 1 349 ? -25.807 -2.120 39.948 1.00 80.69 349 ARG A N 1
ATOM 2592 C CA . ARG A 1 349 ? -26.207 -1.771 38.590 1.00 80.69 349 ARG A CA 1
ATOM 2593 C C . ARG A 1 349 ? -25.625 -0.417 38.240 1.00 80.69 349 ARG A C 1
ATOM 2595 O O . ARG A 1 349 ? -25.777 0.549 38.989 1.00 80.69 349 ARG A O 1
ATOM 2602 N N . LEU A 1 350 ? -24.983 -0.349 37.086 1.00 78.94 350 LEU A N 1
ATOM 2603 C CA . LEU A 1 350 ? -24.535 0.902 36.496 1.00 78.94 350 LEU A CA 1
ATOM 2604 C C . LEU A 1 350 ? -25.697 1.448 35.650 1.00 78.94 350 LEU A C 1
ATOM 2606 O O . LEU A 1 350 ? -26.036 0.889 34.609 1.00 78.94 350 LEU A O 1
ATOM 2610 N N . SER A 1 351 ? -26.372 2.477 36.161 1.00 70.25 351 SER A N 1
ATOM 2611 C CA . SER A 1 351 ? -27.561 3.096 35.567 1.00 70.25 351 SER A CA 1
ATOM 2612 C C . SER A 1 351 ? -27.172 4.329 34.729 1.00 70.25 351 SER A C 1
ATOM 2614 O O . SER A 1 351 ? -26.354 5.140 35.165 1.00 70.25 351 SER A O 1
ATOM 2616 N N . ARG A 1 352 ? -27.832 4.489 33.567 1.00 55.94 352 ARG A N 1
ATOM 2617 C CA . ARG A 1 352 ? -27.527 5.331 32.372 1.00 55.94 352 ARG A CA 1
ATOM 2618 C C . ARG A 1 352 ? -26.556 4.728 31.352 1.00 55.94 352 ARG A C 1
ATOM 2620 O O . ARG A 1 352 ? -25.446 4.387 31.724 1.00 55.94 352 ARG A O 1
ATOM 2627 N N . LEU A 1 353 ? -26.840 4.715 30.039 1.00 49.91 353 LEU A N 1
ATOM 2628 C CA . LEU A 1 353 ? -28.056 4.700 29.172 1.00 49.91 353 LEU A CA 1
ATOM 2629 C C . LEU A 1 353 ? -27.517 4.401 27.724 1.00 49.91 353 LEU A C 1
ATOM 2631 O O . LEU A 1 353 ? -26.299 4.441 27.544 1.00 49.91 353 LEU A O 1
ATOM 2635 N N . PRO A 1 354 ? -28.330 4.071 26.695 1.00 43.38 354 PRO A N 1
ATOM 2636 C CA . PRO A 1 354 ? -27.835 3.779 25.340 1.00 43.38 354 PRO A CA 1
ATOM 2637 C C . PRO A 1 354 ? -26.963 4.919 24.794 1.00 43.38 354 PRO A C 1
ATOM 2639 O O . PRO A 1 354 ? -27.287 6.081 25.025 1.00 43.38 354 PRO A O 1
ATOM 2642 N N . ASP A 1 355 ? -25.921 4.583 24.024 1.00 50.12 355 ASP A N 1
ATOM 2643 C CA . ASP A 1 355 ? -25.039 5.544 23.328 1.00 50.12 355 ASP A CA 1
ATOM 2644 C C . ASP A 1 355 ? -23.979 6.255 24.218 1.00 50.12 355 ASP A C 1
ATOM 2646 O O . ASP A 1 355 ? -23.619 7.399 23.947 1.00 50.12 355 ASP A O 1
ATOM 2650 N N . LEU A 1 356 ? -23.440 5.593 25.262 1.00 53.41 356 LEU A N 1
ATOM 2651 C CA . LEU A 1 356 ? -22.288 6.093 26.049 1.00 53.41 356 LEU A CA 1
ATOM 2652 C C . LEU A 1 356 ? -21.097 6.450 25.145 1.00 53.41 356 LEU A C 1
ATOM 2654 O O . LEU A 1 356 ? -20.711 5.656 24.281 1.00 53.41 356 LEU A O 1
ATOM 2658 N N . ALA A 1 357 ? -20.491 7.612 25.404 1.00 58.66 357 ALA A N 1
ATOM 2659 C CA . ALA A 1 357 ? -19.280 8.067 24.730 1.00 58.66 357 ALA A CA 1
ATOM 2660 C C . ALA A 1 357 ? -18.086 7.125 24.989 1.00 58.66 357 ALA A C 1
ATOM 2662 O O . ALA A 1 357 ? -18.166 6.132 25.722 1.00 58.66 357 ALA A O 1
ATOM 2663 N N . GLU A 1 358 ? -16.946 7.416 24.361 1.00 64.12 358 GLU A N 1
ATOM 2664 C CA . GLU A 1 358 ? -15.757 6.568 24.474 1.00 64.12 358 GLU A CA 1
ATOM 2665 C C . GLU A 1 358 ? -15.262 6.432 25.931 1.00 64.12 358 GLU A C 1
ATOM 2667 O O . GLU A 1 358 ? -14.889 5.331 26.355 1.00 64.12 358 GLU A O 1
ATOM 2672 N N . THR A 1 359 ? -15.387 7.522 26.695 1.00 73.44 359 THR A N 1
ATOM 2673 C CA . THR A 1 359 ? -15.179 7.637 28.143 1.00 73.44 359 THR A CA 1
ATOM 2674 C C . THR A 1 359 ? -16.358 8.426 28.728 1.00 73.44 359 THR A C 1
ATOM 2676 O O . THR A 1 359 ? -16.626 9.525 28.244 1.00 73.44 359 THR A O 1
ATOM 2679 N N . ASP A 1 360 ? -17.066 7.907 29.737 1.00 78.12 360 ASP A N 1
ATOM 2680 C CA . ASP A 1 360 ? -18.202 8.625 30.344 1.00 78.12 360 ASP A CA 1
ATOM 2681 C C . ASP A 1 360 ? -18.463 8.235 31.812 1.00 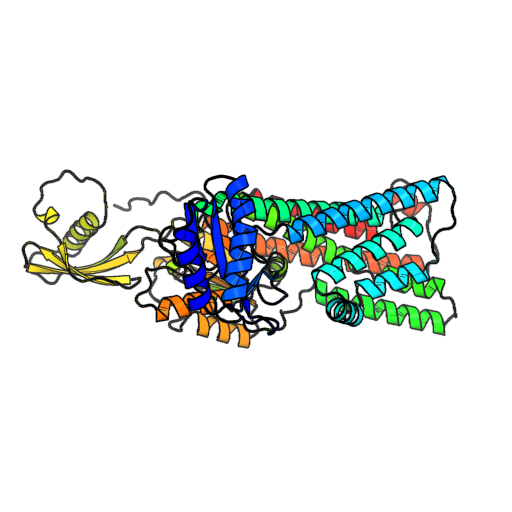78.12 360 ASP A C 1
ATOM 2683 O O . ASP A 1 360 ? -18.134 7.131 32.256 1.00 78.12 360 ASP A O 1
ATOM 2687 N N . TRP A 1 361 ? -19.054 9.153 32.579 1.00 85.12 361 TRP A N 1
ATOM 2688 C CA . TRP A 1 361 ? -19.451 8.934 33.969 1.00 85.12 361 TRP A CA 1
ATOM 2689 C C . TRP A 1 361 ? -20.814 8.248 34.042 1.00 85.12 361 TRP A C 1
ATOM 2691 O O . TRP A 1 361 ? -21.848 8.819 33.696 1.00 85.12 361 TRP A O 1
ATOM 2701 N N . VAL A 1 362 ? -20.832 7.046 34.606 1.00 87.50 362 VAL A N 1
ATOM 2702 C CA . VAL A 1 362 ? -22.043 6.260 34.841 1.00 87.50 362 VAL A CA 1
ATOM 2703 C C . VAL A 1 362 ? -22.413 6.292 36.320 1.00 87.50 362 VAL A C 1
ATOM 2705 O O . VAL A 1 362 ? -21.551 6.292 37.201 1.00 87.50 362 VAL A O 1
ATOM 2708 N N . THR A 1 363 ? -23.710 6.332 36.618 1.00 89.25 363 THR A N 1
ATOM 2709 C CA . THR A 1 363 ? -24.182 6.266 38.008 1.00 89.25 363 THR A CA 1
ATOM 2710 C C . THR A 1 363 ? -24.183 4.826 38.509 1.00 89.25 363 THR A C 1
ATOM 2712 O O . THR A 1 363 ? -24.793 3.958 37.893 1.00 89.25 363 THR A O 1
ATOM 2715 N N . ALA A 1 364 ? -23.512 4.557 39.627 1.00 88.75 364 ALA A N 1
ATOM 2716 C CA . ALA A 1 364 ? -23.569 3.266 40.299 1.00 88.75 364 ALA A CA 1
ATOM 2717 C C . ALA A 1 364 ? -24.710 3.261 41.316 1.00 88.75 364 ALA A C 1
ATOM 2719 O O . ALA A 1 364 ? -24.853 4.176 42.129 1.00 88.75 364 ALA A O 1
ATOM 2720 N N . THR A 1 365 ? -25.532 2.219 41.252 1.00 88.12 365 THR A N 1
ATOM 2721 C CA . THR A 1 365 ? -26.720 2.046 42.088 1.00 88.12 365 THR A CA 1
ATOM 2722 C C . THR A 1 365 ? -26.752 0.641 42.676 1.00 88.12 365 THR A C 1
ATOM 2724 O O . THR A 1 365 ? -26.428 -0.318 41.981 1.00 88.12 365 THR A O 1
ATOM 2727 N N . ILE A 1 366 ? -27.150 0.498 43.939 1.00 85.69 366 ILE A N 1
ATOM 2728 C CA . ILE A 1 366 ? -27.436 -0.797 44.579 1.00 85.69 366 ILE A CA 1
ATOM 2729 C C . ILE A 1 366 ? -28.833 -0.725 45.173 1.00 85.69 366 ILE A C 1
ATOM 2731 O O . ILE A 1 366 ? -29.138 0.227 45.892 1.00 85.69 366 ILE A O 1
ATOM 2735 N N . ASP A 1 367 ? -29.674 -1.713 44.853 1.00 79.44 367 ASP A N 1
ATOM 2736 C CA . ASP A 1 367 ? -31.048 -1.837 45.359 1.00 79.44 367 ASP A CA 1
ATOM 2737 C C . ASP A 1 367 ? -31.874 -0.530 45.217 1.00 79.44 367 ASP A C 1
ATOM 2739 O O . ASP A 1 367 ? -32.740 -0.221 46.027 1.00 79.44 367 ASP A O 1
ATOM 2743 N N . GLY A 1 368 ? -31.601 0.256 44.163 1.00 79.31 368 GLY A N 1
ATOM 2744 C CA . GLY A 1 368 ? -32.272 1.532 43.865 1.00 79.31 368 GLY A CA 1
ATOM 2745 C C . GLY A 1 368 ? -31.627 2.783 44.479 1.00 79.31 368 GLY A C 1
ATOM 2746 O O . GLY A 1 368 ? -32.002 3.896 44.118 1.00 79.31 368 GLY A O 1
ATOM 2747 N N . THR A 1 369 ? -30.624 2.628 45.341 1.00 83.75 369 THR A N 1
ATOM 2748 C CA . THR A 1 369 ? -29.883 3.729 45.981 1.00 83.75 369 THR A CA 1
ATOM 2749 C C . THR A 1 369 ? -28.597 4.059 45.225 1.00 83.75 369 THR A C 1
ATOM 2751 O O . THR A 1 369 ? -27.802 3.165 44.930 1.00 83.75 369 THR A O 1
ATOM 2754 N N . THR A 1 370 ? -28.363 5.339 44.927 1.00 87.69 370 THR A N 1
ATOM 2755 C CA . THR A 1 370 ? -27.132 5.811 44.269 1.00 87.69 370 THR A CA 1
ATOM 2756 C C . THR A 1 370 ? -25.950 5.733 45.228 1.00 87.69 370 THR A C 1
ATOM 2758 O O . THR A 1 370 ? -25.912 6.451 46.222 1.00 87.69 370 THR A O 1
ATOM 2761 N N . THR A 1 371 ? -24.971 4.885 44.918 1.00 88.50 371 THR A N 1
ATOM 2762 C CA . THR A 1 371 ? -23.765 4.688 45.738 1.00 88.50 371 THR A CA 1
ATOM 2763 C C . THR A 1 371 ? -22.624 5.622 45.324 1.00 88.50 371 THR A C 1
ATOM 2765 O O . THR A 1 371 ? -21.829 6.055 46.161 1.00 88.50 371 THR A O 1
ATOM 2768 N N . GLY A 1 372 ? -22.562 5.997 44.043 1.00 89.38 372 GLY A N 1
ATOM 2769 C CA . GLY A 1 372 ? -21.582 6.946 43.520 1.00 89.38 372 GLY A CA 1
ATOM 2770 C C . GLY A 1 372 ? -21.603 7.067 42.000 1.00 89.38 372 GLY A C 1
ATOM 2771 O O . GLY A 1 372 ? -22.507 6.567 41.329 1.00 89.38 372 GLY A O 1
ATOM 2772 N N . ARG A 1 373 ? -20.584 7.727 41.447 1.00 91.38 373 ARG A N 1
ATOM 2773 C CA . ARG A 1 373 ? -20.316 7.789 40.004 1.00 91.38 373 ARG A CA 1
ATOM 2774 C C . ARG A 1 373 ? -19.052 7.010 39.663 1.00 91.38 373 ARG A C 1
ATOM 2776 O O . ARG A 1 373 ? -18.092 7.011 40.426 1.00 91.38 373 ARG A O 1
ATOM 2783 N N . VAL A 1 374 ? -19.056 6.365 38.507 1.00 89.50 374 VAL A N 1
ATOM 2784 C CA . VAL A 1 374 ? -17.975 5.521 37.994 1.00 89.50 374 VAL A CA 1
ATOM 2785 C C . VAL A 1 374 ? -17.657 6.001 36.588 1.00 89.50 374 VAL A C 1
ATOM 2787 O O . VAL A 1 374 ? -18.526 5.987 35.723 1.00 89.50 374 VAL A O 1
ATOM 2790 N N . LEU A 1 375 ? -16.430 6.447 36.355 1.00 88.25 375 LEU A N 1
ATOM 2791 C CA . LEU A 1 375 ? -15.938 6.775 35.027 1.00 88.25 375 LEU A CA 1
ATOM 2792 C C . LEU A 1 375 ? -15.586 5.470 34.324 1.00 88.25 375 LEU A C 1
ATOM 2794 O O . LEU A 1 375 ? -14.696 4.743 34.768 1.00 88.25 375 LEU A O 1
ATOM 2798 N N . VAL A 1 376 ? -16.296 5.171 33.243 1.00 85.19 376 VAL A N 1
ATOM 2799 C CA . VAL A 1 376 ? -16.105 3.960 32.449 1.00 85.19 376 VAL A CA 1
ATOM 2800 C C . VAL A 1 376 ? -15.485 4.345 31.116 1.00 85.19 376 VAL A C 1
ATOM 2802 O O . VAL A 1 376 ? -15.954 5.261 30.442 1.00 85.19 376 VAL A O 1
ATOM 2805 N N . SER A 1 377 ? -14.445 3.624 30.714 1.00 83.12 377 SER A N 1
ATOM 2806 C CA . SER A 1 377 ? -13.832 3.750 29.392 1.00 83.12 377 SER A CA 1
ATOM 2807 C C . SER A 1 377 ? -13.667 2.383 28.742 1.00 83.12 377 SER A C 1
ATOM 2809 O O . SER A 1 377 ? -13.887 1.340 29.360 1.00 83.12 377 SER A O 1
ATOM 2811 N N . TRP A 1 378 ? -13.312 2.359 27.460 1.00 83.88 378 TRP A N 1
ATOM 2812 C CA . TRP A 1 378 ? -12.778 1.135 26.862 1.00 83.88 378 TRP A CA 1
ATOM 2813 C C . TRP A 1 378 ? -11.379 0.836 27.405 1.00 83.88 378 TRP A C 1
ATOM 2815 O O . TRP A 1 378 ? -10.584 1.755 27.608 1.00 83.88 378 TRP A O 1
ATOM 2825 N N . GLU A 1 379 ? -11.097 -0.448 27.610 1.00 85.81 379 GLU A N 1
ATOM 2826 C CA . GLU A 1 379 ? -9.757 -0.964 27.879 1.00 85.81 379 GLU A CA 1
ATOM 2827 C C . GLU A 1 379 ? -8.838 -0.621 26.708 1.00 85.81 379 GLU A C 1
ATOM 2829 O O . GLU A 1 379 ? -9.271 -0.663 25.555 1.00 85.81 379 GLU A O 1
ATOM 2834 N N . LEU A 1 380 ? -7.576 -0.296 26.972 1.00 86.44 380 LEU A N 1
ATOM 2835 C CA . LEU A 1 380 ? -6.589 -0.169 25.907 1.00 86.44 380 LEU A CA 1
ATOM 2836 C C . LEU A 1 380 ? -6.296 -1.530 25.283 1.00 86.44 380 LEU A C 1
ATOM 2838 O O . LEU A 1 380 ? -6.195 -2.549 25.961 1.00 86.44 380 LEU A O 1
ATOM 2842 N N . ASP A 1 381 ? -6.127 -1.538 23.970 1.00 88.25 381 ASP A N 1
ATOM 2843 C CA . ASP A 1 381 ? -5.592 -2.699 23.288 1.00 88.25 381 ASP A CA 1
ATOM 2844 C C . ASP A 1 381 ? -4.145 -2.949 23.759 1.00 88.25 381 ASP A C 1
ATOM 2846 O O . ASP A 1 381 ? -3.365 -1.993 23.866 1.00 88.25 381 ASP A O 1
ATOM 2850 N N . PRO A 1 382 ? -3.745 -4.209 24.002 1.00 88.62 382 PRO A N 1
ATOM 2851 C CA . PRO A 1 382 ? -2.394 -4.542 24.451 1.00 88.62 382 PRO A CA 1
ATOM 2852 C C . PRO A 1 382 ? -1.267 -4.011 23.551 1.00 88.62 382 PRO A C 1
ATOM 2854 O O . PRO A 1 382 ? -0.138 -3.840 24.014 1.00 88.62 382 PRO A O 1
ATOM 2857 N N . LEU A 1 383 ? -1.542 -3.757 22.266 1.00 91.25 383 LEU A N 1
ATOM 2858 C CA . LEU A 1 383 ? -0.577 -3.210 21.313 1.00 91.25 383 LEU A CA 1
ATOM 2859 C C . LEU A 1 383 ? -0.613 -1.682 21.193 1.00 91.25 383 LEU A C 1
ATOM 2861 O O . LEU A 1 383 ? 0.227 -1.139 20.475 1.00 91.25 383 LEU A O 1
ATOM 2865 N N . ALA A 1 384 ? -1.507 -0.970 21.888 1.00 91.25 384 ALA A N 1
ATOM 2866 C CA . ALA A 1 384 ? -1.628 0.488 21.789 1.00 91.25 384 ALA A CA 1
ATOM 2867 C C . ALA A 1 384 ? -0.295 1.205 22.077 1.00 91.25 384 ALA A C 1
ATOM 2869 O O . ALA A 1 384 ? 0.180 1.996 21.261 1.00 91.25 384 ALA A O 1
ATOM 2870 N N . ASP A 1 385 ? 0.365 0.856 23.184 1.00 90.69 385 ASP A N 1
ATOM 2871 C CA . ASP A 1 385 ? 1.674 1.405 23.564 1.00 90.69 385 ASP A CA 1
ATOM 2872 C C . ASP A 1 385 ? 2.764 1.057 22.532 1.00 90.69 385 ASP A C 1
ATOM 2874 O O . ASP A 1 385 ? 3.599 1.884 22.170 1.00 90.69 385 ASP A O 1
ATOM 2878 N N . ALA A 1 386 ? 2.734 -0.157 21.974 1.00 92.62 386 ALA A N 1
ATOM 2879 C CA . ALA A 1 386 ? 3.695 -0.567 20.955 1.00 92.62 386 ALA A CA 1
ATOM 2880 C C . ALA A 1 386 ? 3.496 0.162 19.615 1.00 92.62 386 ALA A C 1
ATOM 2882 O O . ALA A 1 386 ? 4.474 0.440 18.923 1.00 92.62 386 ALA A O 1
ATOM 2883 N N . VAL A 1 387 ? 2.253 0.484 19.254 1.00 94.88 387 VAL A N 1
ATOM 2884 C CA . VAL A 1 387 ? 1.896 1.285 18.074 1.00 94.88 387 VAL A CA 1
ATOM 2885 C C . VAL A 1 387 ? 2.390 2.720 18.232 1.00 94.88 387 VAL A C 1
ATOM 2887 O O . VAL A 1 387 ? 3.045 3.234 17.327 1.00 94.88 387 VAL A O 1
ATOM 2890 N N . LEU A 1 388 ? 2.180 3.335 19.398 1.00 93.75 388 LEU A N 1
ATOM 2891 C CA . LEU A 1 388 ? 2.718 4.665 19.698 1.00 93.75 388 LEU A CA 1
ATOM 2892 C C . LEU A 1 388 ? 4.252 4.677 19.686 1.00 93.75 388 LEU A C 1
ATOM 2894 O O . LEU A 1 388 ? 4.865 5.542 19.060 1.00 93.75 388 LEU A O 1
ATOM 2898 N N . ARG A 1 389 ? 4.892 3.670 20.293 1.00 93.69 389 ARG A N 1
ATOM 2899 C CA . ARG A 1 389 ? 6.353 3.511 20.240 1.00 93.69 389 ARG A CA 1
ATOM 2900 C C . ARG A 1 389 ? 6.864 3.311 18.813 1.00 93.69 389 ARG A C 1
ATOM 2902 O O . ARG A 1 389 ? 7.903 3.869 18.476 1.00 93.69 389 ARG A O 1
ATOM 2909 N N . ALA A 1 390 ? 6.155 2.562 17.968 1.00 95.56 390 ALA A N 1
ATOM 2910 C CA . ALA A 1 390 ? 6.514 2.399 16.559 1.00 95.56 390 ALA A CA 1
ATOM 2911 C C . ALA A 1 390 ? 6.407 3.722 15.782 1.00 95.56 390 ALA A C 1
ATOM 2913 O O . ALA A 1 390 ? 7.276 4.012 14.962 1.00 95.56 390 ALA A O 1
ATOM 2914 N N . ALA A 1 391 ? 5.396 4.550 16.069 1.00 96.31 391 ALA A N 1
ATOM 2915 C CA . ALA A 1 391 ? 5.281 5.889 15.493 1.00 96.31 391 ALA A CA 1
ATOM 2916 C C . ALA A 1 391 ? 6.453 6.800 15.906 1.00 96.31 391 ALA A C 1
ATOM 2918 O O . ALA A 1 391 ? 7.081 7.417 15.043 1.00 96.31 391 ALA A O 1
ATOM 2919 N N . HIS A 1 392 ? 6.814 6.801 17.193 1.00 93.69 392 HIS A N 1
ATOM 2920 C CA . HIS A 1 392 ? 7.981 7.528 17.714 1.00 93.69 392 HIS A CA 1
ATOM 2921 C C . HIS A 1 392 ? 9.301 7.040 17.111 1.00 93.69 392 HIS A C 1
ATOM 2923 O O . HIS A 1 392 ? 10.105 7.839 16.642 1.00 93.69 392 HIS A O 1
ATOM 2929 N N . GLN A 1 393 ? 9.516 5.724 17.034 1.00 93.62 393 GLN A N 1
ATOM 2930 C CA . GLN A 1 393 ? 10.691 5.137 16.371 1.00 93.62 393 GLN A CA 1
ATOM 2931 C C . GLN A 1 393 ? 10.750 5.485 14.879 1.00 93.62 393 GLN A C 1
ATOM 2933 O O . GLN A 1 393 ? 11.831 5.571 14.293 1.00 93.62 393 GLN A O 1
ATOM 2938 N N . ALA A 1 394 ? 9.591 5.719 14.262 1.00 96.06 394 ALA A N 1
ATOM 2939 C CA . ALA A 1 394 ? 9.484 6.231 12.909 1.00 96.06 394 ALA A CA 1
ATOM 2940 C C . ALA A 1 394 ? 9.648 7.756 12.801 1.00 96.06 394 ALA A C 1
ATOM 2942 O O . ALA A 1 394 ? 9.503 8.281 11.694 1.00 96.06 394 ALA A O 1
ATOM 2943 N N . ASN A 1 395 ? 10.012 8.453 13.883 1.00 95.50 395 ASN A N 1
ATOM 2944 C CA . ASN A 1 395 ? 10.142 9.911 13.966 1.00 95.50 395 ASN A CA 1
ATOM 2945 C C . ASN A 1 395 ? 8.897 10.632 13.425 1.00 95.50 395 ASN A C 1
ATOM 2947 O O . ASN A 1 395 ? 9.015 11.567 12.632 1.00 95.50 395 ASN A O 1
ATOM 2951 N N . LEU A 1 396 ? 7.709 10.128 13.764 1.00 97.38 396 LEU A N 1
ATOM 2952 C CA . LEU A 1 396 ? 6.445 10.766 13.416 1.00 97.38 396 LEU A CA 1
ATOM 2953 C C . LEU A 1 396 ? 6.005 11.697 14.534 1.00 97.38 396 LEU A C 1
ATOM 2955 O O . LEU A 1 396 ? 6.103 11.323 15.697 1.00 97.38 396 LEU A O 1
ATOM 2959 N N . ARG A 1 397 ? 5.430 12.843 14.164 1.00 96.69 397 ARG A N 1
ATOM 2960 C CA . ARG A 1 397 ? 4.607 13.631 15.084 1.00 96.69 397 ARG A CA 1
ATOM 2961 C C . ARG A 1 397 ? 3.333 12.843 15.385 1.00 96.69 397 ARG A C 1
ATOM 2963 O O . ARG A 1 397 ? 2.589 12.514 14.457 1.00 96.69 397 ARG A O 1
ATOM 2970 N N . VAL A 1 398 ? 3.094 12.522 16.651 1.00 96.12 398 VAL A N 1
ATOM 2971 C CA . VAL A 1 398 ? 1.948 11.730 17.109 1.00 96.12 398 VAL A CA 1
ATOM 2972 C C . VAL A 1 398 ? 0.862 12.654 17.647 1.00 96.12 398 VAL A C 1
ATOM 2974 O O . VAL A 1 398 ? 1.004 13.230 18.725 1.00 96.12 398 VAL A O 1
ATOM 2977 N N . VAL A 1 399 ? -0.239 12.765 16.903 1.00 94.88 399 VAL A N 1
ATOM 2978 C CA . VAL A 1 399 ? -1.400 13.584 17.273 1.00 94.88 399 VAL A CA 1
ATOM 2979 C C . VAL A 1 399 ? -2.563 12.678 17.669 1.00 94.88 399 VAL A C 1
ATOM 2981 O O . VAL A 1 399 ? -3.013 11.860 16.864 1.00 94.88 399 VAL A O 1
ATOM 2984 N N . LEU A 1 400 ? -3.073 12.818 18.893 1.00 91.69 400 LEU A N 1
ATOM 2985 C CA . LEU A 1 400 ? -4.280 12.129 19.357 1.00 91.69 400 LEU A CA 1
ATOM 2986 C C . LEU A 1 400 ? -5.484 13.076 19.276 1.00 91.69 400 LEU A C 1
ATOM 2988 O O . LEU A 1 400 ? -5.454 14.181 19.813 1.00 91.69 400 LEU A O 1
ATOM 2992 N N . VAL A 1 401 ? -6.554 12.639 18.616 1.00 88.69 401 VAL A N 1
ATOM 2993 C CA . VAL A 1 401 ? -7.815 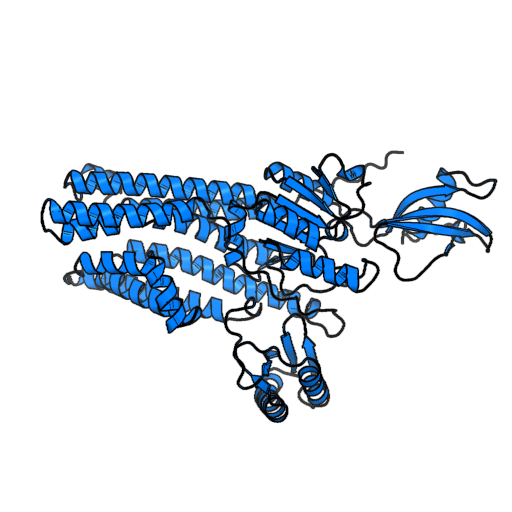13.393 18.517 1.00 88.69 401 VAL A CA 1
ATOM 2994 C C . VAL A 1 401 ? -8.763 12.999 19.651 1.00 88.69 401 VAL A C 1
ATOM 2996 O O . VAL A 1 401 ? -8.874 11.823 19.967 1.00 88.69 401 VAL A O 1
ATOM 2999 N N . GLY A 1 402 ? -9.499 13.941 20.233 1.00 79.12 402 GLY A N 1
ATOM 3000 C CA . GLY A 1 402 ? -10.505 13.673 21.263 1.00 79.12 402 GLY A CA 1
ATOM 3001 C C . GLY A 1 402 ? -9.998 13.888 22.690 1.00 79.12 402 GLY A C 1
ATOM 3002 O O . GLY A 1 402 ? -9.360 14.900 22.960 1.00 79.12 402 GLY A O 1
ATOM 3003 N N . ASP A 1 403 ? -10.360 12.976 23.607 1.00 65.94 403 ASP A N 1
ATOM 3004 C CA . ASP A 1 403 ? -10.140 13.101 25.061 1.00 65.94 403 ASP A CA 1
ATOM 3005 C C . ASP A 1 403 ? -8.638 13.258 25.391 1.00 65.94 403 ASP A C 1
ATOM 3007 O O . ASP A 1 403 ? -7.887 12.281 25.279 1.00 65.94 403 ASP A O 1
ATOM 3011 N N . PRO A 1 404 ? -8.184 14.472 25.762 1.00 56.34 404 PRO A N 1
ATOM 3012 C CA . PRO A 1 404 ? -6.768 14.774 25.957 1.00 56.34 404 PRO A CA 1
ATOM 3013 C C . PRO A 1 404 ? -6.214 14.150 27.240 1.00 56.34 404 PRO A C 1
ATOM 3015 O O . PRO A 1 404 ? -5.006 13.937 27.363 1.00 56.34 404 PRO A O 1
ATOM 3018 N N . ASP A 1 405 ? -7.087 13.797 28.182 1.00 59.41 405 ASP A N 1
ATOM 3019 C CA . ASP A 1 405 ? -6.686 13.203 29.439 1.00 59.41 405 ASP A CA 1
ATOM 3020 C C . ASP A 1 405 ? -6.584 11.693 29.246 1.00 59.41 405 ASP A C 1
ATOM 3022 O O . ASP A 1 405 ? -7.494 10.955 29.599 1.00 59.41 405 ASP A O 1
ATOM 3026 N N . ARG A 1 406 ? -5.469 11.190 28.710 1.00 68.31 406 ARG A N 1
ATOM 3027 C CA . ARG A 1 406 ? -5.076 9.774 28.846 1.00 68.31 406 ARG A CA 1
ATOM 3028 C C . ARG A 1 406 ? -3.666 9.674 29.423 1.00 68.31 406 ARG A C 1
ATOM 3030 O O . ARG A 1 406 ? -2.709 9.575 28.658 1.00 68.31 406 ARG A O 1
ATOM 3037 N N . PRO A 1 407 ? -3.514 9.663 30.762 1.00 66.62 407 PRO A N 1
ATOM 3038 C CA . PRO A 1 407 ? -2.198 9.710 31.403 1.00 66.62 407 PRO A CA 1
ATOM 3039 C C . PRO A 1 407 ? -1.317 8.515 31.019 1.00 66.62 407 PRO A C 1
ATOM 3041 O O . PRO A 1 407 ? -0.110 8.667 30.882 1.00 66.62 407 PRO A O 1
ATOM 3044 N N . GLU A 1 408 ? -1.925 7.353 30.767 1.00 71.12 408 GLU A N 1
ATOM 3045 C CA . GLU A 1 408 ? -1.237 6.131 30.330 1.00 71.12 408 GLU A CA 1
ATOM 3046 C C . GLU A 1 408 ? -0.538 6.282 28.971 1.00 71.12 408 GLU A C 1
ATOM 3048 O O . GLU A 1 408 ? 0.466 5.623 28.723 1.00 71.12 408 GLU A O 1
ATOM 3053 N N . LEU A 1 409 ? -1.053 7.154 28.096 1.00 75.38 409 LEU A N 1
ATOM 3054 C CA . LEU A 1 409 ? -0.521 7.381 26.749 1.00 75.38 409 LEU A CA 1
ATOM 3055 C C . LEU A 1 409 ? 0.182 8.738 26.606 1.00 75.38 409 LEU A C 1
ATOM 3057 O O . LEU A 1 409 ? 0.884 8.952 25.621 1.00 75.38 409 LEU A O 1
ATOM 3061 N N . ALA A 1 410 ? 0.018 9.640 27.579 1.00 77.50 410 ALA A N 1
ATOM 3062 C CA . ALA A 1 410 ? 0.477 11.027 27.511 1.00 77.50 410 ALA A CA 1
ATOM 3063 C C . ALA A 1 410 ? 1.981 11.157 27.226 1.00 77.50 410 ALA A C 1
ATOM 3065 O O . ALA A 1 410 ? 2.390 12.067 26.518 1.00 77.50 410 ALA A O 1
ATOM 3066 N N . ALA A 1 411 ? 2.804 10.223 27.715 1.00 81.94 411 ALA A N 1
ATOM 3067 C CA . ALA A 1 411 ? 4.251 10.240 27.489 1.00 81.94 411 ALA A CA 1
ATOM 3068 C C . ALA A 1 411 ? 4.670 9.959 26.031 1.00 81.94 411 ALA A C 1
ATOM 3070 O O . ALA A 1 411 ? 5.820 10.203 25.674 1.00 81.94 411 ALA A O 1
ATOM 3071 N N . LEU A 1 412 ? 3.772 9.414 25.202 1.00 83.50 412 LEU A N 1
ATOM 3072 C CA . LEU A 1 412 ? 4.033 9.048 23.805 1.00 83.50 412 LEU A CA 1
ATOM 3073 C C . LEU A 1 412 ? 3.177 9.843 22.809 1.00 83.50 412 LEU A C 1
ATOM 3075 O O . LEU A 1 412 ? 3.173 9.534 21.617 1.00 83.50 412 LEU A O 1
ATOM 3079 N N . ILE A 1 413 ? 2.448 10.851 23.280 1.00 88.19 413 ILE A N 1
ATOM 3080 C CA . ILE A 1 413 ? 1.633 11.740 22.454 1.00 88.19 413 ILE A CA 1
ATOM 3081 C C . ILE A 1 413 ? 2.328 13.100 22.424 1.00 88.19 413 ILE A C 1
ATOM 3083 O O . ILE A 1 413 ? 2.603 13.669 23.476 1.00 88.19 413 ILE A O 1
ATOM 3087 N N . ASP A 1 414 ? 2.595 13.624 21.229 1.00 89.62 414 ASP A N 1
ATOM 3088 C CA . ASP A 1 414 ? 3.200 14.954 21.083 1.00 89.62 414 ASP A CA 1
ATOM 3089 C C . ASP A 1 414 ? 2.145 16.057 21.215 1.00 89.62 414 ASP A C 1
ATOM 3091 O O . ASP A 1 414 ? 2.418 17.141 21.726 1.00 89.62 414 ASP A O 1
ATOM 3095 N N . GLU A 1 415 ? 0.926 15.780 20.745 1.00 90.00 415 GLU A N 1
ATOM 3096 C CA . GLU A 1 415 ? -0.191 16.717 20.764 1.00 90.00 415 GLU A CA 1
ATOM 3097 C C . GLU A 1 415 ? -1.522 15.983 20.946 1.00 90.00 415 GLU A C 1
ATOM 3099 O O . GLU A 1 415 ? -1.815 15.014 20.243 1.00 90.00 415 GLU A O 1
ATOM 3104 N N . ALA A 1 416 ? -2.356 16.479 21.858 1.00 87.75 416 ALA A N 1
ATOM 3105 C CA . ALA A 1 416 ? -3.747 16.071 21.983 1.00 87.75 416 ALA A CA 1
ATOM 3106 C C . ALA A 1 416 ? -4.657 17.234 21.575 1.00 87.75 416 ALA A C 1
ATOM 3108 O O . ALA A 1 416 ? -4.455 18.367 22.013 1.00 87.75 416 ALA A O 1
ATOM 3109 N N . THR A 1 417 ? -5.654 16.967 20.733 1.00 87.62 417 THR A N 1
ATOM 3110 C CA . THR A 1 417 ? -6.555 17.996 20.200 1.00 87.62 417 THR A CA 1
ATOM 3111 C C . THR A 1 417 ? -8.015 17.622 20.402 1.00 87.62 417 THR A C 1
ATOM 3113 O O . THR A 1 417 ? -8.414 16.490 20.148 1.00 87.62 417 THR A O 1
ATOM 3116 N N . SER A 1 418 ? -8.827 18.591 20.823 1.00 85.25 418 SER A N 1
ATOM 3117 C CA . SER A 1 418 ? -10.280 18.446 20.956 1.00 85.25 418 SER A CA 1
ATOM 3118 C C . SER A 1 418 ? -11.042 18.705 19.651 1.00 85.25 418 SER A C 1
ATOM 3120 O O . SER A 1 418 ? -12.263 18.543 19.622 1.00 85.25 418 SER A O 1
ATOM 3122 N N . HIS A 1 419 ? -10.348 19.116 18.583 1.00 87.44 419 HIS A N 1
ATOM 3123 C CA . HIS A 1 419 ? -10.944 19.271 17.258 1.00 87.44 419 HIS A CA 1
ATOM 3124 C C . HIS A 1 419 ? -11.431 17.930 16.709 1.00 87.44 419 HIS A C 1
ATOM 3126 O O . HIS A 1 419 ? -11.018 16.859 17.149 1.00 87.44 419 HIS A O 1
ATOM 3132 N N . SER A 1 420 ? -12.323 17.992 15.728 1.00 89.00 420 SER A N 1
ATOM 3133 C CA . SER A 1 420 ? -12.781 16.801 15.019 1.00 89.00 420 SER A CA 1
ATOM 3134 C C . SER A 1 420 ? -11.642 16.156 14.209 1.00 89.00 420 SER A C 1
ATOM 3136 O O . SER A 1 420 ? -10.672 16.826 13.838 1.00 89.00 420 SER A O 1
ATOM 3138 N N . LEU A 1 421 ? -11.737 14.856 13.894 1.00 90.56 421 LEU A N 1
ATOM 3139 C CA . LEU A 1 421 ? -10.665 14.174 13.152 1.00 90.56 421 LEU A CA 1
ATOM 3140 C C . LEU A 1 421 ? -10.494 14.802 11.767 1.00 90.56 421 LEU A C 1
ATOM 3142 O O . LEU A 1 421 ? -9.370 14.944 11.280 1.00 90.56 421 LEU A O 1
ATOM 3146 N N . ALA A 1 422 ? -11.604 15.192 11.138 1.00 90.69 422 ALA A N 1
ATOM 3147 C CA . ALA A 1 422 ? -11.559 15.883 9.864 1.00 90.69 422 ALA A CA 1
ATOM 3148 C C . ALA A 1 422 ? -10.818 17.220 9.979 1.00 90.69 422 ALA A C 1
ATOM 3150 O O . ALA A 1 422 ? -9.906 17.454 9.189 1.00 90.69 422 ALA A O 1
ATOM 3151 N N . GLU A 1 423 ? -11.155 18.079 10.941 1.00 92.12 423 GLU A N 1
ATOM 3152 C CA . GLU A 1 423 ? -10.505 19.388 11.112 1.00 92.12 423 GLU A CA 1
ATOM 3153 C C . GLU A 1 423 ? -9.004 19.262 11.384 1.00 92.12 423 GLU A C 1
ATOM 3155 O O . GLU A 1 423 ? -8.213 19.951 10.740 1.00 92.12 423 GLU A O 1
ATOM 3160 N N . THR A 1 424 ? -8.592 18.341 12.257 1.00 94.44 424 THR A N 1
ATOM 3161 C CA . THR A 1 424 ? -7.173 18.111 12.565 1.00 94.44 424 THR A CA 1
ATOM 3162 C C . THR A 1 424 ? -6.385 17.692 11.329 1.00 94.44 424 THR A C 1
ATOM 3164 O O . THR A 1 424 ? -5.308 18.228 11.069 1.00 94.44 424 THR A O 1
ATOM 3167 N N . VAL A 1 425 ? -6.925 16.767 10.528 1.00 94.12 425 VAL A N 1
ATOM 3168 C CA . VAL A 1 425 ? -6.286 16.343 9.274 1.00 94.12 425 VAL A CA 1
ATOM 3169 C C . VAL A 1 425 ? -6.175 17.514 8.300 1.00 94.12 425 VAL A C 1
ATOM 3171 O O . VAL A 1 425 ? -5.118 17.688 7.699 1.00 94.12 425 VAL A O 1
ATOM 3174 N N . HIS A 1 426 ? -7.222 18.334 8.165 1.00 91.88 426 HIS A N 1
ATOM 3175 C CA . HIS A 1 426 ? -7.186 19.510 7.291 1.00 91.88 426 HIS A CA 1
ATOM 3176 C C . HIS A 1 426 ? -6.126 20.517 7.737 1.00 91.88 426 HIS A C 1
ATOM 3178 O O . HIS A 1 426 ? -5.337 20.950 6.904 1.00 91.88 426 HIS A O 1
ATOM 3184 N N . HIS A 1 427 ? -6.068 20.838 9.029 1.00 93.19 427 HIS A N 1
ATOM 3185 C CA . HIS A 1 427 ? -5.102 21.789 9.573 1.00 93.19 427 HIS A CA 1
ATOM 3186 C C . HIS A 1 427 ? -3.658 21.323 9.346 1.00 93.19 427 HIS A C 1
ATOM 3188 O O . HIS A 1 427 ? -2.858 22.045 8.758 1.00 93.19 427 HIS A O 1
ATOM 3194 N N . LEU A 1 428 ? -3.350 20.069 9.694 1.00 94.44 428 LEU A N 1
ATOM 3195 C CA . LEU A 1 428 ? -2.021 19.493 9.476 1.00 94.44 428 LEU A CA 1
ATOM 3196 C C . LEU A 1 428 ? -1.652 19.448 7.989 1.00 94.44 428 LEU A C 1
ATOM 3198 O O . LEU A 1 428 ? -0.512 19.717 7.608 1.00 94.44 428 LEU A O 1
ATOM 3202 N N . GLN A 1 429 ? -2.611 19.110 7.125 1.00 92.81 429 GLN A N 1
ATOM 3203 C CA . GLN A 1 429 ? -2.379 19.131 5.689 1.00 92.81 429 GLN A CA 1
ATOM 3204 C C . GLN A 1 429 ? -2.113 20.550 5.188 1.00 92.81 429 GLN A C 1
ATOM 3206 O O . GLN A 1 429 ? -1.178 20.728 4.407 1.00 92.81 429 GLN A O 1
ATOM 3211 N N . ASP A 1 430 ? -2.880 21.549 5.612 1.00 92.12 430 ASP A N 1
ATOM 3212 C CA . ASP A 1 430 ? -2.665 22.943 5.218 1.00 92.12 430 ASP A CA 1
ATOM 3213 C C . ASP A 1 430 ? -1.277 23.448 5.686 1.00 92.12 430 ASP A C 1
ATOM 3215 O O . ASP A 1 430 ? -0.606 24.139 4.921 1.00 92.12 430 ASP A O 1
ATOM 3219 N N . ASP A 1 431 ? -0.756 22.926 6.804 1.00 92.62 431 ASP A N 1
ATOM 3220 C CA . ASP A 1 431 ? 0.629 23.106 7.291 1.00 92.62 431 ASP A CA 1
ATOM 3221 C C . ASP A 1 431 ? 1.695 22.271 6.541 1.00 92.62 431 ASP A C 1
ATOM 3223 O O . ASP A 1 431 ? 2.854 22.173 6.947 1.00 92.62 431 ASP A O 1
ATOM 3227 N N . HIS A 1 432 ? 1.335 21.672 5.404 1.00 90.88 432 HIS A N 1
ATOM 3228 C CA . HIS A 1 432 ? 2.209 20.859 4.546 1.00 90.88 432 HIS A CA 1
ATOM 3229 C C . HIS A 1 432 ? 2.714 19.533 5.142 1.00 90.88 432 HIS A C 1
ATOM 3231 O O . HIS A 1 432 ? 3.627 18.922 4.569 1.00 90.88 432 HIS A O 1
ATOM 3237 N N . HIS A 1 433 ? 2.080 19.025 6.200 1.00 93.88 433 HIS A N 1
ATOM 3238 C CA . HIS A 1 433 ? 2.331 17.668 6.685 1.00 93.88 433 HIS A CA 1
ATOM 3239 C C . HIS A 1 433 ? 1.745 16.606 5.748 1.00 93.88 433 HIS A C 1
ATOM 3241 O O . HIS A 1 433 ? 0.753 16.839 5.045 1.00 93.88 433 HIS A O 1
ATOM 3247 N N . VAL A 1 434 ? 2.377 15.428 5.741 1.00 94.75 434 VAL A N 1
ATOM 3248 C CA . VAL A 1 434 ? 1.865 14.229 5.060 1.00 94.75 434 VAL A CA 1
ATOM 3249 C C . VAL A 1 434 ? 1.311 13.301 6.128 1.00 94.75 434 VAL A C 1
ATOM 3251 O O . VAL A 1 434 ? 2.066 12.729 6.919 1.00 94.75 434 VAL A O 1
ATOM 3254 N N . VAL A 1 435 ? -0.013 13.168 6.143 1.00 96.06 435 VAL A N 1
ATOM 3255 C CA . VAL A 1 435 ? -0.752 12.639 7.289 1.00 96.06 435 VAL A CA 1
ATOM 3256 C C . VAL A 1 435 ? -1.183 11.190 7.056 1.00 96.06 435 VAL A C 1
ATOM 3258 O O . VAL A 1 435 ? -1.949 10.894 6.134 1.00 96.06 435 VAL A O 1
ATOM 3261 N N . LEU A 1 436 ? -0.732 10.292 7.935 1.00 97.44 436 LEU A N 1
ATOM 3262 C CA . LEU A 1 436 ? -1.278 8.944 8.098 1.00 97.44 436 LEU A CA 1
ATOM 3263 C C . LEU A 1 436 ? -2.341 8.975 9.200 1.00 97.44 436 LEU A C 1
ATOM 3265 O O . LEU A 1 436 ? -2.038 9.338 10.331 1.00 97.44 436 LEU A O 1
ATOM 3269 N N . THR A 1 437 ? -3.573 8.570 8.905 1.00 96.81 437 THR A N 1
ATOM 3270 C CA . THR A 1 437 ? -4.615 8.433 9.936 1.00 96.81 437 THR A CA 1
ATOM 3271 C C . THR A 1 437 ? -4.835 6.977 10.308 1.00 96.81 437 THR A C 1
ATOM 3273 O O . THR A 1 437 ? -4.860 6.104 9.438 1.00 96.81 437 THR A O 1
ATOM 3276 N N . ILE A 1 438 ? -5.029 6.721 11.603 1.00 96.00 438 ILE A N 1
ATOM 3277 C CA . ILE A 1 438 ? -5.422 5.412 12.126 1.00 96.00 438 ILE A CA 1
ATOM 3278 C C . ILE A 1 438 ? -6.677 5.600 12.966 1.00 96.00 438 ILE A C 1
ATOM 3280 O O . ILE A 1 438 ? -6.652 6.228 14.026 1.00 96.00 438 ILE A O 1
ATOM 3284 N N . ALA A 1 439 ? -7.788 5.056 12.483 1.00 92.50 439 ALA A N 1
ATOM 3285 C CA . ALA A 1 439 ? -9.065 5.149 13.170 1.00 92.50 439 ALA A CA 1
ATOM 3286 C C . ALA A 1 439 ? -9.851 3.847 13.039 1.00 92.50 439 ALA A C 1
ATOM 3288 O O . ALA A 1 439 ? -9.762 3.134 12.038 1.00 92.50 439 ALA A O 1
ATOM 3289 N N . CYS A 1 440 ? -10.668 3.564 14.046 1.00 88.81 440 CYS A N 1
ATOM 3290 C CA . CYS A 1 440 ? -11.755 2.614 13.922 1.00 88.81 440 CYS A CA 1
ATOM 3291 C C . CYS A 1 440 ? -13.034 3.450 13.821 1.00 88.81 440 CYS A C 1
ATOM 3293 O O . CYS A 1 440 ? -13.447 4.032 14.827 1.00 88.81 440 CYS A O 1
ATOM 3295 N N . PRO A 1 441 ? -13.659 3.579 12.638 1.00 78.06 441 PRO A N 1
ATOM 3296 C CA . PRO A 1 441 ? -14.968 4.209 12.531 1.00 78.06 441 PRO A CA 1
ATOM 3297 C C . PRO A 1 441 ? -15.996 3.284 13.210 1.00 78.06 441 PRO A C 1
ATOM 3299 O O . PRO A 1 441 ? -16.652 2.445 12.606 1.00 78.06 441 PRO A O 1
ATOM 3302 N N . THR A 1 442 ? -16.033 3.349 14.534 1.00 70.75 442 THR A N 1
ATOM 3303 C CA . THR A 1 442 ? -16.809 2.478 15.417 1.00 70.75 442 THR A CA 1
ATOM 3304 C C . THR A 1 442 ? -18.279 2.887 15.458 1.00 70.75 442 THR A C 1
ATOM 3306 O O . THR A 1 442 ? -18.629 4.023 15.147 1.00 70.75 442 THR A O 1
ATOM 3309 N N . GLY A 1 443 ? -19.135 1.986 15.953 1.00 53.03 443 GLY A N 1
ATOM 3310 C CA . GLY A 1 443 ? -20.429 2.347 16.546 1.00 53.03 443 GLY A CA 1
ATOM 3311 C C . GLY A 1 443 ? -20.321 2.966 17.953 1.00 53.03 443 GLY A C 1
ATOM 3312 O O . GLY A 1 443 ? -21.284 3.561 18.417 1.00 53.03 443 GLY A O 1
ATOM 3313 N N . HIS A 1 444 ? -19.152 2.871 18.602 1.00 53.00 444 HIS A N 1
ATOM 3314 C CA . HIS A 1 444 ? -18.850 3.363 19.958 1.00 53.00 444 HIS A CA 1
ATOM 3315 C C . HIS A 1 444 ? -18.647 4.880 20.069 1.00 53.00 444 HIS A C 1
ATOM 3317 O O . HIS A 1 444 ? -18.441 5.396 21.165 1.00 53.00 444 HIS A O 1
ATOM 3323 N N . THR A 1 445 ? -18.671 5.589 18.942 1.00 54.88 445 THR A N 1
ATOM 3324 C CA . THR A 1 445 ? -18.802 7.046 18.919 1.00 54.88 445 THR A CA 1
ATOM 3325 C C . THR A 1 445 ? -20.288 7.397 18.997 1.00 54.88 445 THR A C 1
ATOM 3327 O O . THR A 1 445 ? -21.092 6.954 18.162 1.00 54.88 445 THR A O 1
ATOM 3330 N N . SER A 1 446 ? -20.659 8.172 20.020 1.00 55.78 446 SER A N 1
ATOM 3331 C CA . SER A 1 446 ? -22.037 8.618 20.233 1.00 55.78 446 SER A CA 1
ATOM 3332 C C . SER A 1 446 ? -22.479 9.513 19.076 1.00 55.78 446 SER A C 1
ATOM 3334 O O . SER A 1 446 ? -21.872 10.549 18.796 1.00 55.78 446 SER A O 1
ATOM 3336 N N . GLY A 1 447 ? -23.550 9.114 18.393 1.00 66.88 447 GLY A N 1
ATOM 3337 C CA . GLY A 1 447 ? -24.149 9.885 17.305 1.00 66.88 447 GLY A CA 1
ATOM 3338 C C . GLY A 1 447 ? -23.577 9.649 15.897 1.00 66.88 447 GLY A C 1
ATOM 3339 O O . GLY A 1 447 ? -22.374 9.578 15.644 1.00 66.88 447 GLY A O 1
ATOM 3340 N N . ALA A 1 448 ? -24.486 9.614 14.918 1.00 71.62 448 ALA A N 1
ATOM 3341 C CA . ALA A 1 448 ? -24.166 9.425 13.500 1.00 71.62 448 ALA A CA 1
ATOM 3342 C C . ALA A 1 448 ? -23.225 10.505 12.925 1.00 71.62 448 ALA A C 1
ATOM 3344 O O . ALA A 1 448 ? -22.443 10.221 12.019 1.00 71.62 448 ALA A O 1
ATOM 3345 N N . LYS A 1 449 ? -23.273 11.732 13.466 1.00 74.88 449 LYS A N 1
ATOM 3346 C CA . LYS A 1 449 ? -22.409 12.843 13.041 1.00 74.88 449 LYS A CA 1
ATOM 3347 C C . LYS A 1 449 ? -20.939 12.588 13.387 1.00 74.88 449 LYS A C 1
ATOM 3349 O O . LYS A 1 449 ? -20.094 12.776 12.522 1.00 74.88 449 LYS A O 1
ATOM 3354 N N . ALA A 1 450 ? -20.648 12.111 14.600 1.00 75.56 450 ALA A N 1
ATOM 3355 C CA . ALA A 1 450 ? -19.283 11.796 15.025 1.00 75.56 450 ALA A CA 1
ATOM 3356 C C . ALA A 1 450 ? -18.686 10.657 14.182 1.00 75.56 450 ALA A C 1
ATOM 3358 O O . ALA A 1 450 ? -17.565 10.761 13.698 1.00 75.56 450 ALA A O 1
ATOM 3359 N N . ARG A 1 451 ? -19.475 9.612 13.899 1.00 76.50 451 ARG A N 1
ATOM 3360 C CA . ARG A 1 451 ? -19.066 8.518 12.995 1.00 76.50 451 ARG A CA 1
ATOM 3361 C C . ARG A 1 451 ? -18.730 9.009 11.595 1.00 76.50 451 ARG A C 1
ATOM 3363 O O . ARG A 1 451 ? -17.733 8.587 11.013 1.00 76.50 451 ARG A O 1
ATOM 3370 N N . SER A 1 452 ? -19.579 9.882 11.056 1.00 79.31 452 SER A N 1
ATOM 3371 C CA . SER A 1 452 ? -19.367 10.478 9.739 1.00 79.31 452 SER A CA 1
ATOM 3372 C C . SER A 1 452 ? -18.108 11.339 9.712 1.00 79.31 452 SER A C 1
ATOM 3374 O O . SER A 1 452 ? -17.372 11.279 8.733 1.00 79.31 452 SER A O 1
ATOM 3376 N N . ASP A 1 453 ? -17.846 12.104 10.772 1.00 85.75 453 ASP A N 1
ATOM 3377 C CA . ASP A 1 453 ? -16.644 12.926 10.889 1.00 85.75 453 ASP A CA 1
ATOM 3378 C C . ASP A 1 453 ? -15.368 12.075 10.936 1.00 85.75 453 ASP A C 1
ATOM 3380 O O . ASP A 1 453 ? -14.450 12.299 10.149 1.00 85.75 453 ASP A O 1
ATOM 3384 N N . VAL A 1 454 ? -15.347 11.026 11.767 1.00 87.69 454 VAL A N 1
ATOM 3385 C CA . VAL A 1 454 ? -14.208 10.098 11.847 1.00 87.69 454 VAL A CA 1
ATOM 3386 C C . VAL A 1 454 ? -13.966 9.423 10.497 1.00 87.69 454 VAL A C 1
ATOM 3388 O O . VAL A 1 454 ? -12.833 9.367 10.023 1.00 87.69 454 VAL A O 1
ATOM 3391 N N . ALA A 1 455 ? -15.021 8.945 9.831 1.00 86.50 455 ALA A N 1
ATOM 3392 C CA . ALA A 1 455 ? -14.901 8.360 8.498 1.00 86.50 455 ALA A CA 1
ATOM 3393 C C . ALA A 1 455 ? -14.389 9.380 7.462 1.00 86.50 455 ALA A C 1
ATOM 3395 O O . ALA A 1 455 ? -13.558 9.040 6.619 1.00 86.50 455 ALA A O 1
ATOM 3396 N N . GLN A 1 456 ? -14.842 10.634 7.538 1.00 86.62 456 GLN A N 1
ATOM 3397 C CA . GLN A 1 456 ? -14.422 11.711 6.643 1.00 86.62 456 GLN A CA 1
ATOM 3398 C C . GLN A 1 456 ? -12.958 12.111 6.869 1.00 86.62 456 GLN A C 1
ATOM 3400 O O . GLN A 1 456 ? -12.208 12.216 5.898 1.00 86.62 456 GLN A O 1
ATOM 3405 N N . GLY A 1 457 ? -12.533 12.305 8.118 1.00 89.25 457 GLY A N 1
ATOM 3406 C CA . GLY A 1 457 ? -11.146 12.615 8.463 1.00 89.25 457 GLY A CA 1
ATOM 3407 C C . GLY A 1 457 ? -10.188 11.488 8.081 1.00 89.25 457 GLY A C 1
ATOM 3408 O O . GLY A 1 457 ? -9.152 11.744 7.468 1.00 89.25 457 GLY A O 1
ATOM 3409 N N . LEU A 1 458 ? -10.590 10.236 8.322 1.00 91.19 458 LEU A N 1
ATOM 3410 C CA . LEU A 1 458 ? -9.861 9.047 7.883 1.00 91.19 458 LEU A CA 1
ATOM 3411 C C . LEU A 1 458 ? -9.657 9.059 6.360 1.00 91.19 458 LEU A C 1
ATOM 3413 O O . LEU A 1 458 ? -8.525 9.032 5.886 1.00 91.19 458 LEU A O 1
ATOM 3417 N N . VAL A 1 459 ? -10.733 9.160 5.574 1.00 88.19 459 VAL A N 1
ATOM 3418 C CA . VAL A 1 459 ? -10.675 9.059 4.102 1.00 88.19 459 VAL A CA 1
ATOM 3419 C C . VAL A 1 459 ? -9.964 10.249 3.439 1.00 88.19 459 VAL A C 1
ATOM 3421 O O . VAL A 1 459 ? -9.361 10.071 2.376 1.00 88.19 459 VAL A O 1
ATOM 3424 N N . ASN A 1 460 ? -9.998 11.438 4.048 1.00 89.31 460 ASN A N 1
ATOM 3425 C CA . ASN A 1 460 ? -9.353 12.648 3.517 1.00 89.31 460 ASN A CA 1
ATOM 3426 C C . ASN A 1 460 ? -7.849 12.750 3.806 1.00 89.31 460 ASN A C 1
ATOM 3428 O O . ASN A 1 460 ? -7.170 13.595 3.219 1.00 89.31 460 ASN A O 1
ATOM 3432 N N . SER A 1 461 ? -7.314 11.884 4.662 1.00 92.00 461 SER A N 1
ATOM 3433 C CA . SER A 1 461 ? -5.875 11.821 4.916 1.00 92.00 461 SER A CA 1
ATOM 3434 C C . SER A 1 461 ? -5.064 11.387 3.684 1.00 92.00 461 SER A C 1
ATOM 3436 O O . SER A 1 461 ? -5.591 10.833 2.704 1.00 92.00 461 SER A O 1
ATOM 3438 N N . ASP A 1 462 ? -3.752 11.637 3.720 1.00 93.31 462 ASP A N 1
ATOM 3439 C CA . ASP A 1 462 ? -2.839 11.227 2.650 1.00 93.31 462 ASP A CA 1
ATOM 3440 C C . ASP A 1 462 ? -2.701 9.703 2.591 1.00 93.31 462 ASP A C 1
ATOM 3442 O O . ASP A 1 462 ? -2.615 9.136 1.499 1.00 93.31 462 ASP A O 1
ATOM 3446 N N . ILE A 1 463 ? -2.738 9.037 3.750 1.00 94.50 463 ILE A N 1
ATOM 3447 C CA . ILE A 1 463 ? -2.877 7.584 3.873 1.00 94.50 463 ILE A CA 1
ATOM 3448 C C . ILE A 1 463 ? -3.896 7.269 4.972 1.00 94.50 463 ILE A C 1
ATOM 3450 O O . ILE A 1 463 ? -3.700 7.626 6.132 1.00 94.50 463 ILE A O 1
ATOM 3454 N N . ALA A 1 464 ? -4.952 6.546 4.608 1.00 94.75 464 ALA A N 1
ATOM 3455 C CA . ALA A 1 464 ? -6.024 6.156 5.516 1.00 94.75 464 ALA A CA 1
ATOM 3456 C C . ALA A 1 464 ? -5.891 4.686 5.938 1.00 94.75 464 ALA A C 1
ATOM 3458 O O . ALA A 1 464 ? -6.021 3.802 5.084 1.00 94.75 464 ALA A O 1
ATOM 3459 N N . LEU A 1 465 ? -5.678 4.417 7.231 1.00 96.25 465 LEU A N 1
ATOM 3460 C CA . LEU A 1 465 ? -5.666 3.067 7.801 1.00 96.25 465 LEU A CA 1
ATOM 3461 C C . LEU A 1 465 ? -6.864 2.855 8.735 1.00 96.25 465 LEU A C 1
ATOM 3463 O O . LEU A 1 465 ? -6.912 3.356 9.858 1.00 96.25 465 LEU A O 1
ATOM 3467 N N . ALA A 1 466 ? -7.846 2.097 8.254 1.00 94.31 466 ALA A N 1
ATOM 3468 C CA . ALA A 1 466 ? -9.030 1.725 9.013 1.00 94.31 466 ALA A CA 1
ATOM 3469 C C . ALA A 1 466 ? -8.778 0.446 9.813 1.00 94.31 466 ALA A C 1
ATOM 3471 O O . ALA A 1 466 ? -8.349 -0.564 9.254 1.00 94.31 466 ALA A O 1
ATOM 3472 N N . ILE A 1 467 ? -9.122 0.453 11.096 1.00 92.88 467 ILE A N 1
ATOM 3473 C CA . ILE A 1 467 ? -9.233 -0.774 11.886 1.00 92.88 467 ILE A CA 1
ATOM 3474 C C . ILE A 1 467 ? -10.648 -1.325 11.718 1.00 92.88 467 ILE A C 1
ATOM 3476 O O . ILE A 1 467 ? -11.616 -0.646 12.068 1.00 92.88 467 ILE A O 1
ATOM 3480 N N . ALA A 1 468 ? -10.777 -2.540 11.185 1.00 88.75 468 ALA A N 1
ATOM 3481 C CA . ALA A 1 468 ? -12.064 -3.211 11.075 1.00 88.75 468 ALA A CA 1
ATOM 3482 C C . ALA A 1 468 ? -12.370 -4.003 12.353 1.00 88.75 468 ALA A C 1
ATOM 3484 O O . ALA A 1 468 ? -11.500 -4.646 12.934 1.00 88.75 468 ALA A O 1
ATOM 3485 N N . ARG A 1 469 ? -13.626 -3.926 12.795 1.00 83.38 469 ARG A N 1
ATOM 3486 C CA . ARG A 1 469 ? -14.186 -4.696 13.916 1.00 83.38 469 ARG A CA 1
ATOM 3487 C C . ARG A 1 469 ? -15.513 -5.292 13.522 1.00 83.38 469 ARG A C 1
ATOM 3489 O O . ARG A 1 469 ? -16.162 -4.733 12.641 1.00 83.38 469 ARG A O 1
ATOM 3496 N N . ASP A 1 470 ? -15.926 -6.357 14.195 1.00 75.31 470 ASP A N 1
ATOM 3497 C CA . ASP A 1 470 ? -17.168 -7.101 13.933 1.00 75.31 470 ASP A CA 1
ATOM 3498 C C . ASP A 1 470 ? -18.432 -6.223 14.004 1.00 75.31 470 ASP A C 1
ATOM 3500 O O . ASP A 1 470 ? -19.375 -6.408 13.239 1.00 75.31 470 ASP A O 1
ATOM 3504 N N . ASP A 1 471 ? -18.421 -5.211 14.870 1.00 70.12 471 ASP A N 1
ATOM 3505 C CA . ASP A 1 471 ? -19.537 -4.307 15.180 1.00 70.12 471 ASP A CA 1
ATOM 3506 C C . ASP A 1 471 ? -19.406 -2.904 14.551 1.00 70.12 471 ASP A C 1
ATOM 3508 O O . ASP A 1 471 ? -20.287 -2.055 14.703 1.00 70.12 471 ASP A O 1
ATOM 3512 N N . GLY A 1 472 ? -18.302 -2.639 13.847 1.00 71.62 472 GLY A N 1
ATOM 3513 C CA . GLY A 1 472 ? -17.951 -1.314 13.331 1.00 71.62 472 GLY A CA 1
ATOM 3514 C C . GLY A 1 472 ? -18.460 -1.005 11.921 1.00 71.62 472 GLY A C 1
ATOM 3515 O O . GLY A 1 472 ? -18.809 -1.899 11.145 1.00 71.62 472 GLY A O 1
ATOM 3516 N N . LEU A 1 473 ? -18.435 0.287 11.568 1.00 80.81 473 LEU A N 1
ATOM 3517 C CA . LEU A 1 473 ? -18.599 0.745 10.191 1.00 80.81 473 LEU A CA 1
ATOM 3518 C C . LEU A 1 473 ? -17.388 0.294 9.370 1.00 80.81 473 LEU A C 1
ATOM 3520 O O . LEU A 1 473 ? -16.241 0.544 9.740 1.00 80.81 473 LEU A O 1
ATOM 3524 N N . ILE A 1 474 ? -17.631 -0.302 8.208 1.00 86.75 474 ILE A N 1
ATOM 3525 C CA . ILE A 1 474 ? -16.551 -0.681 7.297 1.00 86.75 474 ILE A CA 1
ATOM 3526 C C . ILE A 1 474 ? -16.251 0.478 6.347 1.00 86.75 474 ILE A C 1
ATOM 3528 O O . ILE A 1 474 ? -17.054 0.805 5.465 1.00 86.75 474 ILE A O 1
ATOM 3532 N N . ALA A 1 475 ? -15.070 1.077 6.512 1.00 87.69 475 ALA A N 1
ATOM 3533 C CA . ALA A 1 475 ? -14.566 2.164 5.677 1.00 87.69 475 ALA A CA 1
ATOM 3534 C C . ALA A 1 475 ? -13.871 1.631 4.409 1.00 87.69 475 ALA A C 1
ATOM 3536 O O . ALA A 1 475 ? -12.645 1.598 4.318 1.00 87.69 475 ALA A O 1
ATOM 3537 N N . TRP A 1 476 ? -14.654 1.222 3.405 1.00 88.12 476 TRP A N 1
ATOM 3538 C CA . TRP A 1 476 ? -14.133 0.678 2.135 1.00 88.12 476 TRP A CA 1
ATOM 3539 C C . TRP A 1 476 ? -13.286 1.649 1.310 1.00 88.12 476 TRP A C 1
ATOM 3541 O O . TRP A 1 476 ? -12.485 1.207 0.478 1.00 88.12 476 TRP A O 1
ATOM 3551 N N . ASP A 1 477 ? -13.474 2.947 1.539 1.00 86.44 477 ASP A N 1
ATOM 3552 C CA . ASP A 1 477 ? -12.705 4.025 0.925 1.00 86.44 477 ASP A CA 1
ATOM 3553 C C . ASP A 1 477 ? -11.410 4.341 1.695 1.00 86.44 477 ASP A C 1
ATOM 3555 O O . ASP A 1 477 ? -10.707 5.274 1.317 1.00 86.44 477 ASP A O 1
ATOM 3559 N N . ALA A 1 478 ? -11.054 3.604 2.755 1.00 90.75 478 ALA A N 1
ATOM 3560 C CA . ALA A 1 478 ? -9.712 3.667 3.339 1.00 90.75 478 ALA A CA 1
ATOM 3561 C C . ALA A 1 478 ? -8.670 3.044 2.390 1.00 90.75 478 ALA A C 1
ATOM 3563 O O . ALA A 1 478 ? -8.996 2.202 1.555 1.00 90.75 478 ALA A O 1
ATOM 3564 N N . ASP A 1 479 ? -7.401 3.451 2.492 1.00 93.44 479 ASP A N 1
ATOM 3565 C CA . ASP A 1 479 ? -6.332 2.885 1.653 1.00 93.44 479 ASP A CA 1
ATOM 3566 C C . ASP A 1 479 ? -5.878 1.516 2.156 1.00 93.44 479 ASP A C 1
ATOM 3568 O O . ASP A 1 479 ? -5.497 0.656 1.357 1.00 93.44 479 ASP A O 1
ATOM 3572 N N . LEU A 1 480 ? -5.939 1.333 3.475 1.00 95.31 480 LEU A N 1
ATOM 3573 C CA . LEU A 1 480 ? -5.600 0.124 4.204 1.00 95.31 480 LEU A CA 1
ATOM 3574 C C . LEU A 1 480 ? -6.740 -0.190 5.172 1.00 95.31 480 LEU A C 1
ATOM 3576 O O . LEU A 1 480 ? -7.221 0.701 5.871 1.00 95.31 480 LEU A O 1
ATOM 3580 N N . LEU A 1 481 ? -7.159 -1.449 5.225 1.00 94.69 481 LEU A N 1
ATOM 3581 C CA . LEU A 1 481 ? -8.147 -1.928 6.184 1.00 94.69 481 LEU A CA 1
ATOM 3582 C C . LEU A 1 481 ? -7.578 -3.139 6.923 1.00 94.69 481 LEU A C 1
ATOM 3584 O O . LEU A 1 481 ? -7.368 -4.189 6.325 1.00 94.69 481 LEU A O 1
ATOM 3588 N N . ALA A 1 482 ? -7.287 -2.979 8.209 1.00 94.62 482 ALA A N 1
ATOM 3589 C CA . ALA A 1 482 ? -6.731 -4.028 9.054 1.00 94.62 482 ALA A CA 1
ATOM 3590 C C . ALA A 1 482 ? -7.868 -4.822 9.710 1.00 94.62 482 ALA A C 1
ATOM 3592 O O . ALA A 1 482 ? -8.507 -4.321 10.638 1.00 94.62 482 ALA A O 1
ATOM 3593 N N . SER A 1 483 ? -8.130 -6.044 9.230 1.00 90.38 483 SER A N 1
ATOM 3594 C CA . SER A 1 483 ? -9.096 -6.957 9.867 1.00 90.38 483 SER A CA 1
ATOM 3595 C C . SER A 1 483 ? -8.519 -7.621 11.115 1.00 90.38 483 SER A C 1
ATOM 3597 O O . SER A 1 483 ? -9.254 -7.986 12.022 1.00 90.38 483 SER A O 1
ATOM 3599 N N . ASN A 1 484 ? -7.191 -7.701 11.209 1.00 87.88 484 ASN A N 1
ATOM 3600 C CA . ASN A 1 484 ? -6.486 -8.232 12.373 1.00 87.88 484 ASN A CA 1
ATOM 3601 C C . ASN A 1 484 ? -6.343 -7.235 13.542 1.00 87.88 484 ASN A C 1
ATOM 3603 O O . ASN A 1 484 ? -5.754 -7.591 14.560 1.00 87.88 484 ASN A O 1
ATOM 3607 N N . GLY A 1 485 ? -6.848 -6.000 13.421 1.00 89.94 485 GLY A N 1
ATOM 3608 C CA . GLY A 1 485 ? -6.749 -4.977 14.465 1.00 89.94 485 GLY A CA 1
ATOM 3609 C C . GLY A 1 485 ? -5.458 -4.145 14.422 1.00 89.94 485 GLY A C 1
ATOM 3610 O O . GLY A 1 485 ? -4.912 -3.831 13.363 1.00 89.94 485 GLY A O 1
ATOM 3611 N N . LEU A 1 486 ? -4.949 -3.777 15.603 1.00 92.88 486 LEU A N 1
ATOM 3612 C CA . LEU A 1 486 ? -3.701 -3.017 15.766 1.00 92.88 486 LEU A CA 1
ATOM 3613 C C . LEU A 1 486 ? -2.404 -3.712 15.307 1.00 92.88 486 LEU A C 1
ATOM 3615 O O . LEU A 1 486 ? -1.481 -2.976 14.954 1.00 92.88 486 LEU A O 1
ATOM 3619 N N . PRO A 1 487 ? -2.282 -5.055 15.227 1.00 93.94 487 PRO A N 1
ATOM 3620 C CA . PRO A 1 487 ? -1.140 -5.697 14.576 1.00 93.94 487 PRO A CA 1
ATOM 3621 C C . PRO A 1 487 ? -0.854 -5.149 13.171 1.00 93.94 487 PRO A C 1
ATOM 3623 O O . PRO A 1 487 ? 0.297 -4.857 12.843 1.00 93.94 487 PRO A O 1
ATOM 3626 N N . GLY A 1 488 ? -1.897 -4.935 12.359 1.00 93.81 488 GLY A N 1
ATOM 3627 C CA . GLY A 1 488 ? -1.766 -4.349 11.027 1.00 93.81 488 GLY A CA 1
ATOM 3628 C C . GLY A 1 488 ? -1.275 -2.900 11.056 1.00 93.81 488 GLY A C 1
ATOM 3629 O O . GLY A 1 488 ? -0.384 -2.533 10.290 1.00 93.81 488 GLY A O 1
ATOM 3630 N N . ALA A 1 489 ? -1.798 -2.086 11.979 1.00 95.94 489 ALA A N 1
ATOM 3631 C CA . ALA A 1 489 ? -1.339 -0.712 12.193 1.00 95.94 489 ALA A CA 1
ATOM 3632 C C . ALA A 1 489 ? 0.137 -0.658 12.611 1.00 95.94 489 ALA A C 1
ATOM 3634 O O . ALA A 1 489 ? 0.916 0.100 12.033 1.00 95.94 489 ALA A O 1
ATOM 3635 N N . TRP A 1 490 ? 0.532 -1.498 13.571 1.00 96.62 490 TRP A N 1
ATOM 3636 C CA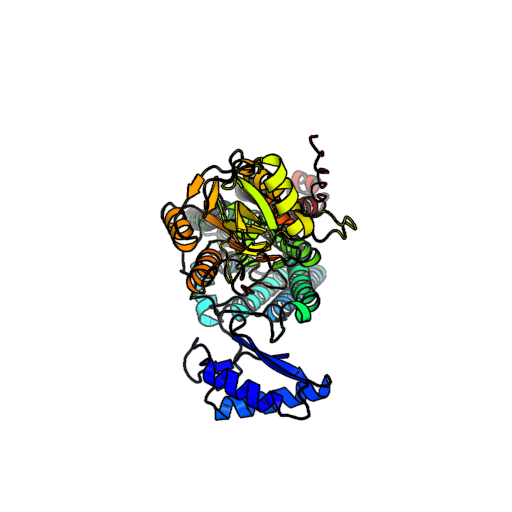 . TRP A 1 490 ? 1.914 -1.615 14.022 1.00 96.62 490 TRP A CA 1
ATOM 3637 C C . TRP A 1 490 ? 2.849 -1.977 12.864 1.00 96.62 490 TRP A C 1
ATOM 3639 O O . TRP A 1 490 ? 3.862 -1.308 12.672 1.00 96.62 490 TRP A O 1
ATOM 3649 N N . ARG A 1 491 ? 2.475 -2.966 12.038 1.00 96.12 491 ARG A N 1
ATOM 3650 C CA . ARG A 1 491 ? 3.262 -3.389 10.868 1.00 96.12 491 ARG A CA 1
ATOM 3651 C C . ARG A 1 491 ? 3.443 -2.271 9.846 1.00 96.12 491 ARG A C 1
ATOM 3653 O O . ARG A 1 491 ? 4.514 -2.122 9.262 1.00 96.12 491 ARG A O 1
ATOM 3660 N N . VAL A 1 492 ? 2.392 -1.491 9.609 1.00 97.06 492 VAL A N 1
ATOM 3661 C CA . VAL A 1 492 ? 2.470 -0.342 8.704 1.00 97.06 492 VAL A CA 1
ATOM 3662 C C . VAL A 1 492 ? 3.415 0.701 9.280 1.00 97.06 492 VAL A C 1
ATOM 3664 O O . VAL A 1 492 ? 4.294 1.150 8.553 1.00 97.06 492 VAL A O 1
ATOM 3667 N N . LEU A 1 493 ? 3.311 1.026 10.572 1.00 97.44 493 LEU A N 1
ATOM 3668 C CA . LEU A 1 493 ? 4.182 2.009 11.220 1.00 97.44 493 LEU A CA 1
ATOM 3669 C C . LEU A 1 493 ? 5.662 1.600 11.211 1.00 97.44 493 LEU A C 1
ATOM 3671 O O . LEU A 1 493 ? 6.519 2.419 10.876 1.00 97.44 493 LEU A O 1
ATOM 3675 N N . THR A 1 494 ? 5.972 0.330 11.484 1.00 96.75 494 THR A N 1
ATOM 3676 C CA . THR A 1 494 ? 7.352 -0.185 11.423 1.00 96.75 494 THR A CA 1
ATOM 3677 C C . THR A 1 494 ? 7.916 -0.233 10.002 1.00 96.75 494 THR A C 1
ATOM 3679 O O . THR A 1 494 ? 9.135 -0.253 9.825 1.00 96.75 494 THR A O 1
ATOM 3682 N N . ALA A 1 495 ? 7.064 -0.179 8.974 1.00 97.56 495 ALA A N 1
ATOM 3683 C CA . ALA A 1 495 ? 7.495 -0.096 7.584 1.00 97.56 495 ALA A CA 1
ATOM 3684 C C . ALA A 1 495 ? 7.989 1.304 7.175 1.00 97.56 495 ALA A C 1
ATOM 3686 O O . ALA A 1 495 ? 8.763 1.404 6.219 1.00 97.56 495 ALA A O 1
ATOM 3687 N N . LEU A 1 496 ? 7.574 2.385 7.856 1.00 97.38 496 LEU A N 1
ATOM 3688 C CA . LEU A 1 496 ? 7.924 3.756 7.449 1.00 97.38 496 LEU A CA 1
ATOM 3689 C C . LEU A 1 496 ? 9.442 4.011 7.421 1.00 97.38 496 LEU A C 1
ATOM 3691 O O . LEU A 1 496 ? 9.926 4.503 6.396 1.00 97.38 496 LEU A O 1
ATOM 3695 N N . PRO A 1 497 ? 10.228 3.679 8.468 1.00 96.88 497 PRO A N 1
ATOM 3696 C CA . PRO A 1 497 ? 11.679 3.873 8.441 1.00 96.88 497 PRO A CA 1
ATOM 3697 C C . PRO A 1 497 ? 12.350 3.162 7.262 1.00 96.88 497 PRO A C 1
ATOM 3699 O O . PRO A 1 497 ? 13.165 3.759 6.555 1.00 96.88 497 PRO A O 1
ATOM 3702 N N . GLU A 1 498 ? 11.964 1.911 7.003 1.00 97.00 498 GLU A N 1
ATOM 3703 C CA . GLU A 1 498 ? 12.511 1.103 5.909 1.00 97.00 498 GLU A CA 1
ATOM 3704 C C . GLU A 1 498 ? 12.082 1.627 4.531 1.00 97.00 498 GLU A C 1
ATOM 3706 O O . GLU A 1 498 ? 12.878 1.594 3.587 1.00 97.00 498 GLU A O 1
ATOM 3711 N N . ALA A 1 499 ? 10.873 2.189 4.409 1.00 96.56 499 ALA A N 1
ATOM 3712 C CA . ALA A 1 499 ? 10.418 2.863 3.196 1.00 96.56 499 ALA A CA 1
ATOM 3713 C C . ALA A 1 499 ? 11.305 4.079 2.875 1.00 96.56 499 ALA A C 1
ATOM 3715 O O . ALA A 1 499 ? 11.819 4.191 1.756 1.00 96.56 499 ALA A O 1
ATOM 3716 N N . ARG A 1 500 ? 11.556 4.947 3.871 1.00 95.81 500 ARG A N 1
ATOM 3717 C CA . ARG A 1 500 ? 12.448 6.117 3.736 1.00 95.81 500 ARG A CA 1
ATOM 3718 C C . ARG A 1 500 ? 13.869 5.701 3.382 1.00 95.81 500 ARG A C 1
ATOM 3720 O O . ARG A 1 500 ? 14.471 6.237 2.450 1.00 95.81 500 ARG A O 1
ATOM 3727 N N . HIS A 1 501 ? 14.405 4.716 4.101 1.00 95.12 501 HIS A N 1
ATOM 3728 C CA . HIS A 1 501 ? 15.758 4.222 3.875 1.00 95.12 501 HIS A CA 1
ATOM 3729 C C . HIS A 1 501 ? 15.921 3.618 2.472 1.00 95.12 501 HIS A C 1
ATOM 3731 O O . HIS A 1 501 ? 16.907 3.903 1.781 1.00 95.12 501 HIS A O 1
ATOM 3737 N N . THR A 1 502 ? 14.942 2.827 2.020 1.00 96.31 502 THR A N 1
ATOM 3738 C CA . THR A 1 502 ? 14.919 2.251 0.669 1.00 96.31 502 THR A CA 1
ATOM 3739 C C . THR A 1 502 ? 14.909 3.344 -0.390 1.00 96.31 502 THR A C 1
ATOM 3741 O O . THR A 1 502 ? 15.674 3.270 -1.353 1.00 96.31 502 THR A O 1
ATOM 3744 N N . GLU A 1 503 ? 14.096 4.386 -0.213 1.00 94.56 503 GLU A N 1
ATOM 3745 C CA . GLU A 1 503 ? 14.025 5.493 -1.160 1.00 94.56 503 GLU A CA 1
ATOM 3746 C C . GLU A 1 503 ? 15.339 6.282 -1.254 1.00 94.56 503 GLU A C 1
ATOM 3748 O O . GLU A 1 503 ? 15.845 6.536 -2.357 1.00 94.56 503 GLU A O 1
ATOM 3753 N N . ILE A 1 504 ? 15.930 6.635 -0.110 1.00 94.69 504 ILE A N 1
ATOM 3754 C CA . ILE A 1 504 ? 17.213 7.344 -0.051 1.00 94.69 504 ILE A CA 1
ATOM 3755 C C . ILE A 1 504 ? 18.308 6.504 -0.719 1.00 94.69 504 ILE A C 1
ATOM 3757 O O . ILE A 1 504 ? 19.069 7.014 -1.548 1.00 94.69 504 ILE A O 1
ATOM 3761 N N . SER A 1 505 ? 18.367 5.209 -0.406 1.00 94.94 505 SER A N 1
ATOM 3762 C CA . SER A 1 505 ? 19.355 4.278 -0.959 1.00 94.94 505 SER A CA 1
ATOM 376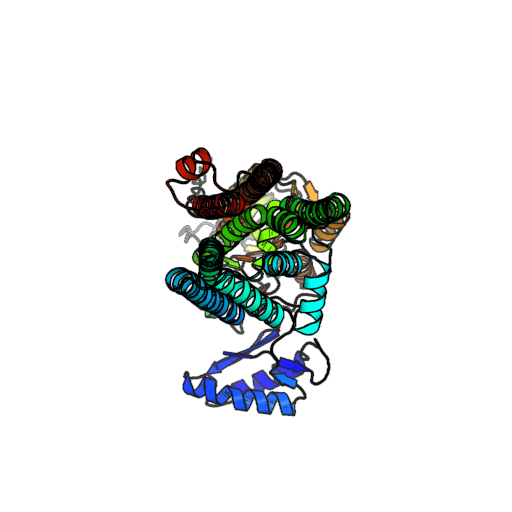3 C C . SER A 1 505 ? 19.201 4.112 -2.472 1.00 94.94 505 SER A C 1
ATOM 3765 O O . SER A 1 505 ? 20.179 4.229 -3.213 1.00 94.94 505 SER A O 1
ATOM 3767 N N . ALA A 1 506 ? 17.972 3.924 -2.954 1.00 95.56 506 ALA A N 1
ATOM 3768 C CA . ALA A 1 506 ? 17.661 3.816 -4.375 1.00 95.56 506 ALA A CA 1
ATOM 3769 C C . ALA A 1 506 ? 18.033 5.094 -5.147 1.00 95.56 506 ALA A C 1
ATOM 3771 O O . ALA A 1 506 ? 18.614 5.028 -6.232 1.00 95.56 506 ALA A O 1
ATOM 3772 N N . THR A 1 507 ? 17.771 6.264 -4.561 1.00 95.19 507 THR A N 1
ATOM 3773 C CA . THR A 1 507 ? 18.141 7.563 -5.141 1.00 95.19 507 THR A CA 1
ATOM 3774 C C . THR A 1 507 ? 19.660 7.753 -5.191 1.00 95.19 507 THR A C 1
ATOM 3776 O O . THR A 1 507 ? 20.188 8.241 -6.193 1.00 95.19 507 THR A O 1
ATOM 3779 N N . ARG A 1 508 ? 20.394 7.338 -4.149 1.00 95.31 508 ARG A N 1
ATOM 3780 C CA . ARG A 1 508 ? 21.870 7.355 -4.133 1.00 95.31 508 ARG A CA 1
ATOM 3781 C C . ARG A 1 508 ? 22.457 6.445 -5.213 1.00 95.31 508 ARG A C 1
ATOM 3783 O O . ARG A 1 508 ? 23.327 6.887 -5.961 1.00 95.31 508 ARG A O 1
ATOM 3790 N N . LEU A 1 509 ? 21.943 5.220 -5.345 1.00 95.00 509 LEU A N 1
ATOM 3791 C CA . LEU A 1 509 ? 22.344 4.281 -6.399 1.00 95.00 509 LEU A CA 1
ATOM 3792 C C . LEU A 1 509 ? 22.078 4.849 -7.796 1.00 95.00 509 LEU A C 1
ATOM 3794 O O . LEU A 1 509 ? 22.930 4.743 -8.677 1.00 95.00 509 LEU A O 1
ATOM 3798 N N . ALA A 1 510 ? 20.932 5.503 -7.991 1.00 93.31 510 ALA A N 1
ATOM 3799 C CA . ALA A 1 510 ? 20.604 6.143 -9.258 1.00 93.31 510 ALA A CA 1
ATOM 3800 C C . ALA A 1 510 ? 21.601 7.261 -9.604 1.00 93.31 510 ALA A C 1
ATOM 3802 O O . ALA A 1 510 ? 22.192 7.226 -10.685 1.00 93.31 510 ALA A O 1
ATOM 3803 N N . LYS A 1 511 ? 21.876 8.174 -8.659 1.00 93.44 511 LYS A N 1
ATOM 3804 C CA . LYS A 1 511 ? 22.882 9.242 -8.809 1.00 93.44 511 LYS A CA 1
ATOM 3805 C C . LYS A 1 511 ? 24.264 8.685 -9.156 1.00 93.44 511 LYS A C 1
ATOM 3807 O O . LYS A 1 511 ? 24.882 9.155 -10.109 1.00 93.44 511 LYS A O 1
ATOM 3812 N N . ALA A 1 512 ? 24.716 7.660 -8.432 1.00 92.56 512 ALA A N 1
ATOM 3813 C CA . ALA A 1 512 ? 25.998 7.009 -8.687 1.00 92.56 512 ALA A CA 1
ATOM 3814 C C . ALA A 1 512 ? 26.046 6.378 -10.088 1.00 92.56 512 ALA A C 1
ATOM 3816 O O . ALA A 1 512 ? 27.001 6.591 -10.834 1.00 92.56 512 ALA A O 1
ATOM 3817 N N . SER A 1 513 ? 24.993 5.658 -10.488 1.00 91.06 513 SER A N 1
ATOM 3818 C CA . SER A 1 513 ? 24.930 5.020 -11.807 1.00 91.06 513 SER A CA 1
ATOM 3819 C C . SER A 1 513 ? 24.913 6.025 -12.960 1.00 91.06 513 SER A C 1
ATOM 3821 O O . SER A 1 513 ? 25.577 5.791 -13.968 1.00 91.06 513 SER A O 1
ATOM 3823 N N . ALA A 1 514 ? 24.222 7.159 -12.799 1.00 89.31 514 ALA A N 1
ATOM 3824 C CA . ALA A 1 514 ? 24.191 8.233 -13.785 1.00 89.31 514 ALA A CA 1
ATOM 3825 C C . ALA A 1 514 ? 25.567 8.901 -13.928 1.00 89.31 514 ALA A C 1
ATOM 3827 O O . ALA A 1 514 ? 26.014 9.142 -15.048 1.00 89.31 514 ALA A O 1
ATOM 3828 N N . ALA A 1 515 ? 26.274 9.131 -12.814 1.00 90.19 515 ALA A N 1
ATOM 3829 C CA . ALA A 1 515 ? 27.635 9.666 -12.830 1.00 90.19 515 ALA A CA 1
ATOM 3830 C C . ALA A 1 515 ? 28.612 8.718 -13.549 1.00 90.19 515 ALA A C 1
ATOM 3832 O O . ALA A 1 515 ? 29.345 9.145 -14.440 1.00 90.19 515 ALA A O 1
ATOM 3833 N N . VAL A 1 516 ? 28.575 7.417 -13.232 1.00 88.81 516 VAL A N 1
ATOM 3834 C CA . VAL A 1 516 ? 29.406 6.402 -13.905 1.00 88.81 516 VAL A CA 1
ATOM 3835 C C . VAL A 1 516 ? 29.063 6.305 -15.393 1.00 88.81 516 VAL A C 1
ATOM 3837 O O . VAL A 1 516 ? 29.966 6.271 -16.227 1.00 88.81 516 VAL A O 1
ATOM 3840 N N . ALA A 1 517 ? 27.776 6.298 -15.749 1.00 85.12 517 ALA A N 1
ATOM 3841 C CA . ALA A 1 517 ? 27.346 6.276 -17.144 1.00 85.12 517 ALA A CA 1
ATOM 3842 C C . ALA A 1 517 ? 27.843 7.516 -17.907 1.00 85.12 517 ALA A C 1
ATOM 3844 O O . ALA A 1 517 ? 28.374 7.372 -19.005 1.00 85.12 517 ALA A O 1
ATOM 3845 N N . GLY A 1 518 ? 27.753 8.710 -17.312 1.00 84.12 518 GLY A N 1
ATOM 3846 C CA . GLY A 1 518 ? 28.290 9.946 -17.888 1.00 84.12 518 GLY A CA 1
ATOM 3847 C C . GLY A 1 518 ? 29.805 9.899 -18.111 1.00 84.12 518 GLY A C 1
ATOM 3848 O O . GLY A 1 518 ? 30.277 10.239 -19.194 1.00 84.12 518 GLY A O 1
ATOM 3849 N N . LEU A 1 519 ? 30.574 9.400 -17.138 1.00 85.06 519 LEU A N 1
ATOM 3850 C CA . LEU A 1 519 ? 32.030 9.237 -17.270 1.00 85.06 519 LEU A CA 1
ATOM 3851 C C . LEU A 1 519 ? 32.415 8.240 -18.375 1.00 85.06 519 LEU A C 1
ATOM 3853 O O . LEU A 1 519 ? 33.360 8.476 -19.131 1.00 85.06 519 LEU A O 1
ATOM 3857 N N . LEU A 1 520 ? 31.681 7.133 -18.509 1.00 81.88 520 LEU A N 1
ATOM 3858 C CA . LEU A 1 520 ? 31.906 6.164 -19.586 1.00 81.88 520 LEU A CA 1
ATOM 3859 C C . LEU A 1 520 ? 31.602 6.754 -20.970 1.00 81.88 520 LEU A C 1
ATOM 3861 O O . LEU A 1 520 ? 32.288 6.416 -21.934 1.00 81.88 520 LEU A O 1
ATOM 3865 N N . LEU A 1 521 ? 30.618 7.655 -21.063 1.00 78.88 521 LEU A N 1
ATOM 3866 C CA . LEU A 1 521 ? 30.328 8.387 -22.296 1.00 78.88 521 LEU A CA 1
ATOM 3867 C C . LEU A 1 521 ? 31.455 9.354 -22.662 1.00 78.88 521 LEU A C 1
ATOM 3869 O O . LEU A 1 521 ? 31.892 9.352 -23.809 1.00 78.88 521 LEU A O 1
ATOM 3873 N N . LEU A 1 522 ? 31.965 10.120 -21.693 1.00 79.44 522 LEU A N 1
ATOM 3874 C CA . LEU A 1 522 ? 33.059 11.075 -21.912 1.00 79.44 522 LEU A CA 1
ATOM 3875 C C . LEU A 1 522 ? 34.367 10.393 -22.314 1.00 79.44 522 LEU A C 1
ATOM 3877 O O . LEU A 1 522 ? 35.091 10.880 -23.174 1.00 79.44 522 LEU A O 1
ATOM 3881 N N . THR A 1 523 ? 34.676 9.255 -21.697 1.00 78.75 523 THR A N 1
ATOM 3882 C CA . THR A 1 523 ? 35.936 8.547 -21.955 1.00 78.75 523 THR A CA 1
ATOM 3883 C C . THR A 1 523 ? 35.907 7.704 -23.230 1.00 78.75 523 THR A C 1
ATOM 3885 O O . THR A 1 523 ? 36.938 7.146 -23.601 1.00 78.75 523 THR A O 1
ATOM 3888 N N . GLY A 1 524 ? 34.746 7.536 -23.879 1.00 64.94 524 GLY A N 1
ATOM 3889 C CA . GLY A 1 524 ? 34.577 6.670 -25.054 1.00 64.94 524 GLY A CA 1
ATOM 3890 C C . GLY A 1 524 ? 34.843 5.179 -24.787 1.00 64.94 524 GLY A C 1
ATOM 3891 O O . GLY A 1 524 ? 34.745 4.355 -25.699 1.00 64.94 524 GLY A O 1
ATOM 3892 N N . ARG A 1 525 ? 35.151 4.795 -23.538 1.00 59.06 525 ARG A N 1
ATOM 3893 C CA . ARG A 1 525 ? 35.499 3.429 -23.119 1.00 59.06 525 ARG A CA 1
ATOM 3894 C C . ARG A 1 525 ? 34.237 2.602 -22.920 1.00 59.06 525 ARG A C 1
ATOM 3896 O O . ARG A 1 525 ? 33.906 2.163 -21.819 1.00 59.06 525 ARG A O 1
ATOM 3903 N N . THR A 1 526 ? 33.543 2.351 -24.019 1.00 51.22 526 THR A N 1
ATOM 3904 C CA . THR A 1 526 ? 32.440 1.392 -24.082 1.00 51.22 526 THR A CA 1
ATOM 3905 C C . THR A 1 526 ? 32.997 -0.036 -23.990 1.00 51.22 526 THR A C 1
ATOM 3907 O O . THR A 1 526 ? 33.173 -0.723 -24.984 1.00 51.22 526 THR A O 1
ATOM 3910 N N . GLY A 1 527 ? 33.324 -0.487 -22.771 1.00 52.69 527 GLY A N 1
ATOM 3911 C CA . GLY A 1 527 ? 33.729 -1.876 -22.503 1.00 52.69 527 GLY A CA 1
ATOM 3912 C C . GLY A 1 527 ? 35.231 -2.115 -22.314 1.00 52.69 527 GLY A C 1
ATOM 3913 O O . GLY A 1 527 ? 35.783 -3.065 -22.861 1.00 52.69 527 GLY A O 1
ATOM 3914 N N . GLY A 1 528 ? 35.911 -1.289 -21.513 1.00 49.16 528 GLY A N 1
ATOM 3915 C CA . GLY A 1 528 ? 37.288 -1.582 -21.098 1.00 49.16 528 GLY A CA 1
ATOM 3916 C C . GLY A 1 528 ? 37.408 -2.904 -20.317 1.00 49.16 528 GLY A C 1
ATOM 3917 O O . GLY A 1 528 ? 36.500 -3.282 -19.574 1.00 49.16 528 GLY A O 1
ATOM 3918 N N . LEU A 1 529 ? 38.563 -3.572 -20.444 1.00 52.78 529 LEU A N 1
ATOM 3919 C CA . LEU A 1 529 ? 38.916 -4.844 -19.784 1.00 52.78 529 LEU A CA 1
ATOM 3920 C C . LEU A 1 529 ? 38.584 -4.863 -18.274 1.00 52.78 529 LEU A C 1
ATOM 3922 O O . LEU A 1 529 ? 38.166 -5.887 -17.744 1.00 52.78 529 LEU A O 1
ATOM 3926 N N . LEU A 1 530 ? 38.726 -3.714 -17.601 1.00 56.53 530 LEU A N 1
ATOM 3927 C CA . LEU A 1 530 ? 38.404 -3.497 -16.184 1.00 56.53 530 LEU A CA 1
ATOM 3928 C C . LEU A 1 530 ? 36.904 -3.616 -15.870 1.00 56.53 530 LEU A C 1
ATOM 3930 O O . LEU A 1 530 ? 36.547 -4.321 -14.933 1.00 56.53 530 LEU A O 1
ATOM 3934 N N . TRP A 1 531 ? 36.019 -2.992 -16.659 1.00 57.28 531 TRP A N 1
ATOM 3935 C CA . TRP A 1 531 ? 34.567 -3.101 -16.443 1.00 57.28 531 TRP A CA 1
ATOM 3936 C C . TRP A 1 531 ? 34.084 -4.524 -16.722 1.00 57.28 531 TRP A C 1
ATOM 3938 O O . TRP A 1 531 ? 33.328 -5.084 -15.940 1.00 57.28 531 TRP A O 1
ATOM 3948 N N . ARG A 1 532 ? 34.616 -5.150 -17.780 1.00 56.56 532 ARG A N 1
ATOM 3949 C CA . ARG A 1 532 ? 34.332 -6.547 -18.128 1.00 56.56 532 ARG A CA 1
ATOM 3950 C C . ARG A 1 532 ? 34.851 -7.536 -17.071 1.00 56.56 532 ARG A C 1
ATOM 3952 O O . ARG A 1 532 ? 34.247 -8.586 -16.904 1.00 56.56 532 ARG A O 1
ATOM 3959 N N . ARG A 1 533 ? 35.926 -7.214 -16.336 1.00 57.84 533 ARG A N 1
ATOM 3960 C CA . ARG A 1 533 ? 36.382 -7.986 -15.162 1.00 57.84 533 ARG A CA 1
ATOM 3961 C C . ARG A 1 533 ? 35.476 -7.780 -13.946 1.00 57.84 533 ARG A C 1
ATOM 3963 O O . ARG A 1 533 ? 35.113 -8.758 -13.305 1.00 57.84 533 ARG A O 1
ATOM 3970 N N . LEU A 1 534 ? 35.072 -6.539 -13.663 1.00 60.38 534 LEU A N 1
ATOM 3971 C CA . LEU A 1 534 ? 34.173 -6.204 -12.549 1.00 60.38 534 LEU A CA 1
ATOM 3972 C C . LEU A 1 534 ? 32.769 -6.803 -12.713 1.00 60.38 534 LEU A C 1
ATOM 3974 O O . LEU A 1 534 ? 32.145 -7.174 -11.725 1.00 60.38 534 LEU A O 1
ATOM 3978 N N . THR A 1 535 ? 32.279 -6.942 -13.946 1.00 55.88 535 THR A N 1
ATOM 3979 C CA . THR A 1 535 ? 30.985 -7.573 -14.245 1.00 55.88 535 THR A CA 1
ATOM 3980 C C . THR A 1 535 ? 31.090 -9.067 -14.570 1.00 55.88 535 THR A C 1
ATOM 3982 O O . THR A 1 535 ? 30.159 -9.621 -15.154 1.00 55.88 535 THR A O 1
ATOM 3985 N N . LEU A 1 536 ? 32.205 -9.732 -14.227 1.00 54.59 536 LEU A N 1
ATOM 3986 C CA . LEU A 1 536 ? 32.419 -11.173 -14.465 1.00 54.59 536 LEU A CA 1
ATOM 3987 C C . LEU A 1 536 ? 32.168 -11.594 -15.930 1.00 54.59 536 LEU A C 1
ATOM 3989 O O . LEU A 1 536 ? 31.644 -12.665 -16.217 1.00 54.59 536 LEU A O 1
ATOM 3993 N N . GLY A 1 537 ? 32.502 -10.728 -16.886 1.00 52.47 537 GLY A N 1
ATOM 3994 C CA . GLY A 1 537 ? 32.310 -10.964 -18.317 1.00 52.47 537 GLY A CA 1
ATOM 3995 C C . GLY A 1 537 ? 30.908 -10.650 -18.850 1.00 52.47 537 GLY A C 1
ATOM 3996 O O . GLY A 1 537 ? 30.727 -10.645 -20.068 1.00 52.47 537 GLY A O 1
ATOM 3997 N N . LEU A 1 538 ? 29.936 -10.331 -17.989 1.00 56.00 538 LEU A N 1
ATOM 3998 C CA . LEU A 1 538 ? 28.569 -9.983 -18.384 1.00 56.00 538 LEU A CA 1
ATOM 3999 C C . LEU A 1 538 ? 28.499 -8.513 -18.826 1.00 56.00 538 LEU A C 1
ATOM 4001 O O . LEU A 1 538 ? 28.966 -7.613 -18.129 1.00 56.00 538 LEU A O 1
ATOM 4005 N N . ALA A 1 539 ? 27.892 -8.232 -19.979 1.00 64.38 539 ALA A N 1
ATOM 4006 C CA . ALA A 1 539 ? 27.718 -6.872 -20.501 1.00 64.38 539 ALA A CA 1
ATOM 4007 C C . ALA A 1 539 ? 26.586 -6.108 -19.772 1.00 64.38 539 ALA A C 1
ATOM 4009 O O . ALA A 1 539 ? 25.588 -5.724 -20.380 1.00 64.38 539 ALA A O 1
ATOM 4010 N N . ILE A 1 540 ? 26.708 -5.919 -18.454 1.00 74.62 540 ILE A N 1
ATOM 4011 C CA . ILE A 1 540 ? 25.711 -5.230 -17.622 1.00 74.62 540 ILE A CA 1
ATOM 4012 C C . ILE A 1 540 ? 26.041 -3.733 -17.573 1.00 74.62 540 ILE A C 1
ATOM 4014 O O . ILE A 1 540 ? 27.154 -3.333 -17.221 1.00 74.62 540 ILE A O 1
ATOM 4018 N N . SER A 1 541 ? 25.068 -2.887 -17.927 1.00 82.31 541 SER A N 1
ATOM 4019 C CA . SER A 1 541 ? 25.224 -1.433 -17.809 1.00 82.31 541 SER A CA 1
ATOM 4020 C C . SER A 1 541 ? 25.198 -0.993 -16.334 1.00 82.31 541 SER A C 1
ATOM 4022 O O . SER A 1 541 ? 24.486 -1.611 -15.535 1.00 82.31 541 SER A O 1
ATOM 4024 N N . PRO A 1 542 ? 25.893 0.100 -15.958 1.00 87.06 542 PRO A N 1
ATOM 4025 C CA . PRO A 1 542 ? 25.842 0.646 -14.597 1.00 87.06 542 PRO A CA 1
ATOM 4026 C C . PRO A 1 542 ? 24.411 0.896 -14.098 1.00 87.06 542 PRO A C 1
ATOM 4028 O O . PRO A 1 542 ? 24.100 0.649 -12.936 1.00 87.06 542 PRO A O 1
ATOM 4031 N N . VAL A 1 543 ? 23.522 1.335 -14.996 1.00 87.50 543 VAL A N 1
ATOM 4032 C CA . VAL A 1 543 ? 22.107 1.597 -14.694 1.00 87.50 543 VAL A CA 1
ATOM 4033 C C . VAL A 1 543 ? 21.362 0.301 -14.372 1.00 87.50 543 VAL A C 1
ATOM 4035 O O . VAL A 1 543 ? 20.587 0.265 -13.418 1.00 87.50 543 VAL A O 1
ATOM 4038 N N . ASN A 1 544 ? 21.598 -0.775 -15.130 1.00 90.81 544 ASN A N 1
ATOM 4039 C CA . ASN A 1 544 ? 20.960 -2.069 -14.875 1.00 90.81 544 ASN A CA 1
ATOM 4040 C C . ASN A 1 544 ? 21.462 -2.686 -13.565 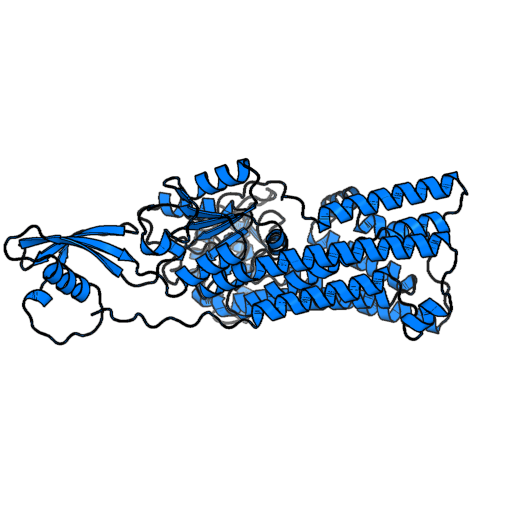1.00 90.81 544 ASN A C 1
ATOM 4042 O O . ASN A 1 544 ? 20.650 -3.190 -12.796 1.00 90.81 544 ASN A O 1
ATOM 4046 N N . LEU A 1 545 ? 22.764 -2.584 -13.275 1.00 91.56 545 LEU A N 1
ATOM 4047 C CA . LEU A 1 545 ? 23.328 -3.049 -12.006 1.00 91.56 545 LEU A CA 1
ATOM 4048 C C . LEU A 1 545 ? 22.713 -2.295 -10.818 1.00 91.56 545 LEU A C 1
ATOM 4050 O O . LEU A 1 545 ? 22.186 -2.921 -9.905 1.00 91.56 545 LEU A O 1
ATOM 4054 N N . ALA A 1 546 ? 22.690 -0.960 -10.869 1.00 93.81 546 ALA A N 1
ATOM 4055 C CA . ALA A 1 546 ? 22.081 -0.144 -9.820 1.00 93.81 546 ALA A CA 1
ATOM 4056 C C . ALA A 1 546 ? 20.578 -0.420 -9.655 1.00 93.81 546 ALA A C 1
ATOM 4058 O O . ALA A 1 546 ? 20.073 -0.423 -8.535 1.00 93.81 546 ALA A O 1
ATOM 4059 N N . SER A 1 547 ? 19.867 -0.689 -10.754 1.00 94.50 547 SER A N 1
ATOM 4060 C CA . SER A 1 547 ? 18.443 -1.048 -10.720 1.00 94.50 547 SER A CA 1
ATOM 4061 C C . SER A 1 547 ? 18.212 -2.415 -10.079 1.00 94.50 547 SER A C 1
ATOM 4063 O O . SER A 1 547 ? 17.297 -2.551 -9.271 1.00 94.50 547 SER A O 1
ATOM 4065 N N . ALA A 1 548 ? 19.056 -3.404 -10.390 1.00 95.88 548 ALA A N 1
ATOM 4066 C CA . ALA A 1 548 ? 19.019 -4.724 -9.769 1.00 95.88 548 ALA A CA 1
ATOM 4067 C C . ALA A 1 548 ? 19.305 -4.641 -8.263 1.00 95.88 548 ALA A C 1
ATOM 4069 O O . ALA A 1 548 ? 18.541 -5.173 -7.462 1.00 95.88 548 ALA A O 1
ATOM 4070 N N . SER A 1 549 ? 20.354 -3.909 -7.869 1.00 96.19 549 SER A N 1
ATOM 4071 C CA . SER A 1 549 ? 20.689 -3.689 -6.459 1.00 96.19 549 SER A CA 1
ATOM 4072 C C . SER A 1 549 ? 19.561 -2.979 -5.713 1.00 96.19 549 SER A C 1
ATOM 4074 O O . SER A 1 549 ? 19.165 -3.432 -4.645 1.00 96.19 549 SER A O 1
ATOM 4076 N N . ALA A 1 550 ? 19.003 -1.904 -6.283 1.00 96.94 550 ALA A N 1
ATOM 4077 C CA . ALA A 1 550 ? 17.893 -1.181 -5.670 1.00 96.94 550 ALA A CA 1
ATOM 4078 C C . ALA A 1 550 ? 16.662 -2.082 -5.486 1.00 96.94 550 ALA A C 1
ATOM 4080 O O . ALA A 1 550 ? 16.072 -2.076 -4.408 1.00 96.94 550 ALA A O 1
ATOM 4081 N N . LEU A 1 551 ? 16.311 -2.886 -6.500 1.00 97.50 551 LEU A N 1
ATOM 4082 C CA . LEU A 1 551 ? 15.208 -3.851 -6.438 1.00 97.50 551 LEU A CA 1
ATOM 4083 C C . LEU A 1 551 ? 15.402 -4.851 -5.292 1.00 97.50 551 LEU A C 1
ATOM 4085 O O . LEU A 1 551 ? 14.496 -5.022 -4.479 1.00 97.50 551 LEU A O 1
ATOM 4089 N N . VAL A 1 552 ? 16.579 -5.479 -5.203 1.00 97.94 552 VAL A N 1
ATOM 4090 C CA . VAL A 1 552 ? 16.882 -6.476 -4.161 1.00 97.94 552 VAL A CA 1
ATOM 4091 C C . VAL A 1 552 ? 16.863 -5.847 -2.768 1.00 97.94 552 VAL A C 1
ATOM 4093 O O . VAL A 1 552 ? 16.264 -6.414 -1.857 1.00 97.94 552 VAL A O 1
ATOM 4096 N N . ILE A 1 553 ? 17.463 -4.663 -2.598 1.00 97.44 553 ILE A N 1
ATOM 4097 C CA . ILE A 1 553 ? 17.470 -3.939 -1.317 1.00 97.44 553 ILE A CA 1
ATOM 4098 C C . ILE A 1 553 ? 16.040 -3.625 -0.866 1.00 97.44 553 ILE A C 1
ATOM 4100 O O . ILE A 1 553 ? 15.704 -3.888 0.288 1.00 97.44 553 ILE A O 1
ATOM 4104 N N . GLY A 1 554 ? 15.198 -3.107 -1.767 1.00 97.50 554 GLY A N 1
ATOM 4105 C CA . GLY A 1 554 ? 13.805 -2.786 -1.454 1.00 97.50 554 GLY A CA 1
ATOM 4106 C C . GLY A 1 554 ? 12.983 -4.022 -1.092 1.00 97.50 554 GLY A C 1
ATOM 4107 O O . GLY A 1 554 ? 12.272 -4.022 -0.090 1.00 97.50 554 GLY A O 1
ATOM 4108 N N . TRP A 1 555 ? 13.136 -5.110 -1.847 1.00 98.06 555 TRP A N 1
ATOM 4109 C CA . TRP A 1 555 ? 12.467 -6.377 -1.550 1.00 98.06 555 TRP A CA 1
ATOM 4110 C C . TRP A 1 555 ? 12.893 -6.962 -0.190 1.00 98.06 555 TRP A C 1
ATOM 4112 O O . TRP A 1 555 ? 12.047 -7.324 0.628 1.00 98.06 555 TRP A O 1
ATOM 4122 N N . LEU A 1 556 ? 14.198 -6.988 0.106 1.00 98.00 556 LEU A N 1
ATOM 4123 C CA . LEU A 1 556 ? 14.718 -7.465 1.394 1.00 98.00 556 LEU A CA 1
ATOM 4124 C C . LEU A 1 556 ? 14.292 -6.577 2.568 1.00 98.00 556 LEU A C 1
ATOM 4126 O O . LEU A 1 556 ? 14.089 -7.085 3.668 1.00 98.00 556 LEU A O 1
ATOM 4130 N N . ALA A 1 557 ? 14.190 -5.261 2.375 1.00 97.75 557 ALA A N 1
ATOM 4131 C CA . ALA A 1 557 ? 13.708 -4.341 3.403 1.00 97.75 557 ALA A CA 1
ATOM 4132 C C . ALA A 1 557 ? 12.246 -4.635 3.778 1.00 97.75 557 ALA A C 1
ATOM 4134 O O . ALA A 1 557 ? 11.940 -4.785 4.958 1.00 97.75 557 ALA A O 1
ATOM 4135 N N . ALA A 1 558 ? 11.366 -4.844 2.794 1.00 97.62 558 ALA A N 1
ATOM 4136 C CA . ALA A 1 558 ? 9.977 -5.227 3.052 1.00 97.62 558 ALA A CA 1
ATOM 4137 C C . ALA A 1 558 ? 9.869 -6.593 3.754 1.00 97.62 558 ALA A C 1
ATOM 4139 O O . ALA A 1 558 ? 9.105 -6.744 4.708 1.00 97.62 558 ALA A O 1
ATOM 4140 N N . ARG A 1 559 ? 10.688 -7.577 3.353 1.00 96.81 559 ARG A N 1
ATOM 4141 C CA . ARG A 1 559 ? 10.752 -8.873 4.050 1.00 96.81 559 ARG A CA 1
ATOM 4142 C C . ARG A 1 559 ? 11.236 -8.765 5.485 1.00 96.81 559 ARG A C 1
ATOM 4144 O O . ARG A 1 559 ? 10.704 -9.459 6.344 1.00 96.81 559 ARG A O 1
ATOM 4151 N N . ARG A 1 560 ? 12.208 -7.893 5.758 1.00 96.56 560 ARG A N 1
ATOM 4152 C CA . ARG A 1 560 ? 12.672 -7.638 7.125 1.00 96.56 560 ARG A CA 1
ATOM 4153 C C . ARG A 1 560 ? 11.536 -7.111 7.996 1.00 96.56 560 ARG A C 1
ATOM 4155 O O . ARG A 1 560 ? 11.330 -7.666 9.068 1.00 96.56 560 ARG A O 1
ATOM 4162 N N . VAL A 1 561 ? 10.749 -6.149 7.509 1.00 96.12 561 VAL A N 1
ATOM 4163 C CA . VAL A 1 561 ? 9.554 -5.643 8.215 1.00 96.12 561 VAL A CA 1
ATOM 4164 C C . VAL A 1 561 ? 8.540 -6.763 8.481 1.00 96.12 561 VAL A C 1
ATOM 4166 O O . VAL A 1 561 ? 8.064 -6.910 9.605 1.00 96.12 561 VAL A O 1
ATOM 4169 N N . ALA A 1 562 ? 8.247 -7.598 7.480 1.00 93.88 562 ALA A N 1
ATOM 4170 C CA . ALA A 1 562 ? 7.317 -8.726 7.619 1.00 93.88 562 ALA A CA 1
ATOM 4171 C C . ALA A 1 562 ? 7.827 -9.826 8.574 1.00 93.88 562 ALA A C 1
ATOM 4173 O O . ALA A 1 562 ? 7.048 -10.499 9.240 1.00 93.88 562 ALA A O 1
ATOM 4174 N N . SER A 1 563 ? 9.145 -10.001 8.685 1.00 93.56 563 SER A N 1
ATOM 4175 C CA . SER A 1 563 ? 9.743 -10.991 9.590 1.00 93.56 563 SER A CA 1
ATOM 4176 C C . SER A 1 563 ? 9.797 -10.551 11.055 1.00 93.56 563 SER A C 1
ATOM 4178 O O . SER A 1 563 ? 10.069 -11.379 11.922 1.00 93.56 563 SER A O 1
ATOM 4180 N N . GLN A 1 564 ? 9.556 -9.268 11.355 1.00 92.62 564 GLN A N 1
ATOM 4181 C CA . GLN A 1 564 ? 9.542 -8.797 12.739 1.00 92.62 564 GLN A CA 1
ATOM 4182 C C . GLN A 1 564 ? 8.384 -9.457 13.490 1.00 92.62 564 GLN A C 1
ATOM 4184 O O . GLN A 1 564 ? 7.233 -9.396 13.054 1.00 92.62 564 GLN A O 1
ATOM 4189 N N . ALA A 1 565 ? 8.689 -10.104 14.612 1.00 88.69 565 ALA A N 1
ATOM 4190 C CA . ALA A 1 565 ? 7.659 -10.647 15.480 1.00 88.69 565 ALA A CA 1
ATOM 4191 C C . ALA A 1 565 ? 6.834 -9.501 16.071 1.00 88.69 565 ALA A C 1
ATOM 4193 O O . ALA A 1 565 ? 7.377 -8.440 16.395 1.00 88.69 565 ALA A O 1
ATOM 4194 N N . LEU A 1 566 ? 5.530 -9.733 16.232 1.00 86.69 566 LEU A N 1
ATOM 4195 C CA . LEU A 1 566 ? 4.691 -8.798 16.966 1.00 86.69 566 LEU A CA 1
ATOM 4196 C C . LEU A 1 566 ? 5.259 -8.613 18.383 1.00 86.69 566 LEU A C 1
ATOM 4198 O O . LEU A 1 566 ? 5.738 -9.586 18.979 1.00 86.69 566 LEU A O 1
ATOM 4202 N N . PRO A 1 567 ? 5.218 -7.387 18.929 1.00 86.19 567 PRO A N 1
ATOM 4203 C CA . PRO A 1 567 ? 5.642 -7.128 20.295 1.00 86.19 567 PRO A CA 1
ATOM 4204 C C . PRO A 1 567 ? 4.920 -8.079 21.251 1.00 86.19 567 PRO A C 1
ATOM 4206 O O . PRO A 1 567 ? 3.694 -8.194 21.205 1.00 86.19 567 PRO A O 1
ATOM 4209 N N . GLN A 1 568 ? 5.680 -8.776 22.100 1.00 69.00 568 GLN A N 1
ATOM 4210 C CA . GLN A 1 568 ? 5.094 -9.653 23.109 1.00 69.00 568 GLN A CA 1
ATOM 4211 C C . GLN A 1 568 ? 4.199 -8.830 24.038 1.00 69.00 568 GLN A C 1
ATOM 4213 O O . GLN A 1 568 ? 4.589 -7.752 24.497 1.00 69.00 568 GLN A O 1
ATOM 4218 N N . GLN A 1 569 ? 3.005 -9.353 24.313 1.00 59.91 569 GLN A N 1
ATOM 4219 C CA . GLN A 1 569 ? 2.111 -8.798 25.320 1.00 59.91 569 GLN A CA 1
ATOM 4220 C C . GLN A 1 569 ? 2.868 -8.783 26.651 1.00 59.91 569 GLN A C 1
ATOM 4222 O O . GLN A 1 569 ? 3.284 -9.837 27.132 1.00 59.91 569 GLN A O 1
ATOM 4227 N N . ARG A 1 570 ? 3.089 -7.603 27.244 1.00 46.94 570 ARG A N 1
ATOM 4228 C CA . ARG A 1 570 ? 3.523 -7.566 28.643 1.00 46.94 570 ARG A CA 1
ATOM 4229 C C . ARG A 1 570 ? 2.364 -8.141 29.460 1.00 46.94 570 ARG A C 1
ATOM 4231 O O . ARG A 1 570 ? 1.271 -7.581 29.361 1.00 46.94 570 ARG A O 1
ATOM 4238 N N . PRO A 1 571 ? 2.552 -9.219 30.242 1.00 41.97 571 PRO A N 1
ATOM 4239 C CA . PRO A 1 571 ? 1.567 -9.552 31.255 1.00 41.97 571 PRO A CA 1
ATOM 4240 C C . PRO A 1 571 ? 1.433 -8.321 32.150 1.00 41.97 571 PRO A C 1
ATOM 4242 O O . PRO A 1 571 ? 2.442 -7.782 32.613 1.00 41.97 571 PRO A O 1
ATOM 4245 N N . GLN A 1 572 ? 0.205 -7.825 32.311 1.00 46.69 572 GLN A N 1
ATOM 4246 C CA . GLN A 1 572 ? -0.086 -6.793 33.297 1.00 46.69 572 GLN A CA 1
ATOM 4247 C C . GLN A 1 572 ? 0.391 -7.351 34.636 1.00 46.69 572 GLN A C 1
ATOM 4249 O O . GLN A 1 572 ? -0.161 -8.332 35.136 1.00 46.69 572 GLN A O 1
ATOM 4254 N N . ALA A 1 573 ? 1.475 -6.791 35.171 1.00 34.94 573 ALA A N 1
ATOM 4255 C CA . ALA A 1 573 ? 1.825 -7.032 36.553 1.00 34.94 573 ALA A CA 1
ATOM 4256 C C . ALA A 1 573 ? 0.626 -6.532 37.356 1.00 34.94 573 ALA A C 1
ATOM 4258 O O . ALA A 1 573 ? 0.309 -5.344 37.309 1.00 34.94 573 ALA A O 1
ATOM 4259 N N . LEU A 1 574 ? -0.076 -7.456 38.010 1.00 36.25 574 LEU A N 1
ATOM 4260 C CA . LEU A 1 574 ? -0.982 -7.142 39.100 1.00 36.25 574 LEU A CA 1
ATOM 4261 C C . LEU A 1 574 ? -0.127 -6.417 40.143 1.00 36.25 574 LEU A C 1
ATOM 4263 O O . LEU A 1 574 ? 0.565 -7.051 40.933 1.00 36.25 574 LEU A O 1
ATOM 4267 N N . THR A 1 575 ? -0.060 -5.093 40.057 1.00 34.25 575 THR A N 1
ATOM 4268 C CA . THR A 1 575 ? 0.404 -4.272 41.168 1.00 34.25 575 THR A CA 1
ATOM 4269 C C . THR A 1 575 ? -0.651 -4.416 42.251 1.00 34.25 575 THR A C 1
ATOM 4271 O O . THR A 1 575 ? -1.780 -3.959 42.060 1.00 34.25 575 THR A O 1
ATOM 4274 N N . GLU A 1 576 ? -0.276 -5.161 43.293 1.00 32.75 576 GLU A N 1
ATOM 4275 C CA . GLU A 1 576 ? -1.021 -5.366 44.541 1.00 32.75 576 GLU A CA 1
ATOM 4276 C C . GLU A 1 576 ? -1.456 -4.058 45.208 1.00 32.75 576 GLU A C 1
ATOM 4278 O O . GLU A 1 576 ? -0.700 -3.057 45.123 1.00 32.75 576 GLU A O 1
#

Sequence (576 aa):
MHVPLATRGRDGGEAPKREAEAIAQQLAGHSDVRLAYWNPGLQRLVVQGVDDAATDRAVDTIAAAAKQSGLTVREQDGARPAHPGDLGDVRIAAMTVALNTVGVTAAVVGRMLLLPPLPRWVKAANVLLREHPVARRTLRRAAGRRGSEIVRATVHAAVNGLGQEPVTLLLDTVLRANQLAEAANRVAAFHAVHDELCAPTRVSAPAPPRRQRPSRESASEIYSRTIVNAGLLAAAASWVVAPNISVAAQAVSASSPRAARFGPSAFQAELGRCLAQEGVLVRTPERLRLLATVDTVVLHPSALCGKRRVVRDVQPTADGWSRQRLWQAASAVLSPVESSGSSAEARMRLSRLPDLAETDWVTATIDGTTTGRVLVSWELDPLADAVLRAAHQANLRVVLVGDPDRPELAALIDEATSHSLAETVHHLQDDHHVVLTIACPTGHTSGAKARSDVAQGLVNSDIALAIARDDGLIAWDADLLASNGLPGAWRVLTALPEARHTEISATRLAKASAAVAGLLLLTGRTGGLLWRRLTLGLAISPVNLASASALVIGWLAARRVASQALPQQRPQALTE

Organism: NCBI:txid418495

Foldseek 3Di:
DWFAKAAPPDQPHQDDQVLQQVLQVVVVPDPQWVHWGQFAALSTIDTDGPDPVSVVVVVVVSQVSQVVSNMHRDQRADQFFHRLLDCLQLVLLVLLLVLLVVLLVLLVVCVVVVPDADALLLVLVLLCCVQPPVNLVVLCVPLNDSRSSNVNSNSVSVNCSSNSPNLVSVLVSVLSVLLSLLSVLLNVLCVVCVPLQDDPLFAAHHADRADDDDADDDPLRVLSVVLQVVLQVQLVVVCVVPNDSNLSSLSSVLSRLLLLVQQLSLLLSLLSSLLSVQQKNQRASVLLLCLLVAAAEEEEVQQFFDDFKAWDFWDFDDPPDDRVNVRVLVRVVRDPPPPPDPDQSVQWDFDDDPQDAQWDWTFIDGPRHTGTITIMHGHGDLCSQVLLVLLVVLNHQAEYEDDQPDPVCVVSHNYYYPDFLQVVQVVCVVVVHQYEYEHALAPNHGDPVSSSSRLNSQLNGSAHEYEDDSHGHDNSSHSMYRPVGCVSSSLSSNLSVLSNVLSVLSSVLSVVLSVVSVVCSVVVCQDDPVVCVVVVNDNARSNSVSSVVSNVSSNVSSVVSSPDDRPDRDDPPPPD

pLDDT: mean 83.95, std 13.02, range [32.75, 98.12]

Secondary structure (DSSP, 8-state):
-EEEEEETT-TTPBPPHHHHHHHHHHHHTSTTEEEEEEETTTTEEEEEESSHHHHHHHHHHHHHHHHHTTEEE-PPPSSSPPPTT--HHHHHHHHHHHHHHHHHHHHHHHHHTTPPPPPHHHHHHHHHHHH-HHHHHHHHHHHHHHHHHHHHHHHHHHHHHHTT-HHHHHHHHHHHHHHHHHHHHHHHHHHHTHHHHS-TTS-B-PPPPPP--PPPPPHHHHHHHHHHHHHHHHHHHHHHHS--HHHHHHHHHHT--HHHHHHHHHHHHHHHHHHHHTTEEES-GGGGGGGGT--EEEE-HHHHEEEEEEEEEEEE-STT--HHHHHHHHHHHH--S------GGGGEEEE--TT--SEEEEEEEETTEEEEEEEEEEEEPTTHHHHHHHHHHTT-EEEEES----HHHHTT-SEEE-S-HHHHHHHHHHTT--EEEEE---S-SSSHHHHHHHHHHHHHSSEEEEEP-TTS-B-TTSSEEETT-HHHHHHHHHHHHHHHHHHHHHHHHHHHHHHHHHHHHHT--TT-HHHHHHTTT----HHHHHHHHHHHHHHHHHHHHHHSPPPPPPP-----